Protein 2IHY (pdb70)

Solvent-accessible surface area: 22797 Å² total

Nearest PDB structures (foldseek):
  4hzi-assembly1_B  TM=9.108E-01  e=4.984E-26  Leptospira interrogans serovar Copenhageni str. Fiocruz L1-130
  4hzi-assembly1_A  TM=9.127E-01  e=1.154E-25  Leptospira interrogans serovar Copenhageni str. Fiocruz L1-130
  7vlt-assembly1_A  TM=7.314E-01  e=4.202E-14  Rattus norvegicus
  7vls-assembly1_A  TM=7.498E-01  e=2.696E-13  Rattus norvegicus
  6baa-assembly1_E  TM=7.416E-01  e=2.070E-12  Cricetus cricetus

Structure (mmCIF, N/CA/C/O backbone):
data_2IHY
#
_entry.id   2IHY
#
_cell.length_a   51.972
_cell.length_b   74.832
_cell.length_c   68.818
_cell.angle_alpha   90.00
_cell.angle_beta   102.21
_cell.angle_gamma   90.00
#
_symmetry.space_group_name_H-M   'P 1 21 1'
#
loop_
_entity.id
_entity.type
_entity.pdbx_description
1 polymer 'ABC transporter, ATP-binding protein'
2 non-polymer 'SULFATE ION'
3 water water
#
loop_
_atom_site.group_PDB
_atom_site.id
_atom_site.type_symbol
_atom_site.label_atom_id
_atom_site.label_alt_id
_atom_site.label_comp_id
_atom_site.label_asym_id
_atom_site.label_entity_id
_atom_site.label_seq_id
_atom_site.pdbx_PDB_ins_code
_atom_site.Cartn_x
_atom_site.Cartn_y
_atom_site.Cartn_z
_atom_site.occupancy
_atom_site.B_iso_or_equiv
_atom_site.auth_seq_id
_atom_site.auth_comp_id
_atom_site.auth_asym_id
_atom_site.auth_atom_id
_atom_site.pdbx_PDB_model_num
ATOM 1 N N . HIS A 1 19 ? 43.158 -15.864 22.558 1.00 34.92 0 HIS A N 1
ATOM 2 C CA . HIS A 1 19 ? 42.600 -14.630 23.180 1.00 34.47 0 HIS A CA 1
ATOM 3 C C . HIS A 1 19 ? 43.137 -13.362 22.522 1.00 33.73 0 HIS A C 1
ATOM 4 O O . HIS A 1 19 ? 42.444 -12.351 22.463 1.00 32.99 0 HIS A O 1
ATOM 19 N N . LEU A 1 21 ? 44.115 -10.801 19.672 1.00 29.59 2 LEU A N 1
ATOM 20 C CA . LEU A 1 21 ? 43.583 -10.459 18.355 1.00 28.52 2 LEU A CA 1
ATOM 21 C C . LEU A 1 21 ? 44.598 -9.672 17.545 1.00 28.43 2 LEU A C 1
ATOM 22 O O . LEU A 1 21 ? 44.914 -10.037 16.416 1.00 27.69 2 LEU A O 1
ATOM 27 N N . ILE A 1 22 ? 45.104 -8.591 18.134 1.00 27.99 3 ILE A N 1
ATOM 28 C CA . ILE A 1 22 ? 46.128 -7.769 17.493 1.00 28.62 3 ILE A CA 1
ATOM 29 C C . ILE A 1 22 ? 47.334 -7.613 18.416 1.00 28.68 3 ILE A C 1
ATOM 30 O O . ILE A 1 22 ? 47.177 -7.297 19.603 1.00 28.25 3 ILE A O 1
ATOM 35 N N . GLN A 1 23 ? 48.527 -7.844 17.872 1.00 28.65 4 GLN A N 1
ATOM 36 C CA A GLN A 1 23 ? 49.737 -7.528 18.606 0.60 28.59 4 GLN A CA 1
ATOM 37 C CA B GLN A 1 23 ? 49.787 -7.614 18.589 0.40 28.59 4 GLN A CA 1
ATOM 38 C C . GLN A 1 23 ? 50.743 -6.735 17.781 1.00 28.56 4 GLN A C 1
ATOM 39 O O . GLN A 1 23 ? 51.234 -7.179 16.735 1.00 28.05 4 GLN A O 1
ATOM 50 N N . LEU A 1 24 ? 51.029 -5.538 18.282 1.00 27.62 5 LEU A N 1
ATOM 51 C CA . LEU A 1 24 ? 52.076 -4.677 17.744 1.00 27.89 5 LEU A CA 1
ATOM 52 C C . LEU A 1 24 ? 53.240 -4.713 18.730 1.00 28.42 5 LEU A C 1
ATOM 53 O O . LEU A 1 24 ? 53.053 -4.427 19.911 1.00 28.14 5 LEU A O 1
ATOM 58 N N . ASP A 1 25 ? 54.428 -5.086 18.264 1.00 29.23 6 ASP A N 1
ATOM 59 C CA . ASP A 1 25 ? 55.595 -5.101 19.143 1.00 29.84 6 ASP A CA 1
ATOM 60 C C . ASP A 1 25 ? 56.619 -4.075 18.706 1.00 29.66 6 ASP A C 1
ATOM 61 O O . ASP A 1 25 ? 57.288 -4.251 17.684 1.00 29.85 6 ASP A O 1
ATOM 66 N N . GLN A 1 26 ? 56.722 -2.999 19.494 1.00 29.69 7 GLN A N 1
ATOM 67 C CA . GLN A 1 26 ? 57.661 -1.890 19.246 1.00 29.69 7 GLN A CA 1
ATOM 68 C C . GLN A 1 26 ? 57.679 -1.450 17.774 1.00 28.82 7 GLN A C 1
ATOM 69 O O . GLN A 1 26 ? 58.741 -1.387 17.141 1.00 28.45 7 GLN A O 1
ATOM 75 N N . ILE A 1 27 ? 56.496 -1.149 17.240 1.00 28.01 8 ILE A N 1
ATOM 76 C CA . ILE A 1 27 ? 56.367 -0.768 15.832 1.00 27.57 8 ILE A CA 1
ATOM 77 C C . ILE A 1 27 ? 56.690 0.699 15.605 1.00 27.03 8 ILE A C 1
ATOM 78 O O . ILE A 1 27 ? 56.552 1.532 16.503 1.00 26.37 8 ILE A O 1
ATOM 83 N N . GLY A 1 28 ? 57.144 0.992 14.396 1.00 26.67 9 GLY A N 1
ATOM 84 C CA . GLY A 1 28 ? 57.431 2.350 13.994 1.00 27.34 9 GLY A CA 1
ATOM 85 C C . GLY A 1 28 ? 56.867 2.616 12.621 1.00 27.72 9 GLY A C 1
ATOM 86 O O . GLY A 1 28 ? 56.627 1.685 11.842 1.00 27.28 9 GLY A O 1
ATOM 87 N N . ARG A 1 29 ? 56.659 3.893 12.329 1.00 28.45 10 ARG A N 1
ATOM 88 C CA . ARG A 1 29 ? 56.163 4.319 11.038 1.00 29.80 10 ARG A CA 1
ATOM 89 C C . ARG A 1 29 ? 56.922 5.568 10.605 1.00 30.50 10 ARG A C 1
ATOM 90 O O . ARG A 1 29 ? 56.897 6.588 11.297 1.00 29.86 10 ARG A O 1
ATOM 106 N N . LYS A 1 31 ? 57.816 8.213 7.139 1.00 34.94 12 LYS A N 1
ATOM 107 C CA . LYS A 1 31 ? 57.444 8.654 5.807 1.00 36.05 12 LYS A CA 1
ATOM 108 C C . LYS A 1 31 ? 58.314 9.839 5.395 1.00 36.35 12 LYS A C 1
ATOM 109 O O . LYS A 1 31 ? 58.413 10.836 6.117 1.00 36.51 12 LYS A O 1
ATOM 115 N N . GLN A 1 32 ? 58.966 9.699 4.243 1.00 36.70 13 GLN A N 1
ATOM 116 C CA . GLN A 1 32 ? 59.852 10.729 3.686 1.00 37.13 13 GLN A CA 1
ATOM 117 C C . GLN A 1 32 ? 60.933 11.191 4.680 1.00 36.81 13 GLN A C 1
ATOM 118 O O . GLN A 1 32 ? 61.355 12.350 4.666 1.00 37.04 13 GLN A O 1
ATOM 124 N N . GLY A 1 33 ? 61.373 10.272 5.540 1.00 36.40 14 GLY A N 1
ATOM 125 C CA . GLY A 1 33 ? 62.453 10.542 6.484 1.00 35.69 14 GLY A CA 1
ATOM 126 C C . GLY A 1 33 ? 61.986 11.012 7.846 1.00 35.26 14 GLY A C 1
ATOM 127 O O . GLY A 1 33 ? 62.785 11.110 8.778 1.00 35.41 14 GLY A O 1
ATOM 128 N N . LYS A 1 34 ? 60.693 11.304 7.959 1.00 34.70 15 LYS A N 1
ATOM 129 C CA . LYS A 1 34 ? 60.105 11.805 9.199 1.00 34.27 15 LYS A CA 1
ATOM 130 C C . LYS A 1 34 ? 59.538 10.648 10.014 1.00 33.52 15 LYS A C 1
ATOM 131 O O . LYS A 1 34 ? 58.897 9.760 9.464 1.00 33.10 15 LYS A O 1
ATOM 137 N N . THR A 1 35 ? 59.762 10.669 11.323 1.00 33.13 16 THR A N 1
ATOM 138 C CA . THR A 1 35 ? 59.155 9.677 12.213 1.00 32.65 16 THR A CA 1
ATOM 139 C C . THR A 1 35 ? 57.696 10.036 12.543 1.00 32.53 16 THR A C 1
ATOM 140 O O . THR A 1 35 ? 57.420 11.086 13.132 1.00 32.70 16 THR A O 1
ATOM 144 N N . ILE A 1 36 ? 56.774 9.158 12.148 1.00 31.45 17 ILE A N 1
ATOM 145 C CA . ILE A 1 36 ? 55.342 9.379 12.354 1.00 30.67 17 ILE A CA 1
ATOM 146 C C . ILE A 1 36 ? 54.882 8.651 13.609 1.00 30.13 17 ILE A C 1
ATOM 147 O O . ILE A 1 36 ? 54.163 9.224 14.425 1.00 30.50 17 ILE A O 1
ATOM 152 N N . LEU A 1 37 ? 55.302 7.392 13.754 1.00 28.74 18 LEU A N 1
ATOM 153 C CA . LEU A 1 37 ? 55.023 6.596 14.946 1.00 28.11 18 LEU A CA 1
ATOM 154 C C . LEU A 1 37 ? 56.317 5.989 15.453 1.00 27.79 18 LEU A C 1
ATOM 155 O O . LEU A 1 37 ? 57.164 5.584 14.668 1.00 27.19 18 LEU A O 1
ATOM 160 N N . LYS A 1 38 ? 56.471 5.926 16.767 1.00 27.84 19 LYS A N 1
ATOM 161 C CA . LYS A 1 38 ? 57.714 5.434 17.330 1.00 28.43 19 LYS A CA 1
ATOM 162 C C . LYS A 1 38 ? 57.471 4.500 18.500 1.00 28.65 19 LYS A C 1
ATOM 163 O O . LYS A 1 38 ? 56.748 4.846 19.432 1.00 28.43 19 LYS A O 1
ATOM 169 N N . LYS A 1 39 ? 58.074 3.315 18.415 1.00 28.95 20 LYS A N 1
ATOM 170 C CA . LYS A 1 39 ? 58.125 2.331 19.501 1.00 29.94 20 LYS A CA 1
ATOM 171 C C . LYS A 1 39 ? 56.777 2.041 20.138 1.00 29.71 20 LYS A C 1
ATOM 172 O O . LYS A 1 39 ? 56.639 2.081 21.370 1.00 30.18 20 LYS A O 1
ATOM 178 N N . ILE A 1 40 ? 55.785 1.745 19.308 1.00 29.13 21 ILE A N 1
ATOM 179 C CA A ILE A 1 40 ? 54.451 1.440 19.796 0.50 28.73 21 ILE A CA 1
ATOM 180 C CA B ILE A 1 40 ? 54.468 1.439 19.829 0.50 28.68 21 ILE A CA 1
ATOM 181 C C . ILE A 1 40 ? 54.280 -0.060 20.036 1.00 28.93 21 ILE A C 1
ATOM 182 O O . ILE A 1 40 ? 54.373 -0.859 19.099 1.00 28.28 21 ILE A O 1
ATOM 191 N N . SER A 1 41 ? 54.035 -0.434 21.287 1.00 28.71 22 SER A N 1
ATOM 192 C CA . SER A 1 41 ? 53.665 -1.808 21.590 1.00 29.44 22 SER A CA 1
ATOM 193 C C . SER A 1 41 ? 52.232 -1.796 22.075 1.00 29.80 22 SER A C 1
ATOM 194 O O . SER A 1 41 ? 51.867 -0.997 22.941 1.00 30.91 22 SER A O 1
ATOM 197 N N . TRP A 1 42 ? 51.409 -2.656 21.491 1.00 29.61 23 TRP A N 1
ATOM 198 C CA . TRP A 1 42 ? 49.997 -2.649 21.803 1.00 29.48 23 TRP A CA 1
ATOM 199 C C . TRP A 1 42 ? 49.421 -4.033 21.588 1.00 29.95 23 TRP A C 1
ATOM 200 O O . TRP A 1 42 ? 49.622 -4.635 20.540 1.00 29.22 23 TRP A O 1
ATOM 211 N N . GLN A 1 43 ? 48.720 -4.531 22.603 1.00 30.34 24 GLN A N 1
ATOM 212 C CA . GLN A 1 43 ? 48.088 -5.837 22.533 1.00 31.36 24 GLN A CA 1
ATOM 213 C C . GLN A 1 43 ? 46.584 -5.671 22.723 1.00 31.13 24 GLN A C 1
ATOM 214 O O . GLN A 1 43 ? 46.137 -5.063 23.699 1.00 31.84 24 GLN A O 1
ATOM 220 N N . ILE A 1 44 ? 45.805 -6.195 21.786 1.00 30.44 25 ILE A N 1
ATOM 221 C CA . ILE A 1 44 ? 44.356 -6.105 21.884 1.00 29.98 25 ILE A CA 1
ATOM 222 C C . ILE A 1 44 ? 43.803 -7.512 21.901 1.00 29.59 25 ILE A C 1
ATOM 223 O O . ILE A 1 44 ? 44.049 -8.308 20.985 1.00 29.47 25 ILE A O 1
ATOM 228 N N . ALA A 1 45 ? 43.088 -7.821 22.977 1.00 28.98 26 ALA A N 1
ATOM 229 C CA . ALA A 1 45 ? 42.586 -9.166 23.220 1.00 28.80 26 ALA A CA 1
ATOM 230 C C . ALA A 1 45 ? 41.068 -9.181 23.147 1.00 28.78 26 ALA A C 1
ATOM 231 O O . ALA A 1 45 ? 40.422 -8.126 23.241 1.00 28.22 26 ALA A O 1
ATOM 233 N N . LYS A 1 46 ? 40.497 -10.372 22.971 1.00 28.61 27 LYS A N 1
ATOM 234 C CA . LYS A 1 46 ? 39.051 -10.537 22.976 1.00 29.31 27 LYS A CA 1
ATOM 235 C C . LYS A 1 46 ? 38.464 -9.855 24.203 1.00 29.49 27 LYS A C 1
ATOM 236 O O . LYS A 1 46 ? 39.014 -9.964 25.302 1.00 29.68 27 LYS A O 1
ATOM 242 N N . GLY A 1 47 ? 37.372 -9.126 24.005 1.00 29.69 28 GLY A N 1
ATOM 243 C CA . GLY A 1 47 ? 36.668 -8.485 25.113 1.00 29.79 28 GLY A CA 1
ATOM 244 C C . GLY A 1 47 ? 37.232 -7.155 25.575 1.00 30.05 28 GLY A C 1
ATOM 245 O O . GLY A 1 47 ? 36.598 -6.473 26.395 1.00 30.50 28 GLY A O 1
ATOM 246 N N . ASP A 1 48 ? 38.407 -6.775 25.067 1.00 29.43 29 ASP A N 1
ATOM 247 C CA . ASP A 1 48 ? 39.044 -5.505 25.459 1.00 29.57 29 ASP A CA 1
ATOM 248 C C . ASP A 1 48 ? 38.213 -4.337 24.966 1.00 29.92 29 ASP A C 1
ATOM 249 O O . ASP A 1 48 ? 37.744 -4.351 23.830 1.00 30.10 29 ASP A O 1
ATOM 254 N N . LYS A 1 49 ? 38.053 -3.316 25.802 1.00 29.84 30 LYS A N 1
ATOM 255 C CA . LYS A 1 49 ? 37.485 -2.056 25.347 1.00 29.89 30 LYS A CA 1
ATOM 256 C C . LYS A 1 49 ? 38.488 -0.950 25.602 1.00 29.58 30 LYS A C 1
ATOM 257 O O . LYS A 1 49 ? 38.719 -0.560 26.752 1.00 29.40 30 LYS A O 1
ATOM 263 N N . TRP A 1 50 ? 39.089 -0.483 24.518 1.00 28.78 31 TRP A N 1
ATOM 264 C CA . TRP A 1 50 ? 40.158 0.496 24.563 1.00 28.52 31 TRP A CA 1
ATOM 265 C C . TRP A 1 50 ? 39.712 1.878 24.135 1.00 28.40 31 TRP A C 1
ATOM 266 O O . TRP A 1 50 ? 38.970 2.051 23.154 1.00 28.60 31 TRP A O 1
ATOM 277 N N . ILE A 1 51 ? 40.234 2.867 24.844 1.00 28.26 32 ILE A N 1
ATOM 278 C CA . ILE A 1 51 ? 40.231 4.240 24.384 1.00 27.72 32 ILE A CA 1
ATOM 279 C C . ILE A 1 51 ? 41.599 4.505 23.760 1.00 28.21 32 ILE A C 1
ATOM 280 O O . ILE A 1 51 ? 42.632 4.222 24.380 1.00 27.84 32 ILE A O 1
ATOM 285 N N . LEU A 1 52 ? 41.602 5.015 22.532 1.00 27.92 33 LEU A N 1
ATOM 286 C CA . LEU A 1 52 ? 42.805 5.620 21.955 1.00 28.77 33 LEU A CA 1
ATOM 287 C C . LEU A 1 52 ? 42.702 7.159 21.984 1.00 29.13 33 LEU A C 1
ATOM 288 O O . LEU A 1 52 ? 41.915 7.764 21.232 1.00 29.08 33 LEU A O 1
ATOM 293 N N . TYR A 1 53 ? 43.515 7.787 22.837 1.00 29.33 34 TYR A N 1
ATOM 294 C CA . TYR A 1 53 ? 43.396 9.214 23.155 1.00 29.13 34 TYR A CA 1
ATOM 295 C C . TYR A 1 53 ? 44.637 9.993 22.792 1.00 29.76 34 TYR A C 1
ATOM 296 O O . TYR A 1 53 ? 45.759 9.582 23.087 1.00 29.82 34 TYR A O 1
ATOM 305 N N . GLY A 1 54 ? 44.432 11.145 22.178 1.00 29.52 35 GLY A N 1
ATOM 306 C CA . GLY A 1 54 ? 45.523 12.042 21.853 1.00 30.98 35 GLY A CA 1
ATOM 307 C C . GLY A 1 54 ? 44.979 13.281 21.185 1.00 31.76 35 GLY A C 1
ATOM 308 O O . GLY A 1 54 ? 43.848 13.283 20.702 1.00 32.32 35 GLY A O 1
ATOM 309 N N . LEU A 1 55 ? 45.783 14.337 21.182 1.00 32.09 36 LEU A N 1
ATOM 310 C CA . LEU A 1 55 ? 45.428 15.590 20.517 1.00 32.05 36 LEU A CA 1
ATOM 311 C C . LEU A 1 55 ? 45.318 15.377 19.001 1.00 32.76 36 LEU A C 1
ATOM 312 O O . LEU A 1 55 ? 45.794 14.365 18.478 1.00 33.14 36 LEU A O 1
ATOM 317 N N . ASN A 1 56 ? 44.672 16.304 18.299 1.00 33.00 37 ASN A N 1
ATOM 318 C CA . ASN A 1 56 ? 44.803 16.346 16.843 1.00 33.64 37 ASN A CA 1
ATOM 319 C C . ASN A 1 56 ? 46.298 16.395 16.505 1.00 33.07 37 ASN A C 1
ATOM 320 O O . ASN A 1 56 ? 47.083 17.104 17.162 1.00 32.87 37 ASN A O 1
ATOM 325 N N . GLY A 1 57 ? 46.700 15.587 15.524 1.00 32.68 38 GLY A N 1
ATOM 326 C CA . GLY A 1 57 ? 48.100 15.503 15.110 1.00 31.40 38 GLY A CA 1
ATOM 327 C C . GLY A 1 57 ? 48.953 14.465 15.827 1.00 30.79 38 GLY A C 1
ATOM 328 O O . GLY A 1 57 ? 50.151 14.362 15.556 1.00 30.89 38 GLY A O 1
ATOM 329 N N . ALA A 1 58 ? 48.353 13.695 16.736 1.00 29.95 39 ALA A N 1
ATOM 330 C CA . ALA A 1 58 ? 49.115 12.770 17.582 1.00 29.34 39 ALA A CA 1
ATOM 331 C C . ALA A 1 58 ? 49.561 11.486 16.856 1.00 29.76 39 ALA A C 1
ATOM 332 O O . ALA A 1 58 ? 50.433 10.758 17.352 1.00 29.77 39 ALA A O 1
ATOM 334 N N . GLY A 1 59 ? 48.976 11.224 15.687 1.00 29.05 40 GLY A N 1
ATOM 335 C CA . GLY A 1 59 ? 49.279 10.006 14.920 1.00 29.04 40 GLY A CA 1
ATOM 336 C C . GLY A 1 59 ? 48.251 8.907 15.086 1.00 28.67 40 GLY A C 1
ATOM 337 O O . GLY A 1 59 ? 48.514 7.752 14.715 1.00 28.73 40 GLY A O 1
ATOM 338 N N . LYS A 1 60 ? 47.081 9.248 15.645 1.00 28.79 41 LYS A N 1
ATOM 339 C CA . LYS A 1 60 ? 46.012 8.268 15.910 1.00 28.83 41 LYS A CA 1
ATOM 340 C C . LYS A 1 60 ? 45.535 7.614 14.618 1.00 29.19 41 LYS A C 1
ATOM 341 O O . LYS A 1 60 ? 45.351 6.400 14.567 1.00 29.65 41 LYS A O 1
ATOM 347 N N . THR A 1 61 ? 45.333 8.428 13.587 1.00 28.98 42 THR A N 1
ATOM 348 C CA . THR A 1 61 ? 44.867 7.934 12.285 1.00 29.38 42 THR A CA 1
ATOM 349 C C . THR A 1 61 ? 45.886 7.010 11.590 1.00 28.52 42 THR A C 1
ATOM 350 O O . THR A 1 61 ? 45.508 5.979 11.041 1.00 28.44 42 THR A O 1
ATOM 354 N N . THR A 1 62 ? 47.162 7.380 11.624 1.00 27.73 43 THR A N 1
ATOM 355 C CA . THR A 1 62 ? 48.235 6.522 11.108 1.00 27.70 43 THR A CA 1
ATOM 356 C C . THR A 1 62 ? 48.251 5.180 11.855 1.00 27.28 43 THR A C 1
ATOM 357 O O . THR A 1 62 ? 48.409 4.115 11.253 1.00 26.41 43 THR A O 1
ATOM 361 N N . LEU A 1 63 ? 48.057 5.231 13.166 1.00 26.55 44 LEU A N 1
ATOM 362 C CA . LEU A 1 63 ? 48.025 4.006 13.947 1.00 27.13 44 LEU A CA 1
ATOM 363 C C . LEU A 1 63 ? 46.846 3.115 13.533 1.00 27.33 44 LEU A C 1
ATOM 364 O O . LEU A 1 63 ? 47.010 1.905 13.349 1.00 27.11 44 LEU A O 1
ATOM 369 N N . LEU A 1 64 ? 45.673 3.726 13.336 1.00 27.25 45 LEU A N 1
ATOM 370 C CA . LEU A 1 64 ? 44.512 3.012 12.807 1.00 27.38 45 LEU A CA 1
ATOM 371 C C . LEU A 1 64 ? 44.740 2.447 11.405 1.00 27.60 45 LEU A C 1
ATOM 372 O O . LEU A 1 64 ? 44.261 1.354 11.097 1.00 27.79 45 LEU A O 1
ATOM 377 N N . ASN A 1 65 ? 45.459 3.188 10.567 1.00 27.41 46 ASN A N 1
ATOM 378 C CA . ASN A 1 65 ? 45.841 2.709 9.229 1.00 27.51 46 ASN A CA 1
ATOM 379 C C . ASN A 1 65 ? 46.668 1.428 9.294 1.00 27.55 46 ASN A C 1
ATOM 380 O O . ASN A 1 65 ? 46.552 0.557 8.432 1.00 28.39 46 ASN A O 1
ATOM 385 N N . ILE A 1 66 ? 47.512 1.325 10.313 1.00 27.20 47 ILE A N 1
ATOM 386 C CA . ILE A 1 66 ? 48.313 0.118 10.545 1.00 27.62 47 ILE A CA 1
ATOM 387 C C . ILE A 1 66 ? 47.430 -1.071 10.923 1.00 27.25 47 ILE A C 1
ATOM 388 O O . ILE A 1 66 ? 47.578 -2.162 10.352 1.00 25.88 47 ILE A O 1
ATOM 393 N N . LEU A 1 67 ? 46.510 -0.847 11.858 1.00 27.44 48 LEU A N 1
ATOM 394 C CA . LEU A 1 67 ? 45.584 -1.892 12.312 1.00 28.44 48 LEU A CA 1
ATOM 395 C C . LEU A 1 67 ? 44.674 -2.370 11.186 1.00 28.80 48 LEU A C 1
ATOM 396 O O . LEU A 1 67 ? 44.429 -3.566 11.057 1.00 29.29 48 LEU A O 1
ATOM 401 N N . ASN A 1 68 ? 44.175 -1.431 10.382 1.00 28.95 49 ASN A N 1
ATOM 402 C CA . ASN A 1 68 ? 43.287 -1.742 9.256 1.00 28.98 49 ASN A CA 1
ATOM 403 C C . ASN A 1 68 ? 44.045 -2.256 8.024 1.00 29.02 49 ASN A C 1
ATOM 404 O O . ASN A 1 68 ? 43.432 -2.564 7.001 1.00 29.04 49 ASN A O 1
ATOM 409 N N . ALA A 1 69 ? 45.374 -2.338 8.134 1.00 29.25 50 ALA A N 1
ATOM 410 C CA . ALA A 1 69 ? 46.270 -2.785 7.056 1.00 29.69 50 ALA A CA 1
ATOM 411 C C . ALA A 1 69 ? 46.219 -1.911 5.797 1.00 30.10 50 ALA A C 1
ATOM 412 O O . ALA A 1 69 ? 46.421 -2.403 4.676 1.00 29.79 50 ALA A O 1
ATOM 414 N N . TYR A 1 70 ? 45.957 -0.619 5.989 1.00 30.72 51 TYR A N 1
ATOM 415 C CA . TYR A 1 70 ? 46.028 0.351 4.895 1.00 31.43 51 TYR A CA 1
ATOM 416 C C . TYR A 1 70 ? 47.450 0.846 4.694 1.00 30.89 51 TYR A C 1
ATOM 417 O O . TYR A 1 70 ? 47.817 1.279 3.610 1.00 30.57 51 TYR A O 1
ATOM 426 N N . GLU A 1 71 ? 48.244 0.777 5.758 1.00 30.33 52 GLU A N 1
ATOM 427 C CA . GLU A 1 71 ? 49.621 1.236 5.738 1.00 30.31 52 GLU A CA 1
ATOM 428 C C . GLU A 1 71 ? 50.477 0.243 6.513 1.00 29.22 52 GLU A C 1
ATOM 429 O O . GLU A 1 71 ? 50.032 -0.291 7.529 1.00 29.02 52 GLU A O 1
ATOM 435 N N . PRO A 1 72 ? 51.684 -0.046 6.009 1.00 28.37 53 PRO A N 1
ATOM 436 C CA . PRO A 1 72 ? 52.585 -0.931 6.724 1.00 28.05 53 PRO A CA 1
ATOM 437 C C . PRO A 1 72 ? 53.443 -0.212 7.768 1.00 27.73 53 PRO A C 1
ATOM 438 O O . PRO A 1 72 ? 53.899 0.920 7.537 1.00 27.33 53 PRO A O 1
ATOM 442 N N . ALA A 1 73 ? 53.666 -0.882 8.900 1.00 27.06 54 ALA A N 1
ATOM 443 C CA . ALA A 1 73 ? 54.767 -0.522 9.800 1.00 26.79 54 ALA A CA 1
ATOM 444 C C . ALA A 1 73 ? 56.098 -0.522 9.044 1.00 26.13 54 ALA A C 1
ATOM 445 O O . ALA A 1 73 ? 56.324 -1.375 8.173 1.00 25.87 54 ALA A O 1
ATOM 447 N N . THR A 1 74 ? 56.982 0.423 9.367 1.00 25.62 55 THR A N 1
ATOM 448 C CA A THR A 1 74 ? 58.317 0.482 8.764 0.60 25.88 55 THR A CA 1
ATOM 449 C CA B THR A 1 74 ? 58.318 0.442 8.750 0.40 25.38 55 THR A CA 1
ATOM 450 C C . THR A 1 74 ? 59.327 -0.322 9.598 1.00 25.66 55 THR A C 1
ATOM 451 O O . THR A 1 74 ? 60.404 -0.679 9.123 1.00 26.16 55 THR A O 1
ATOM 458 N N . SER A 1 75 ? 58.968 -0.583 10.853 1.00 25.42 56 SER A N 1
ATOM 459 C CA . SER A 1 75 ? 59.820 -1.335 11.768 1.00 25.27 56 SER A CA 1
ATOM 460 C C . SER A 1 75 ? 58.951 -2.009 12.825 1.00 25.51 56 SER A C 1
ATOM 461 O O . SER A 1 75 ? 57.769 -1.710 12.948 1.00 25.69 56 SER A O 1
ATOM 464 N N . GLY A 1 76 ? 59.539 -2.924 13.587 1.00 26.26 57 GLY A N 1
ATOM 465 C CA . GLY A 1 76 ? 58.784 -3.666 14.589 1.00 26.39 57 GLY A CA 1
ATOM 466 C C . GLY A 1 76 ? 58.019 -4.799 13.938 1.00 26.88 57 GLY A C 1
ATOM 467 O O . GLY A 1 76 ? 58.205 -5.095 12.750 1.00 26.35 57 GLY A O 1
ATOM 468 N N . THR A 1 77 ? 57.158 -5.449 14.714 1.00 27.22 58 THR A N 1
ATOM 469 C CA . THR A 1 77 ? 56.402 -6.583 14.187 1.00 28.04 58 THR A CA 1
ATOM 470 C C . THR A 1 77 ? 54.903 -6.358 14.364 1.00 27.96 58 THR A C 1
ATOM 471 O O . THR A 1 77 ? 54.443 -5.846 15.402 1.00 27.71 58 THR A O 1
ATOM 475 N N . VAL A 1 78 ? 54.156 -6.713 13.325 1.00 28.11 59 VAL A N 1
ATOM 476 C CA . VAL A 1 78 ? 52.715 -6.528 13.299 1.00 28.65 59 VAL A CA 1
ATOM 477 C C . VAL A 1 78 ? 52.060 -7.894 13.138 1.00 28.69 59 VAL A C 1
ATOM 478 O O . VAL A 1 78 ? 52.334 -8.607 12.176 1.00 28.95 59 VAL A O 1
ATOM 482 N N . ASN A 1 79 ? 51.221 -8.262 14.101 1.00 27.98 60 ASN A N 1
ATOM 483 C CA . ASN A 1 79 ? 50.439 -9.487 13.998 1.00 27.54 60 ASN A CA 1
ATOM 484 C C . ASN A 1 79 ? 48.965 -9.118 14.062 1.00 27.21 60 ASN A C 1
ATOM 485 O O . ASN A 1 79 ? 48.477 -8.650 15.095 1.00 26.81 60 ASN A O 1
ATOM 490 N N . LEU A 1 80 ? 48.276 -9.290 12.940 1.00 27.17 61 LEU A N 1
ATOM 491 C CA . LEU A 1 80 ? 46.854 -8.984 12.866 1.00 27.57 61 LEU A CA 1
ATOM 492 C C . LEU A 1 80 ? 46.051 -10.270 12.676 1.00 27.92 61 LEU A C 1
ATOM 493 O O . LEU A 1 80 ? 46.017 -10.842 11.578 1.00 27.61 61 LEU A O 1
ATOM 498 N N . PHE A 1 81 ? 45.421 -10.719 13.766 1.00 28.46 62 PHE A N 1
ATOM 499 C CA . PHE A 1 81 ? 44.560 -11.916 13.773 1.00 29.30 62 PHE A CA 1
ATOM 500 C C . PHE A 1 81 ? 45.296 -13.170 13.286 1.00 30.66 62 PHE A C 1
ATOM 501 O O . PHE A 1 81 ? 44.726 -14.024 12.591 1.00 30.07 62 PHE A O 1
ATOM 509 N N . GLY A 1 82 ? 46.569 -13.273 13.672 1.00 32.07 63 GLY A N 1
ATOM 510 C CA . GLY A 1 82 ? 47.408 -14.419 13.303 1.00 34.36 63 GLY A CA 1
ATOM 511 C C . GLY A 1 82 ? 48.175 -14.255 12.001 1.00 35.86 63 GLY A C 1
ATOM 512 O O . GLY A 1 82 ? 48.985 -15.108 11.648 1.00 36.31 63 GLY A O 1
ATOM 513 N N . LYS A 1 83 ? 47.928 -13.161 11.285 1.00 37.43 64 LYS A N 1
ATOM 514 C CA . LYS A 1 83 ? 48.574 -12.924 9.993 1.00 39.05 64 LYS A CA 1
ATOM 515 C C . LYS A 1 83 ? 49.639 -11.825 10.086 1.00 40.09 64 LYS A C 1
ATOM 516 O O . LYS A 1 83 ? 49.418 -10.765 10.689 1.00 39.37 64 LYS A O 1
ATOM 530 N N . PRO A 1 85 ? 52.683 -9.602 7.704 1.00 43.62 66 PRO A N 1
ATOM 531 C CA . PRO A 1 85 ? 53.184 -9.272 6.364 1.00 43.88 66 PRO A CA 1
ATOM 532 C C . PRO A 1 85 ? 54.533 -9.935 6.080 1.00 43.95 66 PRO A C 1
ATOM 533 O O . PRO A 1 85 ? 55.475 -9.775 6.858 1.00 44.07 66 PRO A O 1
ATOM 537 N N . GLY A 1 86 ? 54.606 -10.683 4.979 1.00 43.98 67 GLY A N 1
ATOM 538 C CA . GLY A 1 86 ? 55.818 -11.401 4.592 1.00 44.02 67 GLY A CA 1
ATOM 539 C C . GLY A 1 86 ? 55.661 -12.905 4.709 1.00 44.00 67 GLY A C 1
ATOM 540 O O . GLY A 1 86 ? 54.546 -13.417 4.823 1.00 43.99 67 GLY A O 1
ATOM 541 N N . TYR A 1 90 ? 49.584 -13.637 3.384 0.50 33.62 71 TYR A N 1
ATOM 542 C CA . TYR A 1 90 ? 49.074 -12.399 3.970 0.50 33.63 71 TYR A CA 1
ATOM 543 C C . TYR A 1 90 ? 48.284 -11.571 2.957 0.50 33.96 71 TYR A C 1
ATOM 544 O O . TYR A 1 90 ? 48.678 -11.455 1.795 0.50 33.94 71 TYR A O 1
ATOM 553 N N . SER A 1 91 ? 47.168 -11.002 3.411 1.00 34.55 72 SER A N 1
ATOM 554 C CA . SER A 1 91 ? 46.411 -10.031 2.617 1.00 34.98 72 SER A CA 1
ATOM 555 C C . SER A 1 91 ? 45.665 -9.057 3.527 1.00 35.19 72 SER A C 1
ATOM 556 O O . SER A 1 91 ? 45.090 -9.464 4.541 1.00 35.38 72 SER A O 1
ATOM 559 N N . ALA A 1 92 ? 45.688 -7.778 3.154 1.00 35.19 73 ALA A N 1
ATOM 560 C CA . ALA A 1 92 ? 44.997 -6.725 3.888 1.00 34.95 73 ALA A CA 1
ATOM 561 C C . ALA A 1 92 ? 43.489 -6.933 3.897 1.00 35.11 73 ALA A C 1
ATOM 562 O O . ALA A 1 92 ? 42.833 -6.669 4.909 1.00 34.90 73 ALA A O 1
ATOM 564 N N . GLU A 1 93 ? 42.950 -7.408 2.773 1.00 35.12 74 GLU A N 1
ATOM 565 C CA . GLU A 1 93 ? 41.521 -7.695 2.632 1.00 35.58 74 GLU A CA 1
ATOM 566 C C . GLU A 1 93 ? 41.032 -8.695 3.688 1.00 35.36 74 GLU A C 1
ATOM 567 O O . GLU A 1 93 ? 39.960 -8.518 4.270 1.00 35.37 74 GLU A O 1
ATOM 573 N N . THR A 1 94 ? 41.838 -9.726 3.939 1.00 35.45 75 THR A N 1
ATOM 574 C CA . THR A 1 94 ? 41.529 -10.745 4.941 1.00 35.37 75 THR A CA 1
ATOM 575 C C . THR A 1 94 ? 41.539 -10.151 6.340 1.00 35.07 75 THR A C 1
ATOM 576 O O . THR A 1 94 ? 40.647 -10.433 7.145 1.00 35.44 75 THR A O 1
ATOM 580 N N . VAL A 1 95 ? 42.540 -9.315 6.615 1.00 34.44 76 VAL A N 1
ATOM 581 C CA . VAL A 1 95 ? 42.661 -8.642 7.908 1.00 33.74 76 VAL A CA 1
ATOM 582 C C . VAL A 1 95 ? 41.401 -7.817 8.176 1.00 33.57 76 VAL A C 1
ATOM 583 O O . VAL A 1 95 ? 40.831 -7.881 9.259 1.00 33.14 76 VAL A O 1
ATOM 587 N N . ARG A 1 96 ? 40.948 -7.089 7.159 1.00 33.24 77 ARG A N 1
ATOM 588 C CA . ARG A 1 96 ? 39.804 -6.198 7.297 1.00 33.07 77 ARG A CA 1
ATOM 589 C C . ARG A 1 96 ? 38.465 -6.909 7.500 1.00 32.87 77 ARG A C 1
ATOM 590 O O . ARG A 1 96 ? 37.543 -6.321 8.059 1.00 33.23 77 ARG A O 1
ATOM 598 N N . GLN A 1 97 ? 38.369 -8.171 7.080 1.00 31.96 78 GLN A N 1
ATOM 599 C CA . GLN A 1 97 ? 37.193 -8.998 7.376 1.00 31.60 78 GLN A CA 1
ATOM 600 C C . GLN A 1 97 ? 37.011 -9.254 8.884 1.00 30.84 78 GLN A C 1
ATOM 601 O O . GLN A 1 97 ? 35.909 -9.569 9.343 1.00 30.89 78 GLN A O 1
ATOM 607 N N . HIS A 1 98 ? 38.088 -9.090 9.648 1.00 29.92 79 HIS A N 1
ATOM 608 C CA . HIS A 1 98 ? 38.050 -9.245 11.105 1.00 29.23 79 HIS A CA 1
ATOM 609 C C . HIS A 1 98 ? 37.713 -7.944 11.837 1.00 28.71 79 HIS A C 1
ATOM 610 O O . HIS A 1 98 ? 37.555 -7.943 13.065 1.00 28.59 79 HIS A O 1
ATOM 617 N N . ILE A 1 99 ? 37.631 -6.845 11.087 1.00 28.06 80 ILE A N 1
ATOM 618 C CA . ILE A 1 99 ? 37.492 -5.508 11.662 1.00 28.31 80 ILE A CA 1
ATOM 619 C C . ILE A 1 99 ? 36.209 -4.833 11.162 1.00 28.87 80 ILE A C 1
ATOM 620 O O . ILE A 1 99 ? 35.899 -4.890 9.970 1.00 28.96 80 ILE A O 1
ATOM 625 N N . GLY A 1 100 ? 35.463 -4.233 12.087 1.00 28.68 81 GLY A N 1
ATOM 626 C CA . GLY A 1 100 ? 34.349 -3.351 11.751 1.00 29.69 81 GLY A CA 1
ATOM 627 C C . GLY A 1 100 ? 34.815 -1.933 12.013 1.00 30.64 81 GLY A C 1
ATOM 628 O O . GLY A 1 100 ? 35.093 -1.568 13.152 1.00 30.69 81 GLY A O 1
ATOM 629 N N . PHE A 1 101 ? 34.909 -1.126 10.963 1.00 31.34 82 PHE A N 1
ATOM 630 C CA . PHE A 1 101 ? 35.514 0.201 11.078 1.00 32.72 82 PHE A CA 1
ATOM 631 C C . PHE A 1 101 ? 34.487 1.290 10.800 1.00 33.61 82 PHE A C 1
ATOM 632 O O . PHE A 1 101 ? 33.897 1.336 9.713 1.00 33.75 82 PHE A O 1
ATOM 640 N N . VAL A 1 102 ? 34.274 2.147 11.795 1.00 33.97 83 VAL A N 1
ATOM 641 C CA . VAL A 1 102 ? 33.344 3.273 11.691 1.00 35.47 83 VAL A CA 1
ATOM 642 C C . VAL A 1 102 ? 34.132 4.583 11.673 1.00 36.88 83 VAL A C 1
ATOM 643 O O . VAL A 1 102 ? 34.727 4.970 12.677 1.00 35.28 83 VAL A O 1
ATOM 647 N N . SER A 1 103 ? 34.157 5.242 10.517 1.00 39.46 84 SER A N 1
ATOM 648 C CA . SER A 1 103 ? 34.845 6.527 10.387 1.00 42.50 84 SER A CA 1
ATOM 649 C C . SER A 1 103 ? 34.015 7.470 9.537 1.00 44.36 84 SER A C 1
ATOM 650 O O . SER A 1 103 ? 33.076 7.036 8.865 1.00 44.95 84 SER A O 1
ATOM 653 N N . HIS A 1 104 ? 34.352 8.757 9.580 1.00 46.58 85 HIS A N 1
ATOM 654 C CA . HIS A 1 104 ? 33.600 9.786 8.865 1.00 48.79 85 HIS A CA 1
ATOM 655 C C . HIS A 1 104 ? 33.642 9.594 7.353 1.00 49.97 85 HIS A C 1
ATOM 656 O O . HIS A 1 104 ? 32.655 9.870 6.668 1.00 50.41 85 HIS A O 1
ATOM 663 N N . SER A 1 105 ? 34.782 9.126 6.844 1.00 51.53 86 SER A N 1
ATOM 664 C CA . SER A 1 105 ? 34.957 8.868 5.408 1.00 53.08 86 SER A CA 1
ATOM 665 C C . SER A 1 105 ? 33.923 7.875 4.855 1.00 53.94 86 SER A C 1
ATOM 666 O O . SER A 1 105 ? 33.459 8.020 3.718 1.00 54.24 86 SER A O 1
ATOM 669 N N . LEU A 1 106 ? 33.561 6.887 5.676 1.00 54.97 87 LEU A N 1
ATOM 670 C CA . LEU A 1 106 ? 32.644 5.818 5.269 1.00 55.75 87 LEU A CA 1
ATOM 671 C C . LEU A 1 106 ? 31.176 6.236 5.325 1.00 56.05 87 LEU A C 1
ATOM 672 O O . LEU A 1 106 ? 30.362 5.741 4.542 1.00 56.41 87 LEU A O 1
ATOM 677 N N . LEU A 1 107 ? 30.844 7.140 6.249 1.00 56.36 88 LEU A N 1
ATOM 678 C CA . LEU A 1 107 ? 29.494 7.717 6.349 1.00 56.28 88 LEU A CA 1
ATOM 679 C C . LEU A 1 107 ? 29.075 8.404 5.046 1.00 55.90 88 LEU A C 1
ATOM 680 O O . LEU A 1 107 ? 27.887 8.461 4.708 1.00 55.99 88 LEU A O 1
ATOM 685 N N . GLU A 1 108 ? 30.067 8.915 4.321 1.00 55.43 89 GLU A N 1
ATOM 686 C CA . GLU A 1 108 ? 29.842 9.705 3.116 1.00 54.64 89 GLU A CA 1
ATOM 687 C C . GLU A 1 108 ? 29.744 8.884 1.828 1.00 53.75 89 GLU A C 1
ATOM 688 O O . GLU A 1 108 ? 29.361 9.422 0.784 1.00 53.61 89 GLU A O 1
ATOM 694 N N . LYS A 1 109 ? 30.081 7.593 1.904 1.00 52.76 90 LYS A N 1
ATOM 695 C CA A LYS A 1 109 ? 30.036 6.725 0.721 0.60 52.12 90 LYS A CA 1
ATOM 696 C CA B LYS A 1 109 ? 30.037 6.703 0.741 0.40 52.13 90 LYS A CA 1
ATOM 697 C C . LYS A 1 109 ? 28.601 6.349 0.346 1.00 51.67 90 LYS A C 1
ATOM 698 O O . LYS A 1 109 ? 28.349 5.861 -0.758 1.00 51.54 90 LYS A O 1
ATOM 709 N N . PHE A 1 110 ? 27.665 6.592 1.261 1.00 50.76 91 PHE A N 1
ATOM 710 C CA . PHE A 1 110 ? 26.253 6.286 1.020 1.00 49.54 91 PHE A CA 1
ATOM 711 C C . PHE A 1 110 ? 25.461 7.499 0.551 1.00 48.48 91 PHE A C 1
ATOM 712 O O . PHE A 1 110 ? 25.796 8.640 0.888 1.00 48.54 91 PHE A O 1
ATOM 720 N N . GLN A 1 111 ? 24.422 7.233 -0.237 1.00 47.29 92 GLN A N 1
ATOM 721 C CA A GLN A 1 111 ? 23.600 8.295 -0.815 0.60 46.64 92 GLN A CA 1
ATOM 722 C CA B GLN A 1 111 ? 23.598 8.283 -0.827 0.40 46.59 92 GLN A CA 1
ATOM 723 C C . GLN A 1 111 ? 22.222 8.372 -0.163 1.00 46.08 92 GLN A C 1
ATOM 724 O O . GLN A 1 111 ? 21.672 7.360 0.280 1.00 45.95 92 GLN A O 1
ATOM 735 N N . GLU A 1 112 ? 21.680 9.589 -0.116 1.00 45.00 93 GLU A N 1
ATOM 736 C CA . GLU A 1 112 ? 20.391 9.900 0.509 1.00 43.63 93 GLU A CA 1
ATOM 737 C C . GLU A 1 112 ? 19.285 8.873 0.296 1.00 42.27 93 GLU A C 1
ATOM 738 O O . GLU A 1 112 ? 18.560 8.546 1.237 1.00 41.94 93 GLU A O 1
ATOM 744 N N . GLY A 1 113 ? 19.157 8.379 -0.937 1.00 40.57 94 GLY A N 1
ATOM 745 C CA . GLY A 1 113 ? 18.042 7.515 -1.326 1.00 38.49 94 GLY A CA 1
ATOM 746 C C . GLY A 1 113 ? 18.138 6.026 -1.025 1.00 37.08 94 GLY A C 1
ATOM 747 O O . GLY A 1 113 ? 17.248 5.263 -1.404 1.00 37.12 94 GLY A O 1
ATOM 748 N N . GLU A 1 114 ? 19.205 5.609 -0.349 1.00 35.63 95 GLU A N 1
ATOM 749 C CA . GLU A 1 114 ? 19.369 4.214 0.060 1.00 34.34 95 GLU A CA 1
ATOM 750 C C . GLU A 1 114 ? 18.588 3.955 1.354 1.00 32.38 95 GLU A C 1
ATOM 751 O O . GLU A 1 114 ? 18.673 4.744 2.294 1.00 31.62 95 GLU A O 1
ATOM 757 N N . ARG A 1 115 ? 17.821 2.864 1.398 1.00 30.24 96 ARG A N 1
ATOM 758 C CA . ARG A 1 115 ? 17.109 2.488 2.625 1.00 28.53 96 ARG A CA 1
ATOM 759 C C . ARG A 1 115 ? 18.085 2.017 3.703 1.00 27.40 96 ARG A C 1
ATOM 760 O O . ARG A 1 115 ? 19.094 1.389 3.402 1.00 27.08 96 ARG A O 1
ATOM 768 N N . VAL A 1 116 ? 17.777 2.333 4.956 1.00 26.24 97 VAL A N 1
ATOM 769 C CA . VAL A 1 116 ? 18.614 1.940 6.097 1.00 25.42 97 VAL A CA 1
ATOM 770 C C . VAL A 1 116 ? 18.923 0.435 6.106 1.00 25.38 97 VAL A C 1
ATOM 771 O O . VAL A 1 116 ? 20.082 0.043 6.243 1.00 25.30 97 VAL A O 1
ATOM 775 N N . ILE A 1 117 ? 17.891 -0.393 5.943 1.00 25.83 98 ILE A N 1
ATOM 776 C CA . ILE A 1 117 ? 18.058 -1.850 5.968 1.00 26.42 98 ILE A CA 1
ATOM 777 C C . ILE A 1 117 ? 19.069 -2.318 4.911 1.00 26.81 98 ILE A C 1
ATOM 778 O O . ILE A 1 117 ? 19.937 -3.160 5.184 1.00 26.60 98 ILE A O 1
ATOM 783 N N . ASP A 1 118 ? 18.990 -1.721 3.725 1.00 27.08 99 ASP A N 1
ATOM 784 C CA . ASP A 1 118 ? 19.886 -2.084 2.640 1.00 27.92 99 ASP A CA 1
ATOM 785 C C . ASP A 1 118 ? 21.312 -1.644 2.884 1.00 27.83 99 ASP A C 1
ATOM 786 O O . ASP A 1 118 ? 22.241 -2.354 2.510 1.00 28.09 99 ASP A O 1
ATOM 791 N N . VAL A 1 119 ? 21.478 -0.486 3.526 1.00 28.14 100 VAL A N 1
ATOM 792 C CA . VAL A 1 119 ? 22.794 0.016 3.915 1.00 28.08 100 VAL A CA 1
ATOM 793 C C . VAL A 1 119 ? 23.467 -0.934 4.918 1.00 28.56 100 VAL A C 1
ATOM 794 O O . VAL A 1 119 ? 24.674 -1.180 4.834 1.00 28.13 100 VAL A O 1
ATOM 798 N N . VAL A 1 120 ? 22.683 -1.467 5.856 1.00 28.59 101 VAL A N 1
ATOM 799 C CA . VAL A 1 120 ? 23.206 -2.441 6.822 1.00 29.36 101 VAL A CA 1
ATOM 800 C C . VAL A 1 120 ? 23.552 -3.769 6.128 1.00 30.31 101 VAL A C 1
ATOM 801 O O . VAL A 1 120 ? 24.655 -4.290 6.308 1.00 30.70 101 VAL A O 1
ATOM 805 N N . ILE A 1 121 ? 22.613 -4.294 5.346 1.00 31.28 102 ILE A N 1
ATOM 806 C CA . ILE A 1 121 ? 22.821 -5.514 4.548 1.00 32.49 102 ILE A CA 1
ATOM 807 C C . ILE A 1 121 ? 24.178 -5.479 3.828 1.00 33.22 102 ILE A C 1
ATOM 808 O O . ILE A 1 121 ? 24.927 -6.463 3.852 1.00 33.50 102 ILE A O 1
ATOM 813 N N . SER A 1 122 ? 24.504 -4.326 3.238 1.00 33.95 103 SER A N 1
ATOM 814 C CA . SER A 1 122 ? 25.728 -4.149 2.446 1.00 34.45 103 SER A CA 1
ATOM 815 C C . SER A 1 122 ? 27.031 -4.388 3.220 1.00 35.01 103 SER A C 1
ATOM 816 O O . SER A 1 122 ? 28.100 -4.538 2.611 1.00 35.14 103 SER A O 1
ATOM 819 N N . GLY A 1 123 ? 26.937 -4.409 4.551 1.00 35.07 104 GLY A N 1
ATOM 820 C CA . GLY A 1 123 ? 28.070 -4.718 5.420 1.00 35.57 104 GLY A CA 1
ATOM 821 C C . GLY A 1 123 ? 28.523 -6.167 5.351 1.00 35.86 104 GLY A C 1
ATOM 822 O O . GLY A 1 123 ? 29.620 -6.489 5.804 1.00 35.84 104 GLY A O 1
ATOM 823 N N . ALA A 1 124 ? 27.672 -7.039 4.803 1.00 36.10 105 ALA A N 1
ATOM 824 C CA . ALA A 1 124 ? 28.010 -8.456 4.605 1.00 36.72 105 ALA A CA 1
ATOM 825 C C . ALA A 1 124 ? 28.742 -8.684 3.282 1.00 37.08 105 ALA A C 1
ATOM 826 O O . ALA A 1 124 ? 29.836 -8.151 3.072 1.00 37.81 105 ALA A O 1
ATOM 828 N N . ILE A 1 134 ? 22.790 -12.577 -0.968 1.00 47.01 115 ILE A N 1
ATOM 829 C CA . ILE A 1 134 ? 21.960 -12.091 0.135 1.00 47.04 115 ILE A CA 1
ATOM 830 C C . ILE A 1 134 ? 20.689 -12.936 0.274 1.00 46.76 115 ILE A C 1
ATOM 831 O O . ILE A 1 134 ? 19.976 -13.163 -0.706 1.00 46.79 115 ILE A O 1
ATOM 836 N N . ASP A 1 135 ? 20.422 -13.400 1.495 1.00 46.47 116 ASP A N 1
ATOM 837 C CA . ASP A 1 135 ? 19.278 -14.280 1.773 1.00 46.15 116 ASP A CA 1
ATOM 838 C C . ASP A 1 135 ? 18.490 -13.873 3.032 1.00 45.63 116 ASP A C 1
ATOM 839 O O . ASP A 1 135 ? 18.809 -12.871 3.681 1.00 45.62 116 ASP A O 1
ATOM 844 N N . ASP A 1 136 ? 17.471 -14.669 3.366 1.00 44.97 117 ASP A N 1
ATOM 845 C CA . ASP A 1 136 ? 16.605 -14.438 4.528 1.00 44.33 117 ASP A CA 1
ATOM 846 C C . ASP A 1 136 ? 17.337 -14.376 5.870 1.00 44.02 117 ASP A C 1
ATOM 847 O O . ASP A 1 136 ? 16.819 -13.804 6.834 1.00 44.06 117 ASP A O 1
ATOM 852 N N . GLU A 1 137 ? 18.527 -14.972 5.929 1.00 43.24 118 GLU A N 1
ATOM 853 C CA . GLU A 1 137 ? 19.321 -15.011 7.153 1.00 42.42 118 GLU A CA 1
ATOM 854 C C . GLU A 1 137 ? 20.196 -13.765 7.278 1.00 41.58 118 GLU A C 1
ATOM 855 O O . GLU A 1 137 ? 20.365 -13.228 8.377 1.00 41.28 118 GLU A O 1
ATOM 861 N N . ILE A 1 138 ? 20.743 -13.320 6.146 1.00 40.48 119 ILE A N 1
ATOM 862 C CA . ILE A 1 138 ? 21.541 -12.094 6.081 1.00 39.46 119 ILE A CA 1
ATOM 863 C C . ILE A 1 138 ? 20.664 -10.862 6.343 1.00 38.97 119 ILE A C 1
ATOM 864 O O . ILE A 1 138 ? 21.068 -9.954 7.078 1.00 38.39 119 ILE A O 1
ATOM 869 N N . ARG A 1 139 ? 19.466 -10.849 5.755 1.00 38.09 120 ARG A N 1
ATOM 870 C CA . ARG A 1 139 ? 18.454 -9.824 6.034 1.00 37.61 120 ARG A CA 1
ATOM 871 C C . ARG A 1 139 ? 18.013 -9.866 7.499 1.00 37.02 120 ARG A C 1
ATOM 872 O O . ARG A 1 139 ? 17.860 -8.819 8.139 1.00 36.22 120 ARG A O 1
ATOM 880 N N . ASN A 1 140 ? 17.805 -11.073 8.025 1.00 36.18 121 ASN A N 1
ATOM 881 C CA . ASN A 1 140 ? 17.500 -11.223 9.450 1.00 35.82 121 ASN A CA 1
ATOM 882 C C . ASN A 1 140 ? 18.631 -10.716 10.360 1.00 34.77 121 ASN A C 1
ATOM 883 O O . ASN A 1 140 ? 18.362 -10.085 11.382 1.00 34.20 121 ASN A O 1
ATOM 888 N N . GLU A 1 141 ? 19.879 -10.985 9.977 1.00 33.89 122 GLU A N 1
ATOM 889 C CA . GLU A 1 141 ? 21.052 -10.501 10.724 1.00 33.42 122 GLU A CA 1
ATOM 890 C C . GLU A 1 141 ? 21.099 -8.970 10.739 1.00 32.60 122 GLU A C 1
ATOM 891 O O . GLU A 1 141 ? 21.450 -8.359 11.758 1.00 32.28 122 GLU A O 1
ATOM 897 N N . ALA A 1 142 ? 20.740 -8.353 9.614 1.00 31.49 123 ALA A N 1
ATOM 898 C CA . ALA A 1 142 ? 20.709 -6.892 9.519 1.00 31.04 123 ALA A CA 1
ATOM 899 C C . ALA A 1 142 ? 19.606 -6.309 10.400 1.00 30.45 123 ALA A C 1
ATOM 900 O O . ALA A 1 142 ? 19.805 -5.307 11.068 1.00 29.83 123 ALA A O 1
ATOM 902 N N . HIS A 1 143 ? 18.448 -6.964 10.419 1.00 30.06 124 HIS A N 1
ATOM 903 C CA . HIS A 1 143 ? 17.340 -6.516 11.257 1.00 29.97 124 HIS A CA 1
ATOM 904 C C . HIS A 1 143 ? 17.619 -6.608 12.756 1.00 29.59 124 HIS A C 1
ATOM 905 O O . HIS A 1 143 ? 17.170 -5.751 13.521 1.00 29.06 124 HIS A O 1
ATOM 912 N N . GLN A 1 144 ? 18.352 -7.641 13.171 1.00 29.37 125 GLN A N 1
ATOM 913 C CA . GLN A 1 144 ? 18.651 -7.840 14.590 1.00 29.30 125 GLN A CA 1
ATOM 914 C C . GLN A 1 144 ? 19.629 -6.786 15.062 1.00 28.64 125 GLN A C 1
ATOM 915 O O . GLN A 1 144 ? 19.487 -6.239 16.156 1.00 28.82 125 GLN A O 1
ATOM 921 N N . LEU A 1 145 ? 20.617 -6.486 14.224 1.00 28.13 126 LEU A N 1
ATOM 922 C CA . LEU A 1 145 ? 21.588 -5.439 14.525 1.00 27.34 126 LEU A CA 1
ATOM 923 C C . LEU A 1 145 ? 20.964 -4.045 14.570 1.00 27.00 126 LEU A C 1
ATOM 924 O O . LEU A 1 145 ? 21.365 -3.209 15.373 1.00 26.12 126 LEU A O 1
ATOM 929 N N . LEU A 1 146 ? 19.981 -3.792 13.715 1.00 26.78 127 LEU A N 1
ATOM 930 C CA . LEU A 1 146 ? 19.269 -2.518 13.777 1.00 26.91 127 LEU A CA 1
ATOM 931 C C . LEU A 1 146 ? 18.547 -2.373 15.110 1.00 27.48 127 LEU A C 1
ATOM 932 O O . LEU A 1 146 ? 18.526 -1.294 15.688 1.00 27.83 127 LEU A O 1
ATOM 937 N N . LYS A 1 147 ? 17.972 -3.470 15.605 1.00 28.40 128 LYS A N 1
ATOM 938 C CA . LYS A 1 147 ? 17.331 -3.472 16.929 1.00 29.52 128 LYS A CA 1
ATOM 939 C C . LYS A 1 147 ? 18.342 -3.110 18.017 1.00 29.34 128 LYS A C 1
ATOM 940 O O . LYS A 1 147 ? 18.074 -2.246 18.863 1.00 28.85 128 LYS A O 1
ATOM 946 N N . LEU A 1 148 ? 19.510 -3.755 17.967 1.00 29.98 129 LEU A N 1
ATOM 947 C CA . LEU A 1 148 ? 20.607 -3.505 18.917 1.00 30.59 129 LEU A CA 1
ATOM 948 C C . LEU A 1 148 ? 21.129 -2.068 18.921 1.00 30.46 129 LEU A C 1
ATOM 949 O O . LEU A 1 148 ? 21.566 -1.566 19.963 1.00 30.47 129 LEU A O 1
ATOM 954 N N . VAL A 1 149 ? 21.100 -1.394 17.772 1.00 29.35 130 VAL A N 1
ATOM 955 C CA . VAL A 1 149 ? 21.531 0.015 17.740 1.00 28.73 130 VAL A CA 1
ATOM 956 C C . VAL A 1 149 ? 20.374 1.015 17.874 1.00 28.60 130 VAL A C 1
ATOM 957 O O . VAL A 1 149 ? 20.557 2.218 17.705 1.00 29.26 130 VAL A O 1
ATOM 961 N N . GLY A 1 150 ? 19.192 0.508 18.199 1.00 28.83 131 GLY A N 1
ATOM 962 C CA . GLY A 1 150 ? 18.012 1.353 18.430 1.00 29.26 131 GLY A CA 1
ATOM 963 C C . GLY A 1 150 ? 17.403 1.961 17.174 1.00 29.51 131 GLY A C 1
ATOM 964 O O . GLY A 1 150 ? 16.742 3.001 17.239 1.00 30.00 131 GLY A O 1
ATOM 973 N N . SER A 1 152 ? 15.462 0.163 14.709 1.00 28.58 133 SER A N 1
ATOM 974 C CA . SER A 1 152 ? 14.437 -0.686 14.106 1.00 28.87 133 SER A CA 1
ATOM 975 C C . SER A 1 152 ? 13.274 0.088 13.477 1.00 28.05 133 SER A C 1
ATOM 976 O O . SER A 1 152 ? 12.803 -0.264 12.393 1.00 27.78 133 SER A O 1
ATOM 979 N N . ALA A 1 153 ? 12.806 1.127 14.163 1.00 27.71 134 ALA A N 1
ATOM 980 C CA . ALA A 1 153 ? 11.673 1.914 13.680 1.00 27.82 134 ALA A CA 1
ATOM 981 C C . ALA A 1 153 ? 11.961 2.585 12.333 1.00 27.74 134 ALA A C 1
ATOM 982 O O . ALA A 1 153 ? 11.043 2.878 11.569 1.00 27.81 134 ALA A O 1
ATOM 984 N N . LYS A 1 154 ? 13.237 2.818 12.048 1.00 27.85 135 LYS A N 1
ATOM 985 C CA . LYS A 1 154 ? 13.626 3.490 10.812 1.00 27.89 135 LYS A CA 1
ATOM 986 C C . LYS A 1 154 ? 14.308 2.575 9.785 1.00 27.90 135 LYS A C 1
ATOM 987 O O . LYS A 1 154 ? 14.998 3.054 8.880 1.00 27.66 135 LYS A O 1
ATOM 993 N N . ALA A 1 155 ? 14.108 1.266 9.920 1.00 27.55 136 ALA A N 1
ATOM 994 C CA . ALA A 1 155 ? 14.727 0.300 9.011 1.00 27.94 136 ALA A CA 1
ATOM 995 C C . ALA A 1 155 ? 14.354 0.497 7.527 1.00 28.22 136 ALA A C 1
ATOM 996 O O . ALA A 1 155 ? 15.179 0.258 6.648 1.00 28.04 136 ALA A O 1
ATOM 998 N N . GLN A 1 156 ? 13.125 0.936 7.259 1.00 28.67 137 GLN A N 1
ATOM 999 C CA . GLN A 1 156 ? 12.652 1.107 5.877 1.00 29.39 137 GLN A CA 1
ATOM 1000 C C . GLN A 1 156 ? 12.911 2.496 5.305 1.00 29.16 137 GLN A C 1
ATOM 1001 O O . GLN A 1 156 ? 12.638 2.749 4.133 1.00 29.42 137 GLN A O 1
ATOM 1007 N N . GLN A 1 157 ? 13.458 3.383 6.126 1.00 28.95 138 GLN A N 1
ATOM 1008 C CA . GLN A 1 157 ? 13.627 4.775 5.742 1.00 28.68 138 GLN A CA 1
ATOM 1009 C C . GLN A 1 157 ? 14.870 5.041 4.912 1.00 27.93 138 GLN A C 1
ATOM 1010 O O . GLN A 1 157 ? 15.890 4.379 5.076 1.00 26.70 138 GLN A O 1
ATOM 1016 N N . TYR A 1 158 ? 14.769 6.027 4.024 1.00 27.42 139 TYR A N 1
ATOM 1017 C CA . TYR A 1 158 ? 15.930 6.506 3.290 1.00 27.36 139 TYR A CA 1
ATOM 1018 C C . TYR A 1 158 ? 16.919 7.148 4.243 1.00 27.42 139 TYR A C 1
ATOM 1019 O O . TYR A 1 158 ? 16.545 7.963 5.086 1.00 26.65 139 TYR A O 1
ATOM 1028 N N . ILE A 1 159 ? 18.186 6.774 4.108 1.00 27.67 140 ILE A N 1
ATOM 1029 C CA . ILE A 1 159 ? 19.200 7.224 5.046 1.00 28.77 140 ILE A CA 1
ATOM 1030 C C . ILE A 1 159 ? 19.306 8.760 5.021 1.00 28.97 140 ILE A C 1
ATOM 1031 O O . ILE A 1 159 ? 19.715 9.369 6.002 1.00 29.11 140 ILE A O 1
ATOM 1036 N N . GLY A 1 160 ? 18.865 9.364 3.916 1.00 29.62 141 GLY A N 1
ATOM 1037 C CA . GLY A 1 160 ? 18.756 10.827 3.776 1.00 30.24 141 GLY A CA 1
ATOM 1038 C C . GLY A 1 160 ? 17.948 11.541 4.855 1.00 30.35 141 GLY A C 1
ATOM 1039 O O . GLY A 1 160 ? 18.241 12.689 5.193 1.00 30.55 141 GLY A O 1
ATOM 1040 N N . TYR A 1 161 ? 16.943 10.853 5.395 1.00 30.11 142 TYR A N 1
ATOM 1041 C CA . TYR A 1 161 ? 16.033 11.401 6.406 1.00 30.01 142 TYR A CA 1
ATOM 1042 C C . TYR A 1 161 ? 16.573 11.356 7.850 1.00 30.19 142 TYR A C 1
ATOM 1043 O O . TYR A 1 161 ? 15.914 11.848 8.776 1.00 30.19 142 TYR A O 1
ATOM 1052 N N . LEU A 1 162 ? 17.740 10.745 8.045 1.00 29.57 143 LEU A N 1
ATOM 1053 C CA . LEU A 1 162 ? 18.255 10.483 9.396 1.00 29.91 143 LEU A CA 1
ATOM 1054 C C . LEU A 1 162 ? 19.157 11.597 9.908 1.00 29.85 143 LEU A C 1
ATOM 1055 O O . LEU A 1 162 ? 19.783 12.310 9.118 1.00 29.06 143 LEU A O 1
ATOM 1060 N N . SER A 1 163 ? 19.224 11.732 11.235 1.00 30.10 144 SER A N 1
ATOM 1061 C CA . SER A 1 163 ? 20.149 12.665 11.875 1.00 30.78 144 SER A CA 1
ATOM 1062 C C . SER A 1 163 ? 21.564 12.118 11.781 1.00 31.07 144 SER A C 1
ATOM 1063 O O . SER A 1 163 ? 21.751 10.944 11.455 1.00 30.82 144 SER A O 1
ATOM 1066 N N . THR A 1 164 ? 22.560 12.952 12.077 1.00 30.82 145 THR A N 1
ATOM 1067 C CA . THR A 1 164 ? 23.939 12.477 12.133 1.00 31.00 145 THR A CA 1
ATOM 1068 C C . THR A 1 164 ? 24.071 11.343 13.138 1.00 30.23 145 THR A C 1
ATOM 1069 O O . THR A 1 164 ? 24.714 10.339 12.849 1.00 30.45 145 THR A O 1
ATOM 1073 N N . GLY A 1 165 ? 23.465 11.510 14.316 1.00 29.37 146 GLY A N 1
ATOM 1074 C CA . GLY A 1 165 ? 23.496 10.473 15.353 1.00 28.34 146 GLY A CA 1
ATOM 1075 C C . GLY A 1 165 ? 22.914 9.161 14.851 1.00 28.21 146 GLY A C 1
ATOM 1076 O O . GLY A 1 165 ? 23.514 8.097 15.028 1.00 26.74 146 GLY A O 1
ATOM 1077 N N . GLU A 1 166 ? 21.745 9.249 14.217 1.00 27.93 147 GLU A N 1
ATOM 1078 C CA . GLU A 1 166 ? 21.065 8.080 13.653 1.00 28.05 147 GLU A CA 1
ATOM 1079 C C . GLU A 1 166 ? 21.896 7.385 12.571 1.00 28.35 147 GLU A C 1
ATOM 1080 O O . GLU A 1 166 ? 22.021 6.159 12.578 1.00 28.42 147 GLU A O 1
ATOM 1086 N N . LYS A 1 167 ? 22.501 8.171 11.682 1.00 28.00 148 LYS A N 1
ATOM 1087 C CA . LYS A 1 167 ? 23.420 7.639 10.665 1.00 28.40 148 LYS A CA 1
ATOM 1088 C C . LYS A 1 167 ? 24.625 6.897 11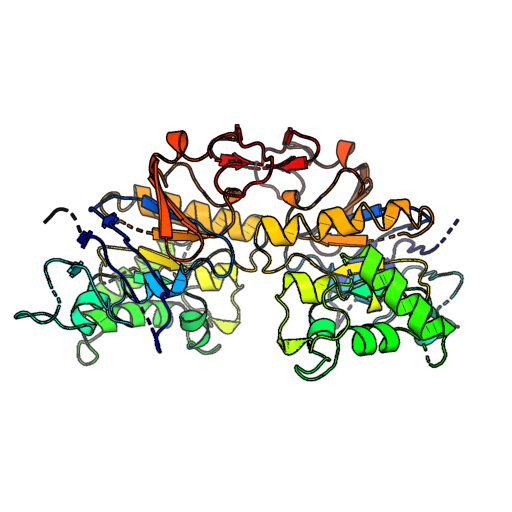.243 1.00 28.61 148 LYS A C 1
ATOM 1089 O O . LYS A 1 167 ? 25.039 5.868 10.709 1.00 28.57 148 LYS A O 1
ATOM 1095 N N . GLN A 1 168 ? 25.168 7.402 12.347 1.00 29.24 149 GLN A N 1
ATOM 1096 C CA . GLN A 1 168 ? 26.313 6.762 12.982 1.00 29.49 149 GLN A CA 1
ATOM 1097 C C . GLN A 1 168 ? 25.919 5.425 13.592 1.00 29.28 149 GLN A C 1
ATOM 1098 O O . GLN A 1 168 ? 26.702 4.486 13.599 1.00 28.94 149 GLN A O 1
ATOM 1104 N N . ARG A 1 169 ? 24.704 5.338 14.114 1.00 28.84 150 ARG A N 1
ATOM 1105 C CA . ARG A 1 169 ? 24.232 4.071 14.664 1.00 29.07 150 ARG A CA 1
ATOM 1106 C C . ARG A 1 169 ? 23.985 3.032 13.557 1.00 27.94 150 ARG A C 1
ATOM 1107 O O . ARG A 1 169 ? 24.304 1.854 13.719 1.00 27.46 150 ARG A O 1
ATOM 1115 N N . VAL A 1 170 ? 23.491 3.488 12.415 1.00 27.11 151 VAL A N 1
ATOM 1116 C CA . VAL A 1 170 ? 23.331 2.617 11.240 1.00 26.88 151 VAL A CA 1
ATOM 1117 C C . VAL A 1 170 ? 24.700 2.098 10.764 1.00 26.99 151 VAL A C 1
ATOM 1118 O O . VAL A 1 170 ? 24.855 0.915 10.443 1.00 26.47 151 VAL A O 1
ATOM 1130 N N . ILE A 1 172 ? 27.308 1.681 12.579 1.00 27.50 153 ILE A N 1
ATOM 1131 C CA . ILE A 1 172 ? 27.742 0.690 13.550 1.00 26.90 153 ILE A CA 1
ATOM 1132 C C . ILE A 1 172 ? 27.116 -0.680 13.260 1.00 26.70 153 ILE A C 1
ATOM 1133 O O . ILE A 1 172 ? 27.822 -1.688 13.278 1.00 25.87 153 ILE A O 1
ATOM 1138 N N . ALA A 1 173 ? 25.808 -0.717 12.988 1.00 25.92 154 ALA A N 1
ATOM 1139 C CA . ALA A 1 173 ? 25.148 -1.983 12.629 1.00 26.11 154 ALA A CA 1
ATOM 1140 C C . ALA A 1 173 ? 25.761 -2.581 11.364 1.00 26.55 154 ALA A C 1
ATOM 1141 O O . ALA A 1 173 ? 26.039 -3.791 11.298 1.00 26.29 154 ALA A O 1
ATOM 1143 N N . ARG A 1 174 ? 25.981 -1.727 10.366 1.00 27.00 155 ARG A N 1
ATOM 1144 C CA . ARG A 1 174 ? 26.631 -2.153 9.133 1.00 28.17 155 ARG A CA 1
ATOM 1145 C C . ARG A 1 174 ? 28.000 -2.780 9.404 1.00 28.42 155 ARG A C 1
ATOM 1146 O O . ARG A 1 174 ? 28.328 -3.814 8.822 1.00 28.99 155 ARG A O 1
ATOM 1154 N N . ALA A 1 175 ? 28.787 -2.152 10.280 1.00 29.59 156 ALA A N 1
ATOM 1155 C CA . ALA A 1 175 ? 30.134 -2.631 10.617 1.00 30.30 156 ALA A CA 1
ATOM 1156 C C . ALA A 1 175 ? 30.114 -3.997 11.306 1.00 31.23 156 ALA A C 1
ATOM 1157 O O . ALA A 1 175 ? 31.060 -4.786 11.169 1.00 31.51 156 ALA A O 1
ATOM 1159 N N . LEU A 1 176 ? 29.048 -4.271 12.053 1.00 30.87 157 LEU A N 1
ATOM 1160 C CA . LEU A 1 176 ? 28.943 -5.537 12.782 1.00 31.39 157 LEU A CA 1
ATOM 1161 C C . LEU A 1 176 ? 28.438 -6.712 11.946 1.00 31.65 157 LEU A C 1
ATOM 1162 O O . LEU A 1 176 ? 28.421 -7.851 12.411 1.00 31.43 157 LEU A O 1
ATOM 1183 N N A GLY A 1 178 ? 29.658 -7.927 9.132 0.60 33.41 159 GLY A N 1
ATOM 1184 N N B GLY A 1 178 ? 28.850 -9.706 9.367 0.40 31.26 159 GLY A N 1
ATOM 1185 C CA A GLY A 1 178 ? 30.745 -8.784 8.672 0.60 33.79 159 GLY A CA 1
ATOM 1186 C CA B GLY A 1 178 ? 29.937 -10.650 9.126 0.40 31.25 159 GLY A CA 1
ATOM 1187 C C A GLY A 1 178 ? 31.343 -9.632 9.782 0.60 33.84 159 GLY A C 1
ATOM 1188 C C B GLY A 1 178 ? 30.751 -10.946 10.377 0.40 31.12 159 GLY A C 1
ATOM 1189 O O A GLY A 1 178 ? 32.477 -10.102 9.661 0.60 34.39 159 GLY A O 1
ATOM 1190 O O B GLY A 1 178 ? 31.897 -11.487 10.311 0.40 31.17 159 GLY A O 1
ATOM 1191 N N A GLN A 1 179 ? 30.574 -9.805 10.864 0.60 33.54 160 GLN A N 1
ATOM 1192 N N B GLN A 1 179 ? 30.155 -10.587 11.527 0.40 31.31 160 GLN A N 1
ATOM 1193 C CA A GLN A 1 179 ? 30.924 -10.642 12.029 0.60 32.82 160 GLN A CA 1
ATOM 1194 C CA B GLN A 1 179 ? 30.843 -10.757 12.796 0.40 31.29 160 GLN A CA 1
ATOM 1195 C C A GLN A 1 179 ? 32.349 -10.388 12.575 0.60 31.94 160 GLN A C 1
ATOM 1196 C C B GLN A 1 179 ? 32.348 -10.409 12.697 0.40 31.08 160 GLN A C 1
ATOM 1197 O O A GLN A 1 179 ? 33.119 -11.338 12.785 0.60 32.04 160 GLN A O 1
ATOM 1198 O O B GLN A 1 179 ? 33.184 -11.305 12.521 0.40 31.16 160 GLN A O 1
ATOM 1209 N N . PRO A 1 180 ? 32.700 -9.110 12.809 1.00 30.99 161 PRO A N 1
ATOM 1210 C CA . PRO A 1 180 ? 34.114 -8.796 13.068 1.00 30.53 161 PRO A CA 1
ATOM 1211 C C . PRO A 1 180 ? 34.505 -9.146 14.500 1.00 30.02 161 PRO A C 1
ATOM 1212 O O . PRO A 1 180 ? 33.629 -9.293 15.363 1.00 30.15 161 PRO A O 1
ATOM 1216 N N . GLN A 1 181 ? 35.807 -9.272 14.742 1.00 29.28 162 GLN A N 1
ATOM 1217 C CA . GLN A 1 181 ? 36.329 -9.529 16.085 1.00 28.84 162 GLN A CA 1
ATOM 1218 C C . GLN A 1 181 ? 36.667 -8.242 16.842 1.00 28.12 162 GLN A C 1
ATOM 1219 O O . GLN A 1 181 ? 36.740 -8.245 18.081 1.00 27.16 162 GLN A O 1
ATOM 1225 N N . VAL A 1 182 ? 36.903 -7.162 16.088 1.00 28.01 163 VAL A N 1
ATOM 1226 C CA A VAL A 1 182 ? 37.191 -5.841 16.661 0.50 27.75 163 VAL A CA 1
ATOM 1227 C CA B VAL A 1 182 ? 37.178 -5.843 16.669 0.50 28.03 163 VAL A CA 1
ATOM 1228 C C . VAL A 1 182 ? 36.329 -4.777 15.983 1.00 28.05 163 VAL A C 1
ATOM 1229 O O . VAL A 1 182 ? 36.217 -4.755 14.754 1.00 28.51 163 VAL A O 1
ATOM 1236 N N . LEU A 1 183 ? 35.719 -3.910 16.785 1.00 27.32 164 LEU A N 1
ATOM 1237 C CA . LEU A 1 183 ? 34.946 -2.788 16.269 1.00 27.40 164 LEU A CA 1
ATOM 1238 C C . LEU A 1 183 ? 35.742 -1.513 16.546 1.00 27.39 164 LEU A C 1
ATOM 1239 O O . LEU A 1 183 ? 36.035 -1.193 17.707 1.00 28.70 164 LEU A O 1
ATOM 1244 N N . ILE A 1 184 ? 36.121 -0.804 15.489 1.00 27.02 165 ILE A N 1
ATOM 1245 C CA . ILE A 1 184 ? 36.954 0.398 15.642 1.00 27.51 165 ILE A CA 1
ATOM 1246 C C . ILE A 1 184 ? 36.120 1.616 15.288 1.00 27.74 165 ILE A C 1
ATOM 1247 O O . ILE A 1 184 ? 35.610 1.717 14.184 1.00 26.78 165 ILE A O 1
ATOM 1252 N N . LEU A 1 185 ? 35.990 2.524 16.249 1.00 27.67 166 LEU A N 1
ATOM 1253 C CA . LEU A 1 185 ? 35.174 3.724 16.093 1.00 28.62 166 LEU A CA 1
ATOM 1254 C C . LEU A 1 185 ? 36.070 4.961 16.094 1.00 28.53 166 LEU A C 1
ATOM 1255 O O . LEU A 1 185 ? 36.638 5.315 17.122 1.00 28.06 166 LEU A O 1
ATOM 1260 N N . ASP A 1 186 ? 36.186 5.613 14.943 1.00 28.73 167 ASP A N 1
ATOM 1261 C CA . ASP A 1 186 ? 37.101 6.750 14.806 1.00 29.67 167 ASP A CA 1
ATOM 1262 C C . ASP A 1 186 ? 36.335 8.039 15.054 1.00 29.15 167 ASP A C 1
ATOM 1263 O O . ASP A 1 186 ? 35.614 8.513 14.183 1.00 28.64 167 ASP A O 1
ATOM 1268 N N . GLU A 1 187 ? 36.483 8.583 16.262 1.00 29.56 168 GLU A N 1
ATOM 1269 C CA . GLU A 1 187 ? 35.744 9.790 16.702 1.00 29.67 168 GLU A CA 1
ATOM 1270 C C . GLU A 1 187 ? 34.253 9.789 16.341 1.00 29.63 168 GLU A C 1
ATOM 1271 O O . GLU A 1 187 ? 33.762 10.731 15.679 1.00 29.92 168 GLU A O 1
ATOM 1277 N N . PRO A 1 188 ? 33.528 8.760 16.799 1.00 29.59 169 PRO A N 1
ATOM 1278 C CA . PRO A 1 188 ? 32.166 8.516 16.325 1.00 29.62 169 PRO A CA 1
ATOM 1279 C C . PRO A 1 188 ? 31.153 9.565 16.800 1.00 29.71 169 PRO A C 1
ATOM 1280 O O . PRO A 1 188 ? 30.086 9.692 16.207 1.00 30.38 169 PRO A O 1
ATOM 1284 N N . ALA A 1 189 ? 31.496 10.314 17.838 1.00 29.75 170 ALA A N 1
ATOM 1285 C CA . ALA A 1 189 ? 30.591 11.298 18.417 1.00 29.93 170 ALA A CA 1
ATOM 1286 C C . ALA A 1 189 ? 30.865 12.705 17.908 1.00 30.06 170 ALA A C 1
ATOM 1287 O O . ALA A 1 189 ? 30.295 13.670 18.412 1.00 29.96 170 ALA A O 1
ATOM 1289 N N . ALA A 1 190 ? 31.706 12.827 16.881 1.00 30.25 171 ALA A N 1
ATOM 1290 C CA . ALA A 1 190 ? 31.981 14.136 16.286 1.00 30.13 171 ALA A CA 1
ATOM 1291 C C . ALA A 1 190 ? 30.713 14.808 15.732 1.00 30.28 171 ALA A C 1
ATOM 1292 O O . ALA A 1 190 ? 29.913 14.200 15.003 1.00 29.97 171 ALA A O 1
ATOM 1294 N N . GLY A 1 191 ? 30.498 16.053 16.130 1.00 29.74 172 GLY A N 1
ATOM 1295 C CA . GLY A 1 191 ? 29.340 16.791 15.665 1.00 30.17 172 GLY A CA 1
ATOM 1296 C C . GLY A 1 191 ? 28.044 16.510 16.415 1.00 29.67 172 GLY A C 1
ATOM 1297 O O . GLY A 1 191 ? 27.078 17.242 16.239 1.00 30.92 172 GLY A O 1
ATOM 1298 N N . LEU A 1 192 ? 28.018 15.475 17.252 1.00 28.82 173 LEU A N 1
ATOM 1299 C CA . LEU A 1 192 ? 26.809 15.119 18.016 1.00 27.43 173 LEU A CA 1
ATOM 1300 C C . LEU A 1 192 ? 26.577 15.981 19.264 1.00 27.48 173 LEU A C 1
ATOM 1301 O O . LEU A 1 192 ? 27.524 16.288 19.999 1.00 27.45 173 LEU A O 1
ATOM 1306 N N . ASP A 1 193 ? 25.320 16.367 19.509 1.00 26.85 174 ASP A N 1
ATOM 1307 C CA . ASP A 1 193 ? 24.977 17.061 20.755 1.00 26.54 174 ASP A CA 1
ATOM 1308 C C . ASP A 1 193 ? 24.935 16.065 21.924 1.00 26.91 174 ASP A C 1
ATOM 1309 O O . ASP A 1 193 ? 25.204 14.871 21.743 1.00 27.29 174 ASP A O 1
ATOM 1314 N N . PHE A 1 194 ? 24.609 16.546 23.119 1.00 26.99 175 PHE A N 1
ATOM 1315 C CA . PHE A 1 194 ? 24.642 15.713 24.326 1.00 26.74 175 PHE A CA 1
ATOM 1316 C C . PHE A 1 194 ? 23.731 14.481 24.216 1.00 26.86 175 PHE A C 1
ATOM 1317 O O . PHE A 1 194 ? 24.146 13.384 24.564 1.00 27.28 175 PHE A O 1
ATOM 1325 N N . ILE A 1 195 ? 22.504 14.667 23.739 1.00 26.98 176 ILE A N 1
ATOM 1326 C CA . ILE A 1 195 ? 21.529 13.558 23.693 1.00 27.12 176 ILE A CA 1
ATOM 1327 C C . ILE A 1 195 ? 21.964 12.507 22.681 1.00 27.21 176 ILE A C 1
ATOM 1328 O O . ILE A 1 195 ? 21.932 11.297 22.975 1.00 26.90 176 ILE A O 1
ATOM 1333 N N . ALA A 1 196 ? 22.405 12.970 21.509 1.00 26.83 177 ALA A N 1
ATOM 1334 C CA . ALA A 1 196 ? 22.846 12.067 20.437 1.00 26.83 177 ALA A CA 1
ATOM 1335 C C . ALA A 1 196 ? 24.097 11.284 20.836 1.00 27.13 177 ALA A C 1
ATOM 1336 O O . ALA A 1 196 ? 24.207 10.077 20.576 1.00 26.01 177 ALA A O 1
ATOM 1338 N N . ARG A 1 197 ? 25.043 11.980 21.467 1.00 27.42 178 ARG A N 1
ATOM 1339 C CA . ARG A 1 197 ? 26.250 11.348 21.988 1.00 28.19 178 ARG A CA 1
ATOM 1340 C C . ARG A 1 197 ? 25.948 10.239 22.996 1.00 27.84 178 ARG A C 1
ATOM 1341 O O . ARG A 1 197 ? 26.509 9.150 22.910 1.00 28.15 178 ARG A O 1
ATOM 1349 N N . GLU A 1 198 ? 25.066 10.516 23.949 1.00 28.24 179 GLU A N 1
ATOM 1350 C CA . GLU A 1 198 ? 24.763 9.543 24.995 1.00 28.50 179 GLU A CA 1
ATOM 1351 C C . GLU A 1 198 ? 23.992 8.342 24.441 1.00 28.98 179 GLU A C 1
ATOM 1352 O O . GLU A 1 198 ? 24.187 7.213 24.911 1.00 28.67 179 GLU A O 1
ATOM 1358 N N . SER A 1 199 ? 23.152 8.592 23.426 1.00 28.84 180 SER A N 1
ATOM 1359 C CA A SER A 1 199 ? 22.452 7.531 22.705 0.60 29.12 180 SER A CA 1
ATOM 1360 C CA B SER A 1 199 ? 22.459 7.525 22.706 0.40 28.72 180 SER A CA 1
ATOM 1361 C C . SER A 1 199 ? 23.461 6.559 22.079 1.00 29.28 180 SER A C 1
ATOM 1362 O O . SER A 1 199 ? 23.360 5.334 22.249 1.00 29.12 180 SER A O 1
ATOM 1367 N N . LEU A 1 200 ? 24.440 7.108 21.369 1.00 29.00 181 LEU A N 1
ATOM 1368 C CA . LEU A 1 200 ? 25.471 6.299 20.751 1.00 29.45 181 LEU A CA 1
ATOM 1369 C C . LEU A 1 200 ? 26.255 5.523 21.812 1.00 29.30 181 LEU A C 1
ATOM 1370 O O . LEU A 1 200 ? 26.484 4.308 21.673 1.00 28.89 181 LEU A O 1
ATOM 1375 N N . LEU A 1 201 ? 26.624 6.212 22.887 1.00 28.58 182 LEU A N 1
ATOM 1376 C CA . LEU A 1 201 ? 27.407 5.584 23.955 1.00 28.88 182 LEU A CA 1
ATOM 1377 C C . LEU A 1 201 ? 26.642 4.471 24.648 1.00 29.36 182 LEU A C 1
ATOM 1378 O O . LEU A 1 201 ? 27.214 3.419 24.942 1.00 29.58 182 LEU A O 1
ATO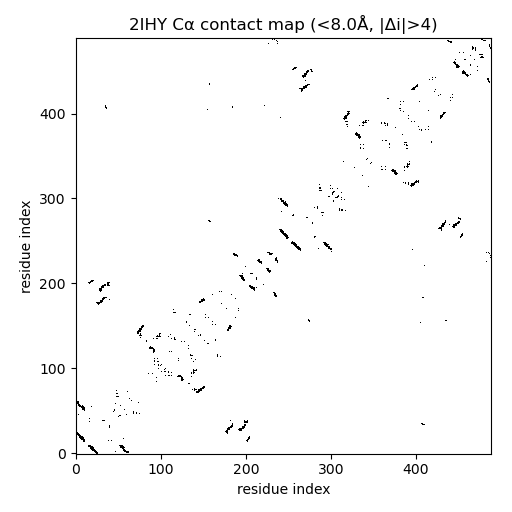M 1383 N N . SER A 1 202 ? 25.348 4.688 24.875 1.00 29.26 183 SER A N 1
ATOM 1384 C CA . SER A 1 202 ? 24.512 3.652 25.455 1.00 30.07 183 SER A CA 1
ATOM 1385 C C . SER A 1 202 ? 24.429 2.410 24.560 1.00 30.05 183 SER A C 1
ATOM 1386 O O . SER A 1 202 ? 24.424 1.283 25.056 1.00 28.82 183 SER A O 1
ATOM 1389 N N . ILE A 1 203 ? 24.345 2.627 23.243 1.00 30.24 184 ILE A N 1
ATOM 1390 C CA . ILE A 1 203 ? 24.339 1.527 22.283 1.00 31.46 184 ILE A CA 1
ATOM 1391 C C . ILE A 1 203 ? 25.614 0.680 22.383 1.00 31.30 184 ILE A C 1
ATOM 1392 O O . ILE A 1 203 ? 25.544 -0.548 22.349 1.00 30.87 184 ILE A O 1
ATOM 1397 N N . LEU A 1 204 ? 26.767 1.327 22.543 1.00 31.06 185 LEU A N 1
ATOM 1398 C CA . LEU A 1 204 ? 28.029 0.583 22.706 1.00 32.19 185 LEU A CA 1
ATOM 1399 C C . LEU A 1 204 ? 28.024 -0.297 23.944 1.00 32.98 185 LEU A C 1
ATOM 1400 O O . LEU A 1 204 ? 28.551 -1.411 23.916 1.00 33.34 185 LEU A O 1
ATOM 1405 N N . ASP A 1 205 ? 27.423 0.204 25.025 1.00 34.07 186 ASP A N 1
ATOM 1406 C CA . ASP A 1 205 ? 27.274 -0.564 26.251 1.00 35.52 186 ASP A CA 1
ATOM 1407 C C . ASP A 1 205 ? 26.383 -1.779 25.998 1.00 35.43 186 ASP A C 1
ATOM 1408 O O . ASP A 1 205 ? 26.694 -2.867 26.478 1.00 36.27 186 ASP A O 1
ATOM 1413 N N . SER A 1 206 ? 25.300 -1.590 25.231 1.00 35.37 187 SER A N 1
ATOM 1414 C CA A SER A 1 206 ? 24.386 -2.674 24.852 0.60 35.46 187 SER A CA 1
ATOM 1415 C CA B SER A 1 206 ? 24.392 -2.678 24.868 0.40 35.62 187 SER A CA 1
ATOM 1416 C C . SER A 1 206 ? 25.079 -3.748 24.014 1.00 35.79 187 SER A C 1
ATOM 1417 O O . SER A 1 206 ? 24.917 -4.944 24.256 1.00 35.38 187 SER A O 1
ATOM 1422 N N . LEU A 1 207 ? 25.850 -3.310 23.019 1.00 35.77 188 LEU A N 1
ATOM 1423 C CA . LEU A 1 207 ? 26.542 -4.223 22.111 1.00 35.90 188 LEU A CA 1
ATOM 1424 C C . LEU A 1 207 ? 27.541 -5.080 22.864 1.00 36.17 188 LEU A C 1
ATOM 1425 O O . LEU A 1 207 ? 27.682 -6.267 22.574 1.00 36.04 188 LEU A O 1
ATOM 1430 N N . SER A 1 208 ? 28.190 -4.485 23.860 1.00 36.82 189 SER A N 1
ATOM 1431 C CA . SER A 1 208 ? 29.152 -5.190 24.695 1.00 37.90 189 SER A CA 1
ATOM 1432 C C . SER A 1 208 ? 28.480 -6.281 25.550 1.00 38.36 189 SER A C 1
ATOM 1433 O O . SER A 1 208 ? 29.075 -7.336 25.812 1.00 38.70 189 SER A O 1
ATOM 1436 N N . ASP A 1 209 ? 27.233 -6.036 25.955 1.00 38.47 190 ASP A N 1
ATOM 1437 C CA . ASP A 1 209 ? 26.423 -7.039 26.652 1.00 38.68 190 ASP A CA 1
ATOM 1438 C C . ASP A 1 209 ? 26.070 -8.217 25.750 1.00 38.29 190 ASP A C 1
ATOM 1439 O O . ASP A 1 209 ? 26.141 -9.368 26.169 1.00 38.01 190 ASP A O 1
ATOM 1444 N N . SER A 1 210 ? 25.662 -7.914 24.519 1.00 37.89 191 SER A N 1
ATOM 1445 C CA . SER A 1 210 ? 25.261 -8.932 23.552 1.00 37.62 191 SER A CA 1
ATOM 1446 C C . SER A 1 210 ? 26.464 -9.703 23.023 1.00 37.38 191 SER A C 1
ATOM 1447 O O . SER A 1 210 ? 26.351 -10.883 22.694 1.00 36.97 191 SER A O 1
ATOM 1450 N N . TYR A 1 211 ? 27.610 -9.023 22.938 1.00 36.92 192 TYR A N 1
ATOM 1451 C CA . TYR A 1 211 ? 28.834 -9.616 22.395 1.00 36.62 192 TYR A CA 1
ATOM 1452 C C . TYR A 1 211 ? 30.037 -9.393 23.327 1.00 35.98 192 TYR A C 1
ATOM 1453 O O . TYR A 1 211 ? 30.873 -8.523 23.069 1.00 35.84 192 TYR A O 1
ATOM 1462 N N . PRO A 1 212 ? 30.127 -10.185 24.418 1.00 35.38 193 PRO A N 1
ATOM 1463 C CA . PRO A 1 212 ? 31.181 -10.058 25.438 1.00 34.85 193 PRO A CA 1
ATOM 1464 C C . PRO A 1 212 ? 32.608 -10.188 24.896 1.00 34.10 193 PRO A C 1
ATOM 1465 O O . PRO A 1 212 ? 33.521 -9.532 25.403 1.00 34.26 193 PRO A O 1
ATOM 1469 N N . THR A 1 213 ? 32.790 -11.015 23.870 1.00 33.19 194 THR A N 1
ATOM 1470 C CA . THR A 1 213 ? 34.118 -11.274 23.327 1.00 32.37 194 THR A CA 1
ATOM 1471 C C . THR A 1 213 ? 34.554 -10.246 22.279 1.00 31.39 194 THR A C 1
ATOM 1472 O O . THR A 1 213 ? 35.710 -10.259 21.857 1.00 30.71 194 THR A O 1
ATOM 1476 N N . LEU A 1 214 ? 33.627 -9.384 21.849 1.00 30.47 195 LEU A N 1
ATOM 1477 C CA . LEU A 1 214 ? 33.931 -8.337 20.865 1.00 29.96 195 LEU A CA 1
ATOM 1478 C C . LEU A 1 214 ? 34.846 -7.306 21.494 1.00 29.57 195 LEU A C 1
ATOM 1479 O O . LEU A 1 214 ? 34.538 -6.782 22.562 1.00 29.64 195 LEU A O 1
ATOM 1484 N N . ALA A 1 215 ? 35.971 -7.032 20.843 1.00 29.16 196 ALA A N 1
ATOM 1485 C CA . ALA A 1 215 ? 36.864 -5.961 21.276 1.00 28.94 196 ALA A CA 1
ATOM 1486 C C . ALA A 1 215 ? 36.457 -4.665 20.597 1.00 28.90 196 ALA A C 1
ATOM 1487 O O . ALA A 1 215 ? 35.926 -4.677 19.477 1.00 29.40 196 ALA A O 1
ATOM 1497 N N . ILE A 1 217 ? 37.756 -0.449 19.980 1.00 27.98 198 ILE A N 1
ATOM 1498 C CA . ILE A 1 217 ? 38.703 0.655 20.092 1.00 27.90 198 ILE A CA 1
ATOM 1499 C C . ILE A 1 217 ? 37.933 1.931 19.788 1.00 27.87 198 ILE A C 1
ATOM 1500 O O . ILE A 1 217 ? 37.396 2.100 18.695 1.00 27.19 198 ILE A O 1
ATOM 1505 N N . TYR A 1 218 ? 37.901 2.832 20.765 1.00 26.86 199 TYR A N 1
ATOM 1506 C CA . TYR A 1 218 ? 37.121 4.044 20.671 1.00 27.26 199 TYR A CA 1
ATOM 1507 C C . TYR A 1 218 ? 38.126 5.181 20.648 1.00 27.61 199 TYR A C 1
ATOM 1508 O O . TYR A 1 218 ? 38.836 5.401 21.629 1.00 27.96 199 TYR A O 1
ATOM 1517 N N . VAL A 1 219 ? 38.201 5.881 19.521 1.00 28.54 200 VAL A N 1
ATOM 1518 C CA . VAL A 1 219 ? 39.185 6.944 19.303 1.00 29.32 200 VAL A CA 1
ATOM 1519 C C . VAL A 1 219 ? 38.524 8.295 19.573 1.00 29.36 200 VAL A C 1
ATOM 1520 O O . VAL A 1 219 ? 37.468 8.604 19.006 1.00 28.52 200 VAL A O 1
ATOM 1524 N N . THR A 1 220 ? 39.121 9.097 20.464 1.00 29.42 201 THR A N 1
ATOM 1525 C CA . THR A 1 220 ? 38.492 10.358 20.888 1.00 30.26 201 THR A CA 1
ATOM 1526 C C . THR A 1 220 ? 39.487 11.384 21.439 1.00 30.16 201 THR A C 1
ATOM 1527 O O . THR A 1 220 ? 40.577 11.012 21.897 1.00 30.56 201 THR A O 1
ATOM 1531 N N A HIS A 1 221 ? 39.089 12.662 21.380 0.60 30.31 202 HIS A N 1
ATOM 1532 N N B HIS A 1 221 ? 39.138 12.659 21.387 0.40 29.65 202 HIS A N 1
ATOM 1533 C CA A HIS A 1 221 ? 39.806 13.793 22.007 0.60 30.83 202 HIS A CA 1
ATOM 1534 C CA B HIS A 1 221 ? 39.924 13.640 22.123 0.40 29.42 202 HIS A CA 1
ATOM 1535 C C A HIS A 1 221 ? 39.188 14.207 23.343 0.60 30.37 202 HIS A C 1
ATOM 1536 C C B HIS A 1 221 ? 39.084 14.330 23.210 0.40 29.58 202 HIS A C 1
ATOM 1537 O O A HIS A 1 221 ? 39.745 15.036 24.057 0.60 30.23 202 HIS A O 1
ATOM 1538 O O B HIS A 1 221 ? 39.389 15.448 23.616 0.40 29.46 202 HIS A O 1
ATOM 1551 N N . PHE A 1 222 ? 38.028 13.649 23.668 1.00 29.99 203 PHE A N 1
ATOM 1552 C CA . PHE A 1 222 ? 37.282 14.092 24.849 1.00 30.25 203 PHE A CA 1
ATOM 1553 C C . PHE A 1 222 ? 37.033 12.975 25.840 1.00 30.16 203 PHE A C 1
ATOM 1554 O O . PHE A 1 222 ? 36.324 12.022 25.546 1.00 29.37 203 PHE A O 1
ATOM 1562 N N . ILE A 1 223 ? 37.612 13.108 27.030 1.00 29.69 204 ILE A N 1
ATOM 1563 C CA . ILE A 1 223 ? 37.438 12.064 28.054 1.00 29.51 204 ILE A CA 1
ATOM 1564 C C . ILE A 1 223 ? 36.011 11.974 28.612 1.00 29.06 204 ILE A C 1
ATOM 1565 O O . ILE A 1 223 ? 35.631 10.951 29.202 1.00 29.56 204 ILE A O 1
ATOM 1570 N N . GLU A 1 224 ? 35.220 13.027 28.379 1.00 28.67 205 GLU A N 1
ATOM 1571 C CA . GLU A 1 224 ? 33.783 13.023 28.688 1.00 28.41 205 GLU A CA 1
ATOM 1572 C C . GLU A 1 224 ? 33.024 11.935 27.930 1.00 28.28 205 GLU A C 1
ATOM 1573 O O . GLU A 1 224 ? 31.920 11.561 28.335 1.00 28.61 205 GLU A O 1
ATOM 1579 N N . GLU A 1 225 ? 33.622 11.420 26.848 1.00 28.02 206 GLU A N 1
ATOM 1580 C CA . GLU A 1 225 ? 33.010 10.348 26.048 1.00 28.52 206 GLU A CA 1
ATOM 1581 C C . GLU A 1 225 ? 33.323 8.947 26.559 1.00 29.36 206 GLU A C 1
ATOM 1582 O O . GLU A 1 225 ? 32.767 7.976 26.046 1.00 29.92 206 GLU A O 1
ATOM 1588 N N . ILE A 1 226 ? 34.191 8.837 27.569 1.00 30.03 207 ILE A N 1
ATOM 1589 C CA . ILE A 1 226 ? 34.669 7.525 28.045 1.00 30.03 207 ILE A CA 1
ATOM 1590 C C . ILE A 1 226 ? 33.709 6.927 29.060 1.00 30.65 207 ILE A C 1
ATOM 1591 O O . ILE A 1 226 ? 33.584 7.438 30.178 1.00 30.26 207 ILE A O 1
ATOM 1596 N N . THR A 1 227 ? 33.037 5.838 28.677 1.00 30.63 208 THR A N 1
ATOM 1597 C CA . THR A 1 227 ? 32.086 5.207 29.582 1.00 30.95 208 THR A CA 1
ATOM 1598 C C . THR A 1 227 ? 32.783 4.103 30.378 1.00 30.76 208 THR A C 1
ATOM 1599 O O . THR A 1 227 ? 33.863 3.640 29.987 1.00 29.43 208 THR A O 1
ATOM 1603 N N . ALA A 1 228 ? 32.150 3.691 31.485 1.00 31.12 209 ALA A N 1
ATOM 1604 C CA . ALA A 1 228 ? 32.690 2.664 32.381 1.00 32.21 209 ALA A CA 1
ATOM 1605 C C . ALA A 1 228 ? 33.031 1.355 31.661 1.00 32.88 209 ALA A C 1
ATOM 1606 O O . ALA A 1 228 ? 33.930 0.638 32.096 1.00 33.51 209 ALA A O 1
ATOM 1608 N N . ASN A 1 229 ? 32.297 1.055 30.586 1.00 33.27 210 ASN A N 1
ATOM 1609 C CA . ASN A 1 229 ? 32.538 -0.092 29.686 1.00 33.98 210 ASN A CA 1
ATOM 1610 C C . ASN A 1 229 ? 33.960 -0.068 29.096 1.00 32.80 210 ASN A C 1
ATOM 1611 O O . ASN A 1 229 ? 34.603 -1.110 28.925 1.00 32.21 210 ASN A O 1
ATOM 1616 N N . PHE A 1 230 ? 34.448 1.120 28.771 1.00 30.99 211 PHE A N 1
ATOM 1617 C CA . PHE A 1 230 ? 35.802 1.249 28.234 1.00 30.72 211 PHE A CA 1
ATOM 1618 C C . PHE A 1 230 ? 36.809 1.385 29.376 1.00 30.82 211 PHE A C 1
ATOM 1619 O O . PHE A 1 230 ? 36.933 2.451 29.995 1.00 32.42 211 PHE A O 1
ATOM 1627 N N . SER A 1 231 ? 37.536 0.310 29.640 1.00 30.52 212 SER A N 1
ATOM 1628 C CA . SER A 1 231 ? 38.342 0.219 30.854 1.00 30.02 212 SER A CA 1
ATOM 1629 C C . SER A 1 231 ? 39.841 0.385 30.607 1.00 29.93 212 SER A C 1
ATOM 1630 O O . SER A 1 231 ? 40.624 0.497 31.555 1.00 29.92 212 SER A O 1
ATOM 1633 N N . LYS A 1 232 ? 40.243 0.397 29.338 1.00 29.27 213 LYS A N 1
ATOM 1634 C CA . LYS A 1 232 ? 41.660 0.483 28.986 1.00 29.79 213 LYS A CA 1
ATOM 1635 C C . LYS A 1 232 ? 41.922 1.695 28.106 1.00 29.43 213 LYS A C 1
ATOM 1636 O O . LYS A 1 232 ? 41.064 2.111 27.323 1.00 29.23 213 LYS A O 1
ATOM 1642 N N . ILE A 1 233 ? 43.098 2.291 28.251 1.00 28.81 214 ILE A N 1
ATOM 1643 C CA . ILE A 1 233 ? 43.411 3.491 27.502 1.00 28.53 214 ILE A CA 1
ATOM 1644 C C . ILE A 1 233 ? 44.871 3.507 27.067 1.00 28.66 214 ILE A C 1
ATOM 1645 O O . ILE A 1 233 ? 45.766 3.054 27.808 1.00 27.81 214 ILE A O 1
ATOM 1650 N N . LEU A 1 234 ? 45.089 4.030 25.863 1.00 28.42 215 LEU A N 1
ATOM 1651 C CA . LEU A 1 234 ? 46.433 4.314 25.362 1.00 28.80 215 LEU A CA 1
ATOM 1652 C C . LEU A 1 234 ? 46.525 5.798 25.073 1.00 28.49 215 LEU A C 1
ATOM 1653 O O . LEU A 1 234 ? 45.765 6.330 24.242 1.00 28.01 215 LEU A O 1
ATOM 1658 N N . LEU A 1 235 ? 47.450 6.474 25.761 1.00 28.23 216 LEU A N 1
ATOM 1659 C CA . LEU A 1 235 ? 47.683 7.903 25.561 1.00 28.80 216 LEU A CA 1
ATOM 1660 C C . LEU A 1 235 ? 48.769 8.097 24.507 1.00 29.08 216 LEU A C 1
ATOM 1661 O O . LEU A 1 235 ? 49.899 7.647 24.691 1.00 29.17 216 LEU A O 1
ATOM 1666 N N . LEU A 1 236 ? 48.407 8.765 23.414 1.00 29.37 217 LEU A N 1
ATOM 1667 C CA . LEU A 1 236 ? 49.309 8.977 22.288 1.00 29.51 217 LEU A CA 1
ATOM 1668 C C . LEU A 1 236 ? 49.686 10.451 22.150 1.00 29.77 217 LEU A C 1
ATOM 1669 O O . LEU A 1 236 ? 48.818 11.335 22.096 1.00 30.12 217 LEU A O 1
ATOM 1674 N N . LYS A 1 237 ? 50.990 10.700 22.075 1.00 30.09 218 LYS A N 1
ATOM 1675 C CA . LYS A 1 237 ? 51.539 12.040 21.953 1.00 30.72 218 LYS A CA 1
ATOM 1676 C C . LYS A 1 237 ? 52.722 12.002 21.002 1.00 31.05 218 LYS A C 1
ATOM 1677 O O . LYS A 1 237 ? 53.635 11.199 21.172 1.00 31.40 218 LYS A O 1
ATOM 1683 N N . ASP A 1 238 ? 52.689 12.865 19.994 1.00 31.90 219 ASP A N 1
ATOM 1684 C CA . ASP A 1 238 ? 53.753 12.951 18.992 1.00 32.68 219 ASP A CA 1
ATOM 1685 C C . ASP A 1 238 ? 54.195 11.581 18.458 1.00 32.46 219 ASP A C 1
ATOM 1686 O O . ASP A 1 238 ? 55.393 11.301 18.338 1.00 32.58 219 ASP A O 1
ATOM 1691 N N . GLY A 1 239 ? 53.220 10.730 18.161 1.00 32.72 220 GLY A N 1
ATOM 1692 C CA . GLY A 1 239 ? 53.486 9.398 17.613 1.00 33.14 220 GLY A CA 1
ATOM 1693 C C . GLY A 1 239 ? 54.018 8.357 18.581 1.00 33.25 220 GLY A C 1
ATOM 1694 O O . GLY A 1 239 ? 54.481 7.293 18.161 1.00 33.18 220 GLY A O 1
ATOM 1695 N N . GLN A 1 240 ? 53.940 8.647 19.880 1.00 33.34 221 GLN A N 1
ATOM 1696 C CA . GLN A 1 240 ? 54.470 7.756 20.917 1.00 33.13 221 GLN A CA 1
ATOM 1697 C C . GLN A 1 240 ? 53.422 7.443 21.975 1.00 32.49 221 GLN A C 1
ATOM 1698 O O . GLN A 1 240 ? 52.620 8.305 22.334 1.00 31.28 221 GLN A O 1
ATOM 1704 N N . SER A 1 241 ? 53.419 6.195 22.442 1.00 32.18 222 SER A N 1
ATOM 1705 C CA . SER A 1 241 ? 52.579 5.769 23.554 1.00 32.60 222 SER A CA 1
ATOM 1706 C C . SER A 1 241 ? 53.225 6.219 24.865 1.00 32.51 222 SER A C 1
ATOM 1707 O O . SER A 1 241 ? 54.325 5.770 25.225 1.00 33.32 222 SER A O 1
ATOM 1710 N N . ILE A 1 242 ? 52.545 7.124 25.564 1.00 32.54 223 ILE A N 1
ATOM 1711 C CA . ILE A 1 242 ? 53.057 7.726 26.796 1.00 31.55 223 ILE A CA 1
ATOM 1712 C C . ILE A 1 242 ? 52.724 6.859 28.001 1.00 31.73 223 ILE A C 1
ATOM 1713 O O . ILE A 1 242 ? 53.618 6.512 28.795 1.00 31.14 223 ILE A O 1
ATOM 1718 N N . GLN A 1 243 ? 51.444 6.505 28.125 1.00 30.91 224 GLN A N 1
ATOM 1719 C CA . GLN A 1 243 ? 50.970 5.537 29.107 1.00 30.32 224 GLN A CA 1
ATOM 1720 C C . GLN A 1 243 ? 49.912 4.640 28.480 1.00 30.42 224 GLN A C 1
ATOM 1721 O O . GLN A 1 243 ? 49.197 5.055 27.567 1.00 29.36 224 GLN A O 1
ATOM 1727 N N . GLN A 1 244 ? 49.838 3.406 28.967 1.00 30.05 225 GLN A N 1
ATOM 1728 C CA . GLN A 1 244 ? 48.712 2.525 28.659 1.00 30.94 225 GLN A CA 1
ATOM 1729 C C . GLN A 1 244 ? 48.408 1.608 29.829 1.00 30.56 225 GLN A C 1
ATOM 1730 O O . GLN A 1 244 ? 49.320 1.140 30.538 1.00 30.42 225 GLN A O 1
ATOM 1736 N N . GLY A 1 245 ? 47.120 1.396 30.060 1.00 29.94 226 GLY A N 1
ATOM 1737 C CA . GLY A 1 245 ? 46.651 0.563 31.168 1.00 29.73 226 GLY A CA 1
ATOM 1738 C C . GLY A 1 245 ? 45.206 0.905 31.459 1.00 29.22 226 GLY A C 1
ATOM 1739 O O . GLY A 1 245 ? 44.446 1.257 30.542 1.00 28.24 226 GLY A O 1
ATOM 1740 N N . ALA A 1 246 ? 44.834 0.815 32.733 1.00 28.18 227 ALA A N 1
ATOM 1741 C CA . ALA A 1 246 ? 43.456 1.003 33.140 1.00 28.95 227 ALA A CA 1
ATOM 1742 C C . ALA A 1 246 ? 43.105 2.483 33.187 1.00 28.92 227 ALA A C 1
ATOM 1743 O O . ALA A 1 246 ? 43.866 3.309 33.729 1.00 29.06 227 ALA A O 1
ATOM 1745 N N . VAL A 1 247 ? 41.950 2.809 32.617 1.00 29.40 228 VAL A N 1
ATOM 1746 C CA . VAL A 1 247 ? 41.457 4.169 32.592 1.00 29.49 228 VAL A CA 1
ATOM 1747 C C . VAL A 1 247 ? 41.480 4.770 33.999 1.00 30.66 228 VAL A C 1
ATOM 1748 O O . VAL A 1 247 ? 41.865 5.938 34.173 1.00 30.72 228 VAL A O 1
ATOM 1752 N N . GLU A 1 248 ? 41.064 3.984 34.986 1.00 30.82 229 GLU A N 1
ATOM 1753 C CA . GLU A 1 248 ? 40.932 4.509 36.348 1.00 33.44 229 GLU A CA 1
ATOM 1754 C C . GLU A 1 248 ? 42.285 4.892 36.948 1.00 32.68 229 GLU A C 1
ATOM 1755 O O . GLU A 1 248 ? 42.361 5.778 37.805 1.00 32.77 229 GLU A O 1
ATOM 1761 N N . ASP A 1 249 ? 43.350 4.230 36.485 1.00 32.12 230 ASP A N 1
ATOM 1762 C CA . ASP A 1 249 ? 44.707 4.484 36.990 1.00 31.55 230 ASP A CA 1
ATOM 1763 C C . ASP A 1 249 ? 45.363 5.641 36.243 1.00 31.04 230 ASP A C 1
ATOM 1764 O O . ASP A 1 249 ? 46.082 6.444 36.838 1.00 30.92 230 ASP A O 1
ATOM 1769 N N . ILE A 1 250 ? 45.107 5.721 34.938 1.00 30.27 231 ILE A N 1
ATOM 1770 C CA . ILE A 1 250 ? 45.818 6.651 34.064 1.00 30.17 231 ILE A CA 1
ATOM 1771 C C . ILE A 1 250 ? 45.189 8.051 34.025 1.00 29.83 231 ILE A C 1
ATOM 1772 O O . ILE A 1 250 ? 45.896 9.058 34.158 1.00 29.58 231 ILE A O 1
ATOM 1777 N N . LEU A 1 251 ? 43.869 8.112 33.868 1.00 29.30 232 LEU A N 1
ATOM 1778 C CA . LEU A 1 251 ? 43.156 9.403 33.839 1.00 29.27 232 LEU A CA 1
ATOM 1779 C C . LEU A 1 251 ? 43.096 10.118 35.182 1.00 28.90 232 LEU A C 1
ATOM 1780 O O . LEU A 1 251 ? 42.065 10.100 35.865 1.00 28.78 232 LEU A O 1
ATOM 1785 N N . THR A 1 252 ? 44.205 10.761 35.547 1.00 28.33 233 THR A N 1
ATOM 1786 C CA . THR A 1 252 ? 44.298 11.552 36.764 1.00 27.58 233 THR A CA 1
ATOM 1787 C C . THR A 1 252 ? 44.841 12.947 36.451 1.00 27.37 233 THR A C 1
ATOM 1788 O O . THR A 1 252 ? 45.525 13.135 35.450 1.00 25.94 233 THR A O 1
ATOM 1792 N N . SER A 1 253 ? 44.528 13.916 37.313 1.00 27.09 234 SER A N 1
ATOM 1793 C CA . SER A 1 253 ? 45.048 15.277 37.173 1.00 27.22 234 SER A CA 1
ATOM 1794 C C . SER A 1 253 ? 46.572 15.272 36.965 1.00 27.60 234 SER A C 1
ATOM 1795 O O . SER A 1 253 ? 47.094 15.956 36.085 1.00 27.95 234 SER A O 1
ATOM 1798 N N . GLU A 1 254 ? 47.271 14.489 37.783 1.00 27.24 235 GLU A N 1
ATOM 1799 C CA . GLU A 1 254 ? 48.728 14.394 37.742 1.00 27.40 235 GLU A CA 1
ATOM 1800 C C . GLU A 1 254 ? 49.229 13.862 36.397 1.00 26.35 235 GLU A C 1
ATOM 1801 O O . GLU A 1 254 ? 50.124 14.449 35.774 1.00 25.22 235 GLU A O 1
ATOM 1807 N N . ASN A 1 255 ? 48.663 12.737 35.963 1.00 25.28 236 ASN A N 1
ATOM 1808 C CA . ASN A 1 255 ? 49.097 12.090 34.722 1.00 25.43 236 ASN A CA 1
ATOM 1809 C C . ASN A 1 255 ? 48.754 12.895 33.476 1.00 25.29 236 ASN A C 1
ATOM 1810 O O . ASN A 1 255 ? 49.528 12.945 32.521 1.00 25.45 236 ASN A O 1
ATOM 1823 N N . SER A 1 257 ? 48.264 16.146 33.398 1.00 26.13 238 SER A N 1
ATOM 1824 C CA . SER A 1 257 ? 49.093 17.338 33.454 1.00 26.29 238 SER A CA 1
ATOM 1825 C C . SER A 1 257 ? 50.472 17.071 32.832 1.00 26.38 238 SER A C 1
ATOM 1826 O O . SER A 1 257 ? 50.965 17.899 32.066 1.00 26.14 238 SER A O 1
ATOM 1829 N N . ARG A 1 258 ? 51.082 15.925 33.160 1.00 26.20 239 ARG A N 1
ATOM 1830 C CA . ARG A 1 258 ? 52.334 15.497 32.523 1.00 26.97 239 ARG A CA 1
ATOM 1831 C C . ARG A 1 258 ? 52.180 15.322 31.015 1.00 26.71 239 ARG A C 1
ATOM 1832 O O . ARG A 1 258 ? 53.030 15.774 30.235 1.00 26.59 239 ARG A O 1
ATOM 1840 N N . PHE A 1 259 ? 51.085 14.670 30.625 1.00 26.63 240 PHE A N 1
ATOM 1841 C CA . PHE A 1 259 ? 50.774 14.370 29.228 1.00 27.25 240 PHE A CA 1
ATOM 1842 C C . PHE A 1 259 ? 50.721 15.647 28.392 1.00 27.29 240 PHE A C 1
ATOM 1843 O O . PHE A 1 259 ? 51.353 15.721 27.336 1.00 27.77 240 PHE A O 1
ATOM 1851 N N . PHE A 1 260 ? 49.981 16.645 28.879 1.00 27.18 241 PHE A N 1
ATOM 1852 C CA . PHE A 1 260 ? 49.815 17.926 28.184 1.00 27.65 241 PHE A CA 1
ATOM 1853 C C . PHE A 1 260 ? 50.908 18.957 28.446 1.00 28.30 241 PHE A C 1
ATOM 1854 O O . PHE A 1 260 ? 51.043 19.939 27.690 1.00 28.03 241 PHE A O 1
ATOM 1862 N N . GLN A 1 261 ? 51.668 18.748 29.520 1.00 28.86 242 GLN A N 1
ATOM 1863 C CA . GLN A 1 261 ? 52.583 19.765 30.050 1.00 30.07 242 GLN A CA 1
ATOM 1864 C C . GLN A 1 261 ? 51.851 21.075 30.346 1.00 30.67 242 GLN A C 1
ATOM 1865 O O . GLN A 1 261 ? 52.349 22.178 30.083 1.00 30.24 242 GLN A O 1
ATOM 1871 N N . LYS A 1 262 ? 50.656 20.924 30.904 1.00 31.34 243 LYS A N 1
ATOM 1872 C CA . LYS A 1 262 ? 49.795 22.031 31.298 1.00 32.53 243 LYS A CA 1
ATOM 1873 C C . LYS A 1 262 ? 48.998 21.545 32.497 1.00 32.38 243 LYS A C 1
ATOM 1874 O O . LYS A 1 262 ? 48.595 20.377 32.540 1.00 32.67 243 LYS A O 1
ATOM 1880 N N . ASN A 1 263 ? 48.767 22.430 33.463 1.00 32.19 244 ASN A N 1
ATOM 1881 C CA . ASN A 1 263 ? 48.020 22.062 34.667 1.00 32.31 244 ASN A CA 1
ATOM 1882 C C . ASN A 1 263 ? 46.537 21.834 34.402 1.00 31.84 244 ASN A C 1
ATOM 1883 O O . ASN A 1 263 ? 45.789 22.758 34.074 1.00 31.87 244 ASN A O 1
ATOM 1888 N N . VAL A 1 264 ? 46.129 20.575 34.524 1.00 31.45 245 VAL A N 1
ATOM 1889 C CA . VAL A 1 264 ? 44.732 20.202 34.355 1.00 31.07 245 VAL A CA 1
ATOM 1890 C C . VAL A 1 264 ? 44.217 19.456 35.581 1.00 31.03 245 VAL A C 1
ATOM 1891 O O . VAL A 1 264 ? 44.991 18.869 36.341 1.00 30.98 245 VAL A O 1
ATOM 1895 N N . ALA A 1 265 ? 42.905 19.493 35.766 1.00 30.66 246 ALA A N 1
ATOM 1896 C CA . ALA A 1 265 ? 42.265 18.743 36.833 1.00 31.01 246 ALA A CA 1
ATOM 1897 C C . ALA A 1 265 ? 41.294 17.731 36.234 1.00 31.04 246 ALA A C 1
ATOM 1898 O O . ALA A 1 265 ? 40.488 18.063 35.359 1.00 31.32 246 ALA A O 1
ATOM 1900 N N . VAL A 1 266 ? 41.392 16.490 36.694 1.00 31.41 247 VAL A N 1
ATOM 1901 C CA . VAL A 1 266 ? 40.506 15.421 36.248 1.00 31.83 247 VAL A CA 1
ATOM 1902 C C . VAL A 1 266 ? 39.686 14.903 37.430 1.00 33.33 247 VAL A C 1
ATOM 1903 O O . VAL A 1 266 ? 40.229 14.678 38.515 1.00 32.89 247 VAL A O 1
ATOM 1907 N N . GLN A 1 267 ? 38.386 14.716 37.219 1.00 34.34 248 GLN A N 1
ATOM 1908 C CA . GLN A 1 267 ? 37.543 14.061 38.224 1.00 36.24 248 GLN A CA 1
ATOM 1909 C C . GLN A 1 267 ? 36.716 12.960 37.599 1.00 36.33 248 GLN A C 1
ATOM 1910 O O . GLN A 1 267 ? 36.248 13.104 36.464 1.00 36.36 248 GLN A O 1
ATOM 1916 N N . ARG A 1 268 ? 36.554 11.857 38.331 1.00 36.84 249 ARG A N 1
ATOM 1917 C CA . ARG A 1 268 ? 35.537 10.873 37.989 1.00 37.48 249 ARG A CA 1
ATOM 1918 C C . ARG A 1 268 ? 34.344 11.127 38.891 1.00 36.58 249 ARG A C 1
ATOM 1919 O O . ARG A 1 268 ? 34.457 11.085 40.115 1.00 36.73 249 ARG A O 1
ATOM 1927 N N . TRP A 1 269 ? 33.207 11.406 38.267 1.00 35.63 250 TRP A N 1
ATOM 1928 C CA . TRP A 1 269 ? 31.981 11.760 38.963 1.00 35.16 250 TRP A CA 1
ATOM 1929 C C . TRP A 1 269 ? 30.830 11.127 38.185 1.00 34.32 250 TRP A C 1
ATOM 1930 O O . TRP A 1 269 ? 30.757 11.264 36.958 1.00 33.40 250 TRP A O 1
ATOM 1941 N N . ASN A 1 270 ? 29.953 10.419 38.898 1.00 33.05 251 ASN A N 1
ATOM 1942 C CA . ASN A 1 270 ? 28.846 9.674 38.284 1.00 32.79 251 ASN A CA 1
ATOM 1943 C C . ASN A 1 270 ? 29.309 8.733 37.150 1.00 32.13 251 ASN A C 1
ATOM 1944 O O . ASN A 1 270 ? 28.661 8.633 36.113 1.00 31.50 251 ASN A O 1
ATOM 1949 N N . ASN A 1 271 ? 30.443 8.061 37.379 1.00 31.65 252 ASN A N 1
ATOM 1950 C CA . ASN A 1 271 ? 31.032 7.053 36.477 1.00 31.39 252 ASN A CA 1
ATOM 1951 C C . ASN A 1 271 ? 31.453 7.594 35.107 1.00 31.07 252 ASN A C 1
ATOM 1952 O O . ASN A 1 271 ? 31.575 6.849 34.133 1.00 31.11 252 ASN A O 1
ATOM 1957 N N . ARG A 1 272 ? 31.653 8.904 35.047 1.00 30.15 253 ARG A N 1
ATOM 1958 C CA . ARG A 1 272 ? 32.153 9.552 33.849 1.00 29.46 253 ARG A CA 1
ATOM 1959 C C . ARG A 1 272 ? 33.281 10.484 34.264 1.00 29.91 253 ARG A C 1
ATOM 1960 O O . ARG A 1 272 ? 33.452 10.795 35.459 1.00 29.02 253 ARG A O 1
ATOM 1968 N N . PHE A 1 273 ? 34.054 10.920 33.284 1.00 29.44 254 PHE A N 1
ATOM 1969 C CA . PHE A 1 273 ? 35.202 11.765 33.565 1.00 30.38 254 PHE A CA 1
ATOM 1970 C C . PHE A 1 273 ? 34.955 13.193 33.092 1.00 31.06 254 PHE A C 1
ATOM 1971 O O . PHE A 1 273 ? 34.323 13.417 32.045 1.00 31.15 254 PHE A O 1
ATOM 1979 N N . SER A 1 274 ? 35.432 14.149 33.879 1.00 31.99 255 SER A N 1
ATOM 1980 C CA . SER A 1 274 ? 35.526 15.534 33.439 1.00 33.36 255 SER A CA 1
ATOM 1981 C C . SER A 1 274 ? 36.974 16.007 33.564 1.00 33.72 255 SER A C 1
ATOM 1982 O O . SER A 1 274 ? 37.757 15.443 34.339 1.00 32.99 255 SER A O 1
ATOM 1993 N N . ALA A 1 276 ? 39.257 19.737 33.641 1.00 37.84 257 ALA A N 1
ATOM 1994 C CA . ALA A 1 276 ? 39.347 21.185 33.661 1.00 38.97 257 ALA A CA 1
ATOM 1995 C C . ALA A 1 276 ? 40.785 21.643 33.469 1.00 39.46 257 ALA A C 1
ATOM 1996 O O . ALA A 1 276 ? 41.688 21.205 34.171 1.00 39.34 257 ALA A O 1
ATOM 2006 N N . LEU A 1 278 ? 43.335 24.362 34.310 1.00 40.93 259 LEU A N 1
ATOM 2007 C CA . LEU A 1 278 ? 43.448 25.218 35.490 1.00 40.88 259 LEU A CA 1
ATOM 2008 C C . LEU A 1 278 ? 44.031 26.601 35.177 1.00 41.11 259 LEU A C 1
ATOM 2009 O O . LEU A 1 278 ? 44.981 26.735 34.403 1.00 41.11 259 LEU A O 1
ATOM 2014 N N . SER B 1 18 ? 23.299 54.120 24.388 1.00 37.13 -1 SER B N 1
ATOM 2015 C CA . SER B 1 18 ? 22.574 53.200 25.315 1.00 37.05 -1 SER B CA 1
ATOM 2016 C C . SER B 1 18 ? 23.415 51.991 25.730 1.00 37.02 -1 SER B C 1
ATOM 2017 O O . SER B 1 18 ? 24.162 51.450 24.922 1.00 36.94 -1 SER B O 1
ATOM 2020 N N . HIS B 1 19 ? 23.265 51.576 26.989 1.00 36.60 0 HIS B N 1
ATOM 2021 C CA . HIS B 1 19 ? 23.826 50.319 27.508 1.00 36.87 0 HIS B CA 1
ATOM 2022 C C . HIS B 1 19 ? 23.089 49.097 26.922 1.00 36.09 0 HIS B C 1
ATOM 2023 O O . HIS B 1 19 ? 23.626 47.992 26.888 1.00 36.10 0 HIS B O 1
ATOM 2038 N N . LEU B 1 21 ? 21.872 46.830 24.075 1.00 31.61 2 LEU B N 1
ATOM 2039 C CA . LEU B 1 21 ? 22.377 46.560 22.730 1.00 30.59 2 LEU B CA 1
ATOM 2040 C C . LEU B 1 21 ? 21.326 45.936 21.804 1.00 30.27 2 LEU B C 1
ATOM 2041 O O . LEU B 1 21 ? 21.077 46.434 20.705 1.00 29.94 2 LEU B O 1
ATOM 2046 N N . ILE B 1 22 ? 20.726 44.842 22.257 1.00 29.91 3 ILE B N 1
ATOM 2047 C CA . ILE B 1 22 ? 19.729 44.104 21.493 1.00 29.84 3 ILE B CA 1
ATOM 2048 C C . ILE B 1 22 ? 18.525 43.868 22.399 1.00 29.70 3 ILE B C 1
ATOM 2049 O O . ILE B 1 22 ? 18.687 43.469 23.555 1.00 29.46 3 ILE B O 1
ATOM 2054 N N . GLN B 1 23 ? 17.333 44.139 21.872 1.00 28.95 4 GLN B N 1
ATOM 2055 C CA . GLN B 1 23 ? 16.086 43.841 22.561 1.00 29.01 4 GLN B CA 1
ATOM 2056 C C . GLN B 1 23 ? 15.120 43.140 21.614 1.00 28.31 4 GLN B C 1
ATOM 2057 O O . GLN B 1 23 ? 14.644 43.727 20.637 1.00 28.43 4 GLN B O 1
ATOM 2063 N N . LEU B 1 24 ? 14.850 41.877 21.907 1.00 27.84 5 LEU B N 1
ATOM 2064 C CA . LEU B 1 24 ? 13.841 41.113 21.191 1.00 27.43 5 LEU B CA 1
ATOM 2065 C C . LEU B 1 24 ? 12.678 40.967 22.143 1.00 27.55 5 LEU B C 1
ATOM 2066 O O . LEU B 1 24 ? 12.868 40.522 23.270 1.00 27.42 5 LEU B O 1
ATOM 2071 N N . 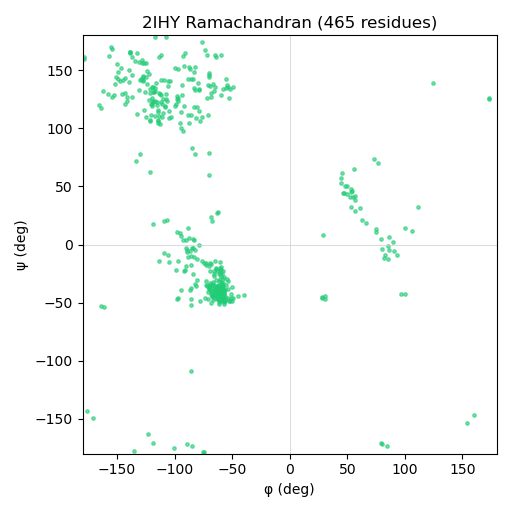ASP B 1 25 ? 11.491 41.378 21.702 1.00 27.36 6 ASP B N 1
ATOM 2072 C CA . ASP B 1 25 ? 10.293 41.241 22.507 1.00 27.53 6 ASP B CA 1
ATOM 2073 C C . ASP B 1 25 ? 9.323 40.264 21.846 1.00 27.50 6 ASP B C 1
ATOM 2074 O O . ASP B 1 25 ? 8.689 40.585 20.837 1.00 27.61 6 ASP B O 1
ATOM 2079 N N . GLN B 1 26 ? 9.230 39.068 22.428 1.00 27.89 7 GLN B N 1
ATOM 2080 C CA . GLN B 1 26 ? 8.312 38.015 21.983 1.00 28.26 7 GLN B CA 1
ATOM 2081 C C . GLN B 1 26 ? 8.363 37.781 20.487 1.00 27.90 7 GLN B C 1
ATOM 2082 O O . GLN B 1 26 ? 7.313 37.764 19.829 1.00 27.85 7 GLN B O 1
ATOM 2088 N N . ILE B 1 27 ? 9.565 37.600 19.940 1.00 27.79 8 ILE B N 1
ATOM 2089 C CA A ILE B 1 27 ? 9.704 37.447 18.488 0.60 27.74 8 ILE B CA 1
ATOM 2090 C CA B ILE B 1 27 ? 9.706 37.447 18.490 0.40 27.62 8 ILE B CA 1
ATOM 2091 C C . ILE B 1 27 ? 9.358 36.042 18.014 1.00 27.52 8 ILE B C 1
ATOM 2092 O O . ILE B 1 27 ? 9.534 35.065 18.739 1.00 27.10 8 ILE B O 1
ATOM 2101 N N . GLY B 1 28 ? 8.845 35.958 16.797 1.00 27.50 9 GLY B N 1
ATOM 2102 C CA . GLY B 1 28 ? 8.591 34.687 16.173 1.00 27.54 9 GLY B CA 1
ATOM 2103 C C . GLY B 1 28 ? 9.237 34.688 14.809 1.00 27.64 9 GLY B C 1
ATOM 2104 O O . GLY B 1 28 ? 9.492 35.741 14.223 1.00 26.60 9 GLY B O 1
ATOM 2105 N N . ARG B 1 29 ? 9.476 33.491 14.298 1.00 28.28 10 ARG B N 1
ATOM 2106 C CA . ARG B 1 29 ? 9.927 33.323 12.935 1.00 29.37 10 ARG B CA 1
ATOM 2107 C C . ARG B 1 29 ? 9.185 32.137 12.330 1.00 29.98 10 ARG B C 1
ATOM 2108 O O . ARG B 1 29 ? 9.235 31.021 12.858 1.00 29.27 10 ARG B O 1
ATOM 2124 N N . LYS B 1 31 ? 8.251 30.122 8.491 1.00 34.38 12 LYS B N 1
ATOM 2125 C CA . LYS B 1 31 ? 8.714 29.915 7.130 1.00 35.34 12 LYS B CA 1
ATOM 2126 C C . LYS B 1 31 ? 7.810 28.884 6.480 1.00 35.69 12 LYS B C 1
ATOM 2127 O O . LYS B 1 31 ? 7.606 27.792 7.023 1.00 35.79 12 LYS B O 1
ATOM 2133 N N . GLN B 1 32 ? 7.245 29.252 5.331 1.00 35.98 13 GLN B N 1
ATOM 2134 C CA . GLN B 1 32 ? 6.370 28.372 4.561 1.00 36.50 13 GLN B CA 1
ATOM 2135 C C . GLN B 1 32 ? 5.309 27.680 5.419 1.00 36.19 13 GLN B C 1
ATOM 2136 O O . GLN B 1 32 ? 5.058 26.484 5.274 1.00 36.44 13 GLN B O 1
ATOM 2142 N N . GLY B 1 33 ? 4.691 28.446 6.313 1.00 35.77 14 GLY B N 1
ATOM 2143 C CA . GLY B 1 33 ? 3.590 27.946 7.132 1.00 35.37 14 GLY B CA 1
ATOM 2144 C C . GLY B 1 33 ? 3.994 27.231 8.410 1.00 34.97 14 GLY B C 1
ATOM 2145 O O . GLY B 1 33 ? 3.130 26.792 9.177 1.00 35.29 14 GLY B O 1
ATOM 2146 N N . LYS B 1 34 ? 5.299 27.111 8.643 1.00 34.20 15 LYS B N 1
ATOM 2147 C CA . LYS B 1 34 ? 5.811 26.407 9.818 1.00 33.71 15 LYS B CA 1
ATOM 2148 C C . LYS B 1 34 ? 6.481 27.345 10.799 1.00 32.53 15 LYS B C 1
ATOM 2149 O O . LYS B 1 34 ? 7.154 28.298 10.403 1.00 32.05 15 LYS B O 1
ATOM 2155 N N . THR B 1 35 ? 6.273 27.070 12.082 1.00 31.80 16 THR B N 1
ATOM 2156 C CA . THR B 1 35 ? 6.858 27.855 13.161 1.00 30.92 16 THR B CA 1
ATOM 2157 C C . THR B 1 35 ? 8.286 27.392 13.440 1.00 30.58 16 THR B C 1
ATOM 2158 O O . THR B 1 35 ? 8.520 26.229 13.804 1.00 30.69 16 THR B O 1
ATOM 2162 N N . ILE B 1 36 ? 9.237 28.303 13.245 1.00 29.14 17 ILE B N 1
ATOM 2163 C CA . ILE B 1 36 ? 10.652 28.012 13.438 1.00 28.44 17 ILE B CA 1
ATOM 2164 C C . ILE B 1 36 ? 11.105 28.503 14.816 1.00 28.40 17 ILE B C 1
ATOM 2165 O O . ILE B 1 36 ? 11.795 27.775 15.533 1.00 28.46 17 ILE B O 1
ATOM 2170 N N . LEU B 1 37 ? 10.722 29.735 15.158 1.00 27.50 18 LEU B N 1
ATOM 2171 C CA . LEU B 1 37 ? 10.990 30.335 16.466 1.00 27.66 18 LEU B CA 1
ATOM 2172 C C . LEU B 1 37 ? 9.695 30.861 17.060 1.00 27.52 18 LEU B C 1
ATOM 2173 O O . LEU B 1 37 ? 8.842 31.370 16.337 1.00 26.64 18 LEU B O 1
ATOM 2178 N N . LYS B 1 38 ? 9.564 30.759 18.379 1.00 28.26 19 LYS B N 1
ATOM 2179 C CA . LYS B 1 38 ? 8.307 31.101 19.038 1.00 29.48 19 LYS B CA 1
ATOM 2180 C C . LYS B 1 38 ? 8.538 31.812 20.361 1.00 29.76 19 LYS B C 1
ATOM 2181 O O . LYS B 1 38 ? 9.218 31.290 21.240 1.00 29.84 19 LYS B O 1
ATOM 2187 N N . LYS B 1 39 ? 7.966 33.009 20.474 1.00 30.55 20 LYS B N 1
ATOM 2188 C CA . LYS B 1 39 ? 7.914 33.787 21.718 1.00 31.74 20 LYS B CA 1
ATOM 2189 C C . LYS B 1 39 ? 9.263 34.006 22.393 1.00 31.01 20 LYS B C 1
ATOM 2190 O O . LYS B 1 39 ? 9.387 33.799 23.609 1.00 31.70 20 LYS B O 1
ATOM 2196 N N . ILE B 1 40 ? 10.269 34.425 21.629 1.00 30.08 21 ILE B N 1
ATOM 2197 C CA A ILE B 1 40 ? 11.591 34.690 22.197 0.50 29.83 21 ILE B CA 1
ATOM 2198 C CA B ILE B 1 40 ? 11.581 34.684 22.214 0.50 29.59 21 ILE B CA 1
ATOM 2199 C C . ILE B 1 40 ? 11.701 36.135 22.641 1.00 29.68 21 ILE B C 1
ATOM 2200 O O . ILE B 1 40 ? 11.578 37.042 21.819 1.00 29.75 21 ILE B O 1
ATOM 2209 N N . SER B 1 41 ? 11.935 36.337 23.936 1.00 29.60 22 SER B N 1
ATOM 2210 C CA . SER B 1 41 ? 12.258 37.652 24.472 1.00 29.85 22 SER B CA 1
ATOM 2211 C C . SER B 1 41 ? 13.689 37.575 24.970 1.00 30.14 22 SER B C 1
ATOM 2212 O O . SER B 1 41 ? 14.055 36.632 25.671 1.00 31.17 22 SER B O 1
ATOM 2215 N N . TRP B 1 42 ? 14.515 38.541 24.576 1.00 29.60 23 TRP B N 1
ATOM 2216 C CA . TRP B 1 42 ? 15.927 38.481 24.897 1.00 29.39 23 TRP B CA 1
ATOM 2217 C C . TRP B 1 42 ? 16.498 39.884 24.916 1.00 29.21 23 TRP B C 1
ATOM 2218 O O . TRP B 1 42 ? 16.328 40.643 23.963 1.00 29.18 23 TRP B O 1
ATOM 2229 N N . GLN B 1 43 ? 17.155 40.227 26.018 1.00 29.50 24 GLN B N 1
ATOM 2230 C CA . GLN B 1 43 ? 17.792 41.534 26.168 1.00 30.68 24 GLN B CA 1
ATOM 2231 C C . GLN B 1 43 ? 19.285 41.364 26.358 1.00 30.57 24 GLN B C 1
ATOM 2232 O O . GLN B 1 43 ? 19.721 40.667 27.280 1.00 31.09 24 GLN B O 1
ATOM 2238 N N . ILE B 1 44 ? 20.071 41.982 25.477 1.00 29.95 25 ILE B N 1
ATOM 2239 C CA . ILE B 1 44 ? 21.525 41.914 25.595 1.00 29.28 25 ILE B CA 1
ATOM 2240 C C . ILE B 1 44 ? 22.057 43.311 25.872 1.00 29.11 25 ILE B C 1
ATOM 2241 O O . ILE B 1 44 ? 21.797 44.242 25.108 1.00 29.28 25 ILE B O 1
ATOM 2246 N N . ALA B 1 45 ? 22.776 43.449 26.980 1.00 27.78 26 ALA B N 1
ATOM 2247 C CA . ALA B 1 45 ? 23.349 44.736 27.375 1.00 27.35 26 ALA B CA 1
ATOM 2248 C C . ALA B 1 45 ? 24.871 44.727 27.271 1.00 26.78 26 ALA B C 1
ATOM 2249 O O . ALA B 1 45 ? 25.485 43.668 27.190 1.00 26.52 26 ALA B O 1
ATOM 2251 N N . LYS B 1 46 ? 25.482 45.908 27.266 1.00 27.12 27 LYS B N 1
ATOM 2252 C CA . LYS B 1 46 ? 26.944 46.010 27.248 1.00 27.30 27 LYS B CA 1
ATOM 2253 C C . LYS B 1 46 ? 27.493 45.198 28.412 1.00 27.42 27 LYS B C 1
ATOM 2254 O O . LYS B 1 46 ? 26.921 45.206 29.509 1.00 27.24 27 LYS B O 1
ATOM 2260 N N . GLY B 1 47 ? 28.563 44.447 28.159 1.00 28.12 28 GLY B N 1
ATOM 2261 C CA . GLY B 1 47 ? 29.209 43.667 29.208 1.00 28.74 28 GLY B CA 1
ATOM 2262 C C . GLY B 1 47 ? 28.612 42.295 29.469 1.00 29.15 28 GLY B C 1
ATOM 2263 O O . GLY B 1 47 ? 29.224 41.478 30.168 1.00 29.59 28 GLY B O 1
ATOM 2264 N N . ASP B 1 48 ? 27.422 42.023 28.923 1.00 29.15 29 ASP B N 1
ATOM 2265 C CA . ASP B 1 48 ? 26.782 40.708 29.094 1.00 29.18 29 ASP B CA 1
ATOM 2266 C C . ASP B 1 48 ? 27.601 39.622 28.421 1.00 29.04 29 ASP B C 1
ATOM 2267 O O . ASP B 1 48 ? 28.025 39.778 27.277 1.00 29.22 29 ASP B O 1
ATOM 2272 N N . LYS B 1 49 ? 27.789 38.498 29.099 1.00 28.53 30 LYS B N 1
ATOM 2273 C CA . LYS B 1 49 ? 28.411 37.354 28.447 1.00 29.57 30 LYS B CA 1
ATOM 2274 C C . LYS B 1 49 ? 27.425 36.193 28.513 1.00 29.33 30 LYS B C 1
ATOM 2275 O O . LYS B 1 49 ? 27.184 35.627 29.584 1.00 28.93 30 LYS B O 1
ATOM 2281 N N . TRP B 1 50 ? 26.832 35.904 27.359 1.00 28.27 31 TRP B N 1
ATOM 2282 C CA . TRP B 1 50 ? 25.731 34.951 27.220 1.00 28.44 31 TRP B CA 1
ATOM 2283 C C . TRP B 1 50 ? 26.154 33.636 26.588 1.00 28.00 31 TRP B C 1
ATOM 2284 O O . TRP B 1 50 ? 26.877 33.596 25.570 1.00 28.06 31 TRP B O 1
ATOM 2295 N N . ILE B 1 51 ? 25.668 32.560 27.179 1.00 27.55 32 ILE B N 1
ATOM 2296 C CA . ILE B 1 51 ? 25.629 31.262 26.491 1.00 27.99 32 ILE B CA 1
ATOM 2297 C C . ILE B 1 51 ? 24.267 31.083 25.813 1.00 28.48 32 ILE B C 1
ATOM 2298 O O . ILE B 1 51 ? 23.225 31.279 26.441 1.00 28.51 32 ILE B O 1
ATOM 2303 N N . LEU B 1 52 ? 24.283 30.738 24.526 1.00 28.32 33 LEU B N 1
ATOM 2304 C CA . LEU B 1 52 ? 23.094 30.264 23.833 1.00 28.36 33 LEU B CA 1
ATOM 2305 C C . LEU B 1 52 ? 23.224 28.752 23.647 1.00 28.72 33 LEU B C 1
ATOM 2306 O O . LEU B 1 52 ? 24.048 28.271 22.865 1.00 28.48 33 LEU B O 1
ATOM 2311 N N . TYR B 1 53 ? 22.407 28.013 24.394 1.00 28.70 34 TYR B N 1
ATOM 2312 C CA . TYR B 1 53 ? 22.552 26.569 24.516 1.00 29.29 34 TYR B CA 1
ATOM 2313 C C . TYR B 1 53 ? 21.336 25.818 24.006 1.00 29.49 34 TYR B C 1
ATOM 2314 O O . TYR B 1 53 ? 20.193 26.175 24.304 1.00 30.04 34 TYR B O 1
ATOM 2323 N N . GLY B 1 54 ? 21.584 24.759 23.246 1.00 29.85 35 GLY B N 1
ATOM 2324 C CA . GLY B 1 54 ? 20.504 23.880 22.775 1.00 30.04 35 GLY B CA 1
ATOM 2325 C C . GLY B 1 54 ? 21.057 22.744 21.950 1.00 29.80 35 GLY B C 1
ATOM 2326 O O . GLY B 1 54 ? 22.179 22.834 21.429 1.00 30.84 35 GLY B O 1
ATOM 2327 N N . LEU B 1 55 ? 20.265 21.682 21.829 1.00 29.77 36 LEU B N 1
ATOM 2328 C CA . LEU B 1 55 ? 20.584 20.531 20.985 1.00 29.27 36 LEU B CA 1
ATOM 2329 C C . LEU B 1 55 ? 20.738 20.948 19.524 1.00 29.63 36 LEU B C 1
ATOM 2330 O O . LEU B 1 55 ? 20.309 22.036 19.139 1.00 29.55 36 LEU B O 1
ATOM 2335 N N . ASN B 1 56 ? 21.360 20.103 18.710 1.00 29.67 37 ASN B N 1
ATOM 2336 C CA . ASN B 1 56 ? 21.297 20.307 17.261 1.00 30.10 37 ASN B CA 1
ATOM 2337 C C . ASN B 1 56 ? 19.833 20.380 16.816 1.00 30.05 37 ASN B C 1
ATOM 2338 O O . ASN B 1 56 ? 18.996 19.583 17.264 1.00 30.61 37 ASN B O 1
ATOM 2343 N N . GLY B 1 57 ? 19.515 21.363 15.972 1.00 30.00 38 GLY B N 1
ATOM 2344 C CA . GLY B 1 57 ? 18.151 21.557 15.502 1.00 29.05 38 GLY B CA 1
ATOM 2345 C C . GLY B 1 57 ? 17.231 22.403 16.375 1.00 29.30 38 GLY B C 1
ATOM 2346 O O . GLY B 1 57 ? 16.035 22.488 16.094 1.00 28.45 38 GLY B O 1
ATOM 2347 N N . ALA B 1 58 ? 17.777 23.016 17.431 1.00 28.95 39 ALA B N 1
ATOM 2348 C CA . ALA B 1 58 ? 16.990 23.789 18.400 1.00 29.32 39 ALA B CA 1
ATOM 2349 C C . ALA B 1 58 ? 16.541 25.154 17.866 1.00 29.31 39 ALA B C 1
ATOM 2350 O O . ALA B 1 58 ? 15.659 25.786 18.439 1.00 28.91 39 ALA B O 1
ATOM 2352 N N . GLY B 1 59 ? 17.167 25.609 16.783 1.00 29.37 40 GLY B N 1
ATOM 2353 C CA . GLY B 1 59 ? 16.822 26.896 16.191 1.00 28.92 40 GLY B CA 1
ATOM 2354 C C . GLY B 1 59 ? 17.858 27.965 16.460 1.00 29.39 40 GLY B C 1
ATOM 2355 O O . GLY B 1 59 ? 17.602 29.148 16.209 1.00 28.84 40 GLY B O 1
ATOM 2356 N N . LYS B 1 60 ? 19.022 27.555 16.975 1.00 29.37 41 LYS B N 1
ATOM 2357 C CA . LYS B 1 60 ? 20.077 28.499 17.382 1.00 29.95 41 LYS B CA 1
ATOM 2358 C C . LYS B 1 60 ? 20.576 29.330 16.210 1.00 30.42 41 LYS B C 1
ATOM 2359 O O . LYS B 1 60 ? 20.683 30.550 16.331 1.00 30.66 41 LYS B O 1
ATOM 2365 N N . THR B 1 61 ? 20.862 28.669 15.088 1.00 30.50 42 THR B N 1
ATOM 2366 C CA . THR B 1 61 ? 21.284 29.368 13.867 1.00 31.32 42 THR B CA 1
ATOM 2367 C C . THR B 1 61 ? 20.232 30.378 13.350 1.00 30.60 42 THR B C 1
ATOM 2368 O O . THR B 1 61 ? 20.576 31.494 12.971 1.00 30.96 42 THR B O 1
ATOM 2372 N N . THR B 1 62 ? 18.964 29.992 13.352 1.00 29.79 43 THR B N 1
ATOM 2373 C CA . THR B 1 62 ? 17.890 30.900 12.918 1.00 29.19 43 THR B CA 1
ATOM 2374 C C . THR B 1 62 ? 17.866 32.144 13.825 1.00 28.45 43 THR B C 1
ATOM 2375 O O . THR B 1 62 ? 17.673 33.283 13.358 1.00 27.62 43 THR B O 1
ATOM 2379 N N . LEU B 1 63 ? 18.056 31.926 15.120 1.00 27.50 44 LEU B N 1
ATOM 2380 C CA . LEU B 1 63 ? 18.079 33.042 16.066 1.00 27.38 44 LEU B CA 1
ATOM 2381 C C . LEU B 1 63 ? 19.279 33.944 15.821 1.00 27.68 44 LEU B C 1
ATOM 2382 O O . LEU B 1 63 ? 19.159 35.163 15.883 1.00 27.10 44 LEU B O 1
ATOM 2387 N N . LEU B 1 64 ? 20.436 33.359 15.510 1.00 28.16 45 LEU B N 1
ATOM 2388 C CA . LEU B 1 64 ? 21.590 34.184 15.137 1.00 28.57 45 LEU B CA 1
ATOM 2389 C C . LEU B 1 64 ? 21.334 35.001 13.880 1.00 28.85 45 LEU B C 1
ATOM 2390 O O . LEU B 1 64 ? 21.781 36.147 13.786 1.00 28.69 45 LEU B O 1
ATOM 2395 N N . ASN B 1 65 ? 20.619 34.399 12.926 1.00 28.81 46 ASN B N 1
ATOM 2396 C CA . ASN B 1 65 ? 20.216 35.066 11.692 1.00 29.44 46 ASN B CA 1
ATOM 2397 C C . ASN B 1 65 ? 19.357 36.299 11.942 1.00 29.08 46 ASN B C 1
ATOM 2398 O O . ASN B 1 65 ? 19.464 37.281 11.205 1.00 29.74 46 ASN B O 1
ATOM 2403 N N . ILE B 1 66 ? 18.520 36.255 12.978 1.00 28.73 47 ILE B N 1
ATOM 2404 C CA A ILE B 1 66 ? 17.725 37.430 13.336 0.60 28.76 47 ILE B CA 1
ATOM 2405 C CA B ILE B 1 66 ? 17.708 37.412 13.399 0.40 28.48 47 ILE B CA 1
ATOM 2406 C C . ILE B 1 66 ? 18.605 38.531 13.947 1.00 28.68 47 ILE B C 1
ATOM 2407 O O . ILE B 1 66 ? 18.496 39.691 13.548 1.00 28.24 47 ILE B O 1
ATOM 2416 N N . LEU B 1 67 ? 19.481 38.161 14.881 1.00 28.64 48 LEU B N 1
ATOM 2417 C CA . LEU B 1 67 ? 20.430 39.089 15.509 1.00 29.44 48 LEU B CA 1
ATOM 2418 C C . LEU B 1 67 ? 21.347 39.734 14.477 1.00 29.45 48 LEU B C 1
ATOM 2419 O O . LEU B 1 67 ? 21.661 40.913 14.589 1.00 29.29 48 LEU B O 1
ATOM 2424 N N . ASN B 1 68 ? 21.764 38.956 13.478 1.00 29.19 49 ASN B N 1
ATOM 2425 C CA . ASN B 1 68 ? 22.657 39.458 12.417 1.00 29.78 49 ASN B CA 1
ATOM 2426 C C . ASN B 1 68 ? 21.941 40.105 11.237 1.00 30.12 49 ASN B C 1
ATOM 2427 O O . ASN B 1 68 ? 22.579 40.488 10.253 1.00 30.19 49 ASN B O 1
ATOM 2432 N N . ALA B 1 69 ? 20.619 40.244 11.356 1.00 30.24 50 ALA B N 1
ATOM 2433 C CA . ALA B 1 69 ? 19.768 40.822 10.306 1.00 30.87 50 ALA B CA 1
ATOM 2434 C C . ALA B 1 69 ? 19.868 40.113 8.951 1.00 31.36 50 ALA B C 1
ATOM 2435 O O . ALA B 1 69 ? 19.666 40.741 7.902 1.00 30.49 50 ALA B O 1
ATOM 2437 N N . TYR B 1 70 ? 20.167 38.811 8.971 1.00 32.11 51 TYR B N 1
ATOM 2438 C CA . TYR B 1 70 ? 20.116 37.994 7.752 1.00 33.11 51 TYR B CA 1
ATOM 2439 C C . TYR B 1 70 ? 18.694 37.537 7.433 1.00 33.10 51 TYR B C 1
ATOM 2440 O O . TYR B 1 70 ? 18.307 37.433 6.267 1.00 33.13 51 TYR B O 1
ATOM 2449 N N . GLU B 1 71 ? 17.924 37.252 8.478 1.00 32.77 52 GLU B N 1
ATOM 2450 C CA . GLU B 1 71 ? 16.527 36.859 8.349 1.00 32.98 52 GLU B CA 1
ATOM 2451 C C . GLU B 1 71 ? 15.706 37.773 9.256 1.00 32.07 52 GLU B C 1
ATOM 2452 O O . GLU B 1 71 ? 16.155 38.114 10.357 1.00 31.98 52 GLU B O 1
ATOM 2458 N N . PRO B 1 72 ? 14.522 38.200 8.794 1.00 31.32 53 PRO B N 1
ATOM 2459 C CA . PRO B 1 72 ? 13.686 39.036 9.646 1.00 30.94 53 PRO B CA 1
ATOM 2460 C C . PRO B 1 72 ? 12.781 38.204 10.555 1.00 30.63 53 PRO B C 1
ATOM 2461 O O . PRO B 1 72 ? 12.424 37.072 10.209 1.00 30.47 53 PRO B O 1
ATOM 2465 N N . ALA B 1 73 ? 12.414 38.766 11.705 1.00 30.08 54 ALA B N 1
ATOM 2466 C CA . ALA B 1 73 ? 11.359 38.183 12.528 1.00 29.81 54 ALA B CA 1
ATOM 2467 C C . ALA B 1 73 ? 9.998 38.345 11.837 1.00 29.27 54 ALA B C 1
ATOM 2468 O O . ALA B 1 73 ? 9.752 39.333 11.126 1.00 28.59 54 ALA B O 1
ATOM 2470 N N . THR B 1 74 ? 9.109 37.380 12.046 1.00 28.53 55 THR B N 1
ATOM 2471 C CA . THR B 1 74 ? 7.786 37.435 11.436 1.00 28.20 55 THR B CA 1
ATOM 2472 C C . THR B 1 74 ? 6.730 38.003 12.394 1.00 27.89 55 THR B C 1
ATOM 2473 O O . THR B 1 74 ? 5.636 38.372 11.978 1.00 28.15 55 THR B O 1
ATOM 2477 N N . SER B 1 75 ? 7.078 38.076 13.674 1.00 27.21 56 SER B N 1
ATOM 2478 C CA . SER B 1 75 ? 6.224 38.680 14.692 1.00 26.87 56 SER B CA 1
ATOM 2479 C C . SER B 1 75 ? 7.090 39.158 15.856 1.00 26.96 56 SER B C 1
ATOM 2480 O O . SER B 1 75 ? 8.276 38.836 15.921 1.00 27.06 56 SER B O 1
ATOM 2483 N N . GLY B 1 76 ? 6.478 39.908 16.772 1.00 27.53 57 GLY B N 1
ATOM 2484 C CA . GLY B 1 76 ? 7.192 40.498 17.897 1.00 28.09 57 GLY B CA 1
ATOM 2485 C C . GLY B 1 76 ? 7.931 41.738 17.439 1.00 28.61 57 GLY B C 1
ATOM 2486 O O . GLY B 1 76 ? 7.744 42.192 16.312 1.00 28.36 57 GLY B O 1
ATOM 2487 N N . THR B 1 77 ? 8.781 42.286 18.302 1.00 28.90 58 THR B N 1
ATOM 2488 C CA . THR B 1 77 ? 9.542 43.473 17.931 1.00 29.63 58 THR B CA 1
ATOM 2489 C C . THR B 1 77 ? 11.037 43.266 18.093 1.00 29.63 58 THR B C 1
ATOM 2490 O O . THR B 1 77 ? 11.498 42.570 19.007 1.00 29.94 58 THR B O 1
ATOM 2494 N N . VAL B 1 78 ? 11.788 43.869 17.179 1.00 29.64 59 VAL B N 1
ATOM 2495 C CA . VAL B 1 78 ? 13.229 43.711 17.116 1.00 29.90 59 VAL B CA 1
ATOM 2496 C C . VAL B 1 78 ? 13.863 45.097 17.229 1.00 29.49 59 VAL B C 1
ATOM 2497 O O . VAL B 1 78 ? 13.516 46.016 16.478 1.00 29.28 59 VAL B O 1
ATOM 2501 N N . ASN B 1 79 ? 14.748 45.247 18.208 1.00 28.92 60 ASN B N 1
ATOM 2502 C CA . ASN B 1 79 ? 15.537 46.455 18.353 1.00 28.68 60 ASN B CA 1
ATOM 2503 C C . ASN B 1 79 ? 16.999 46.049 18.368 1.00 28.27 60 ASN B C 1
ATOM 2504 O O . ASN B 1 79 ? 17.470 45.425 19.321 1.00 27.98 60 ASN B O 1
ATOM 2509 N N . LEU B 1 80 ? 17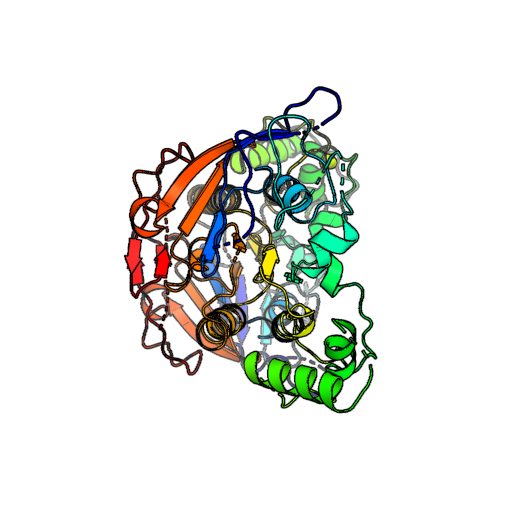.696 46.385 17.291 1.00 27.96 61 LEU B N 1
ATOM 2510 C CA . LEU B 1 80 ? 19.098 46.042 17.137 1.00 28.39 61 LEU B CA 1
ATOM 2511 C C . LEU B 1 80 ? 19.924 47.316 17.133 1.00 28.52 61 LEU B C 1
ATOM 2512 O O . LEU B 1 80 ? 19.930 48.050 16.150 1.00 28.44 61 LEU B O 1
ATOM 2517 N N . PHE B 1 81 ? 20.602 47.572 18.250 1.00 28.75 62 PHE B N 1
ATOM 2518 C CA . PHE B 1 81 ? 21.440 48.763 18.436 1.00 29.42 62 PHE B CA 1
ATOM 2519 C C . PHE B 1 81 ? 20.690 50.077 18.165 1.00 30.09 62 PHE B C 1
ATOM 2520 O O . PHE B 1 81 ? 21.186 50.986 17.491 1.00 30.17 62 PHE B O 1
ATOM 2528 N N . GLY B 1 82 ? 19.483 50.158 18.718 1.00 31.06 63 GLY B N 1
ATOM 2529 C CA . GLY B 1 82 ? 18.649 51.358 18.634 1.00 32.50 63 GLY B CA 1
ATOM 2530 C C . GLY B 1 82 ? 17.909 51.527 17.319 1.00 33.65 63 GLY B C 1
ATOM 2531 O O . GLY B 1 82 ? 17.250 52.540 17.104 1.00 33.49 63 GLY B O 1
ATOM 2532 N N . LYS B 1 83 ? 18.017 50.536 16.439 1.00 34.92 64 LYS B N 1
ATOM 2533 C CA . LYS B 1 83 ? 17.388 50.591 15.121 1.00 36.59 64 LYS B CA 1
ATOM 2534 C C . LYS B 1 83 ? 16.359 49.481 15.000 1.00 37.44 64 LYS B C 1
ATOM 2535 O O . LYS B 1 83 ? 16.644 48.323 15.311 1.00 37.33 64 LYS B O 1
ATOM 2549 N N . PRO B 1 85 ? 13.319 47.642 12.368 1.00 40.70 66 PRO B N 1
ATOM 2550 C CA . PRO B 1 85 ? 12.790 47.566 11.006 1.00 41.29 66 PRO B CA 1
ATOM 2551 C C . PRO B 1 85 ? 11.342 48.068 10.951 1.00 41.45 66 PRO B C 1
ATOM 2552 O O . PRO B 1 85 ? 10.534 47.684 11.795 1.00 41.77 66 PRO B O 1
ATOM 2556 N N . GLY B 1 86 ? 11.009 48.937 9.999 1.00 41.94 67 GLY B N 1
ATOM 2557 C CA . GLY B 1 86 ? 11.963 49.546 9.076 1.00 41.87 67 GLY B CA 1
ATOM 2558 C C . GLY B 1 86 ? 11.884 51.053 9.223 1.00 41.73 67 GLY B C 1
ATOM 2559 O O . GLY B 1 86 ? 11.524 51.769 8.285 1.00 42.01 67 GLY B O 1
ATOM 2560 N N . LYS B 1 87 ? 12.208 51.521 10.425 1.00 41.58 68 LYS B N 1
ATOM 2561 C CA . LYS B 1 87 ? 12.227 52.940 10.759 1.00 41.44 68 LYS B CA 1
ATOM 2562 C C . LYS B 1 87 ? 13.466 53.617 10.174 1.00 41.10 68 LYS B C 1
ATOM 2563 O O . LYS B 1 87 ? 14.337 52.951 9.604 1.00 41.09 68 LYS B O 1
ATOM 2569 N N . VAL B 1 88 ? 13.535 54.939 10.318 1.00 40.63 69 VAL B N 1
ATOM 2570 C CA . VAL B 1 88 ? 14.653 55.730 9.805 1.00 40.21 69 VAL B CA 1
ATOM 2571 C C . VAL B 1 88 ? 15.983 55.255 10.399 1.00 39.91 69 VAL B C 1
ATOM 2572 O O . VAL B 1 88 ? 16.093 55.008 11.604 1.00 39.80 69 VAL B O 1
ATOM 2576 N N . GLY B 1 89 ? 16.977 55.102 9.528 1.00 39.35 70 GLY B N 1
ATOM 2577 C CA . GLY B 1 89 ? 18.312 54.700 9.937 1.00 38.57 70 GLY B CA 1
ATOM 2578 C C . GLY B 1 89 ? 18.500 53.203 10.041 1.00 38.07 70 GLY B C 1
ATOM 2579 O O . GLY B 1 89 ? 19.618 52.738 10.314 1.00 38.36 70 GLY B O 1
ATOM 2580 N N . TYR B 1 90 ? 17.426 52.435 9.843 1.00 37.30 71 TYR B N 1
ATOM 2581 C CA . TYR B 1 90 ? 17.561 50.976 9.861 1.00 36.56 71 TYR B CA 1
ATOM 2582 C C . TYR B 1 90 ? 18.123 50.446 8.549 1.00 35.90 71 TYR B C 1
ATOM 2583 O O . TYR B 1 90 ? 17.678 50.813 7.461 1.00 35.74 71 TYR B O 1
ATOM 2592 N N . SER B 1 91 ? 19.101 49.562 8.681 1.00 35.21 72 SER B N 1
ATOM 2593 C CA . SER B 1 91 ? 19.758 48.934 7.553 1.00 34.56 72 SER B CA 1
ATOM 2594 C C . SER B 1 91 ? 20.467 47.709 8.110 1.00 34.02 72 SER B C 1
ATOM 2595 O O . SER B 1 91 ? 21.132 47.800 9.147 1.00 34.29 72 SER B O 1
ATOM 2598 N N . ALA B 1 92 ? 20.299 46.564 7.447 1.00 33.25 73 ALA B N 1
ATOM 2599 C CA . ALA B 1 92 ? 20.926 45.312 7.897 1.00 33.18 73 ALA B CA 1
ATOM 2600 C C . ALA B 1 92 ? 22.438 45.482 7.980 1.00 32.72 73 ALA B C 1
ATOM 2601 O O . ALA B 1 92 ? 23.067 45.005 8.915 1.00 32.68 73 ALA B O 1
ATOM 2603 N N . GLU B 1 93 ? 22.999 46.200 7.009 1.00 32.51 74 GLU B N 1
ATOM 2604 C CA . GLU B 1 93 ? 24.423 46.520 6.963 1.00 32.53 74 GLU B CA 1
ATOM 2605 C C . GLU B 1 93 ? 24.879 47.317 8.185 1.00 31.64 74 GLU B C 1
ATOM 2606 O O . GLU B 1 93 ? 25.958 47.073 8.724 1.00 31.73 74 GLU B O 1
ATOM 2612 N N . THR B 1 94 ? 24.058 48.267 8.617 1.00 30.80 75 THR B N 1
ATOM 2613 C CA . THR B 1 94 ? 24.384 49.091 9.778 1.00 30.47 75 THR B CA 1
ATOM 2614 C C . THR B 1 94 ? 24.333 48.284 11.081 1.00 29.77 75 THR B C 1
ATOM 2615 O O . THR B 1 94 ? 25.165 48.480 11.964 1.00 30.04 75 THR B O 1
ATOM 2619 N N . VAL B 1 95 ? 23.370 47.369 11.188 1.00 29.43 76 VAL B N 1
ATOM 2620 C CA . VAL B 1 95 ? 23.290 46.456 12.337 1.00 29.20 76 VAL B CA 1
ATOM 2621 C C . VAL B 1 95 ? 24.597 45.661 12.481 1.00 29.37 76 VAL B C 1
ATOM 2622 O O . VAL B 1 95 ? 25.187 45.572 13.567 1.00 29.75 76 VAL B O 1
ATOM 2626 N N . ARG B 1 96 ? 25.045 45.093 11.369 1.00 29.30 77 ARG B N 1
ATOM 2627 C CA . ARG B 1 96 ? 26.221 44.240 11.359 1.00 29.60 77 ARG B CA 1
ATOM 2628 C C . ARG B 1 96 ? 27.539 44.952 11.688 1.00 29.50 77 ARG B C 1
ATOM 2629 O O . ARG B 1 96 ? 28.478 44.312 12.150 1.00 29.18 77 ARG B O 1
ATOM 2637 N N . GLN B 1 97 ? 27.594 46.269 11.492 1.00 29.51 78 GLN B N 1
ATOM 2638 C CA . GLN B 1 97 ? 28.768 47.056 11.894 1.00 30.02 78 GLN B CA 1
ATOM 2639 C C . GLN B 1 97 ? 29.035 46.983 13.399 1.00 29.39 78 GLN B C 1
ATOM 2640 O O . GLN B 1 97 ? 30.172 47.171 13.842 1.00 29.17 78 GLN B O 1
ATOM 2646 N N . HIS B 1 98 ? 27.983 46.701 14.172 1.00 28.48 79 HIS B N 1
ATOM 2647 C CA . HIS B 1 98 ? 28.090 46.605 15.633 1.00 28.21 79 HIS B CA 1
ATOM 2648 C C . HIS B 1 98 ? 28.445 45.197 16.103 1.00 27.87 79 HIS B C 1
ATOM 2649 O O . HIS B 1 98 ? 28.634 44.977 17.297 1.00 27.62 79 HIS B O 1
ATOM 2656 N N . ILE B 1 99 ? 28.517 44.252 15.167 1.00 28.24 80 ILE B N 1
ATOM 2657 C CA . ILE B 1 99 ? 28.679 42.832 15.495 1.00 28.46 80 ILE B CA 1
ATOM 2658 C C . ILE B 1 99 ? 29.978 42.254 14.931 1.00 29.02 80 ILE B C 1
ATOM 2659 O O . ILE B 1 99 ? 30.284 42.455 13.756 1.00 28.58 80 ILE B O 1
ATOM 2664 N N . GLY B 1 100 ? 30.730 41.554 15.780 1.00 28.84 81 GLY B N 1
ATOM 2665 C CA . GLY B 1 100 ? 31.809 40.666 15.325 1.00 29.61 81 GLY B CA 1
ATOM 2666 C C . GLY B 1 100 ? 31.262 39.251 15.333 1.00 30.21 81 GLY B C 1
ATOM 2667 O O . GLY B 1 100 ? 30.844 38.769 16.379 1.00 29.93 81 GLY B O 1
ATOM 2668 N N . PHE B 1 101 ? 31.235 38.592 14.170 1.00 30.65 82 PHE B N 1
ATOM 2669 C CA . PHE B 1 101 ? 30.605 37.274 14.052 1.00 31.70 82 PHE B CA 1
ATOM 2670 C C . PHE B 1 101 ? 31.628 36.237 13.627 1.00 32.35 82 PHE B C 1
ATOM 2671 O O . PHE B 1 101 ? 32.267 36.386 12.585 1.00 32.66 82 PHE B O 1
ATOM 2679 N N . VAL B 1 102 ? 31.767 35.188 14.430 1.00 31.78 83 VAL B N 1
ATOM 2680 C CA . VAL B 1 102 ? 32.708 34.103 14.160 1.00 33.47 83 VAL B CA 1
ATOM 2681 C C . VAL B 1 102 ? 31.898 32.836 13.902 1.00 34.44 83 VAL B C 1
ATOM 2682 O O . VAL B 1 102 ? 31.182 32.355 14.778 1.00 32.55 83 VAL B O 1
ATOM 2686 N N . SER B 1 103 ? 32.002 32.323 12.683 1.00 36.44 84 SER B N 1
ATOM 2687 C CA . SER B 1 103 ? 31.199 31.191 12.253 1.00 39.38 84 SER B CA 1
ATOM 2688 C C . SER B 1 103 ? 31.977 30.398 11.214 1.00 41.37 84 SER B C 1
ATOM 2689 O O . SER B 1 103 ? 32.870 30.948 10.554 1.00 41.69 84 SER B O 1
ATOM 2692 N N . HIS B 1 104 ? 31.657 29.110 11.089 1.00 43.57 85 HIS B N 1
ATOM 2693 C CA . HIS B 1 104 ? 32.384 28.202 10.197 1.00 46.12 85 HIS B CA 1
ATOM 2694 C C . HIS B 1 104 ? 32.340 28.645 8.737 1.00 47.17 85 HIS B C 1
ATOM 2695 O O . HIS B 1 104 ? 33.351 28.558 8.032 1.00 47.79 85 HIS B O 1
ATOM 2702 N N . SER B 1 105 ? 31.177 29.119 8.291 1.00 48.48 86 SER B N 1
ATOM 2703 C CA . SER B 1 105 ? 31.001 29.575 6.903 1.00 49.98 86 SER B CA 1
ATOM 2704 C C . SER B 1 105 ? 31.948 30.726 6.561 1.00 50.52 86 SER B C 1
ATOM 2705 O O . SER B 1 105 ? 32.448 30.806 5.445 1.00 50.83 86 SER B O 1
ATOM 2708 N N . LEU B 1 106 ? 32.201 31.596 7.540 1.00 51.28 87 LEU B N 1
ATOM 2709 C CA . LEU B 1 106 ? 33.048 32.769 7.350 1.00 51.72 87 LEU B CA 1
ATOM 2710 C C . LEU B 1 106 ? 34.512 32.395 7.119 1.00 51.78 87 LEU B C 1
ATOM 2711 O O . LEU B 1 106 ? 35.165 32.951 6.237 1.00 51.79 87 LEU B O 1
ATOM 2716 N N . LEU B 1 107 ? 35.014 31.454 7.917 1.00 51.96 88 LEU B N 1
ATOM 2717 C CA . LEU B 1 107 ? 36.427 31.078 7.893 1.00 51.96 88 LEU B CA 1
ATOM 2718 C C . LEU B 1 107 ? 36.920 30.640 6.518 1.00 51.95 88 LEU B C 1
ATOM 2719 O O . LEU B 1 107 ? 37.959 31.109 6.045 1.00 52.14 88 LEU B O 1
ATOM 2724 N N . GLU B 1 108 ? 36.178 29.748 5.871 1.00 51.77 89 GLU B N 1
ATOM 2725 C CA . GLU B 1 108 ? 36.670 29.168 4.630 1.00 51.26 89 GLU B CA 1
ATOM 2726 C C . GLU B 1 108 ? 36.304 29.966 3.376 1.00 50.19 89 GLU B C 1
ATOM 2727 O O . GLU B 1 108 ? 36.450 29.477 2.252 1.00 50.05 89 GLU B O 1
ATOM 2733 N N . LYS B 1 109 ? 35.861 31.206 3.566 1.00 48.83 90 LYS B N 1
ATOM 2734 C CA . LYS B 1 109 ? 35.808 32.136 2.446 1.00 47.71 90 LYS B CA 1
ATOM 2735 C C . LYS B 1 109 ? 37.210 32.709 2.219 1.00 46.28 90 LYS B C 1
ATOM 2736 O O . LYS B 1 109 ? 37.493 33.311 1.186 1.00 46.15 90 LYS B O 1
ATOM 2742 N N . PHE B 1 110 ? 38.091 32.486 3.191 1.00 44.48 91 PHE B N 1
ATOM 2743 C CA . PHE B 1 110 ? 39.483 32.907 3.087 1.00 42.68 91 PHE B CA 1
ATOM 2744 C C . PHE B 1 110 ? 40.340 31.843 2.434 1.00 42.03 91 PHE B C 1
ATOM 2745 O O . PHE B 1 110 ? 40.153 30.641 2.653 1.00 41.97 91 PHE B O 1
ATOM 2753 N N . GLN B 1 111 ? 41.280 32.296 1.618 1.00 40.75 92 GLN B N 1
ATOM 2754 C CA . GLN B 1 111 ? 42.101 31.385 0.856 1.00 40.02 92 GLN B CA 1
ATOM 2755 C C . GLN B 1 111 ? 43.466 31.181 1.507 1.00 39.39 92 GLN B C 1
ATOM 2756 O O . GLN B 1 111 ? 43.972 32.066 2.201 1.00 38.93 92 GLN B O 1
ATOM 2762 N N . GLU B 1 112 ? 44.040 30.004 1.259 1.00 38.61 93 GLU B N 1
ATOM 2763 C CA . GLU B 1 112 ? 45.255 29.524 1.921 1.00 38.04 93 GLU B CA 1
ATOM 2764 C C . GLU B 1 112 ? 46.436 30.487 1.805 1.00 36.95 93 GLU B C 1
ATOM 2765 O O . GLU B 1 112 ? 47.233 30.607 2.741 1.00 36.51 93 GLU B O 1
ATOM 2771 N N . GLY B 1 113 ? 46.531 31.166 0.659 1.00 35.67 94 GLY B N 1
ATOM 2772 C CA . GLY B 1 113 ? 47.629 32.081 0.362 1.00 34.31 94 GLY B CA 1
ATOM 2773 C C . GLY B 1 113 ? 47.496 33.501 0.887 1.00 33.43 94 GLY B C 1
ATOM 2774 O O . GLY B 1 113 ? 48.332 34.348 0.590 1.00 33.56 94 GLY B O 1
ATOM 2775 N N . GLU B 1 114 ? 46.447 33.773 1.657 1.00 32.61 95 GLU B N 1
ATOM 2776 C CA . GLU B 1 114 ? 46.300 35.073 2.312 1.00 31.98 95 GLU B CA 1
ATOM 2777 C C . GLU B 1 114 ? 47.105 35.105 3.617 1.00 30.84 95 GLU B C 1
ATOM 2778 O O . GLU B 1 114 ? 47.063 34.153 4.400 1.00 30.80 95 GLU B O 1
ATOM 2784 N N . ARG B 1 115 ? 47.835 36.199 3.831 1.00 29.52 96 ARG B N 1
ATOM 2785 C CA . ARG B 1 115 ? 48.614 36.423 5.054 1.00 28.48 96 ARG B CA 1
ATOM 2786 C C . ARG B 1 115 ? 47.685 36.670 6.242 1.00 27.31 96 ARG B C 1
ATOM 2787 O O . ARG B 1 115 ? 46.621 37.277 6.092 1.00 26.73 96 ARG B O 1
ATOM 2795 N N . VAL B 1 116 ? 48.097 36.214 7.421 1.00 26.28 97 VAL B N 1
ATOM 2796 C CA . VAL B 1 116 ? 47.284 36.354 8.636 1.00 25.35 97 VAL B CA 1
ATOM 2797 C C . VAL B 1 116 ? 46.982 37.828 8.936 1.00 25.50 97 VAL B C 1
ATOM 2798 O O . VAL B 1 116 ? 45.835 38.187 9.210 1.00 25.06 97 VAL B O 1
ATOM 2802 N N . ILE B 1 117 ? 48.011 38.678 8.848 1.00 26.06 98 ILE B N 1
ATOM 2803 C CA . ILE B 1 117 ? 47.861 40.108 9.137 1.00 26.47 98 ILE B CA 1
ATOM 2804 C C . ILE B 1 117 ? 46.845 40.768 8.198 1.00 26.65 98 ILE B C 1
ATOM 2805 O O . ILE B 1 117 ? 46.041 41.596 8.622 1.00 26.67 98 ILE B O 1
ATOM 2810 N N . ASP B 1 118 ? 46.870 40.359 6.936 1.00 27.17 99 ASP B N 1
ATOM 2811 C CA . ASP B 1 118 ? 45.983 40.912 5.920 1.00 27.61 99 ASP B CA 1
ATOM 2812 C C . ASP B 1 118 ? 44.555 40.465 6.159 1.00 27.56 99 ASP B C 1
ATOM 2813 O O . ASP B 1 118 ? 43.614 41.241 5.978 1.00 27.06 99 ASP B O 1
ATOM 2818 N N . VAL B 1 119 ? 44.400 39.214 6.597 1.00 27.57 100 VAL B N 1
ATOM 2819 C CA . VAL B 1 119 ? 43.093 38.675 6.921 1.00 27.39 100 VAL B CA 1
ATOM 2820 C C . VAL B 1 119 ? 42.432 39.444 8.070 1.00 27.45 100 VAL B C 1
ATOM 2821 O O . VAL B 1 119 ? 41.232 39.717 8.027 1.00 27.11 100 VAL B O 1
ATOM 2825 N N . VAL B 1 120 ? 43.211 39.777 9.099 1.00 27.73 101 VAL B N 1
ATOM 2826 C CA . VAL B 1 120 ? 42.690 40.542 10.248 1.00 27.84 101 VAL B CA 1
ATOM 2827 C C . VAL B 1 120 ? 42.353 41.980 9.818 1.00 28.76 101 VAL B C 1
ATOM 2828 O O . VAL B 1 120 ? 41.304 42.500 10.188 1.00 28.52 101 VAL B O 1
ATOM 2832 N N . ILE B 1 121 ? 43.238 42.587 9.023 1.00 30.64 102 ILE B N 1
ATOM 2833 C CA . ILE B 1 121 ? 43.043 43.949 8.491 1.00 31.92 102 ILE B CA 1
ATOM 2834 C C . ILE B 1 121 ? 41.696 44.108 7.772 1.00 33.02 102 ILE B C 1
ATOM 2835 O O . ILE B 1 121 ? 41.042 45.150 7.904 1.00 33.47 102 ILE B O 1
ATOM 2840 N N . SER B 1 122 ? 41.276 43.071 7.040 1.00 34.04 103 SER B N 1
ATOM 2841 C CA . SER B 1 122 ? 40.006 43.081 6.286 1.00 34.90 103 SER B CA 1
ATOM 2842 C C . SER B 1 122 ? 38.746 43.174 7.163 1.00 35.72 103 SER B C 1
ATOM 2843 O O . SER B 1 122 ? 37.641 43.432 6.663 1.00 35.75 103 SER B O 1
ATOM 2846 N N . GLY B 1 123 ? 38.911 42.946 8.465 1.00 36.20 104 GLY B N 1
ATOM 2847 C CA . GLY B 1 123 ? 37.826 43.121 9.415 1.00 37.25 104 GLY B CA 1
ATOM 2848 C C . GLY B 1 123 ? 37.389 44.572 9.541 1.00 37.80 104 GLY B C 1
ATOM 2849 O O . GLY B 1 123 ? 36.253 44.850 9.920 1.00 37.75 104 GLY B O 1
ATOM 2850 N N . ALA B 1 124 ? 38.300 45.492 9.235 1.00 39.02 105 ALA B N 1
ATOM 2851 C CA . ALA B 1 124 ? 38.021 46.925 9.316 1.00 40.24 105 ALA B CA 1
ATOM 2852 C C . ALA B 1 124 ? 37.029 47.376 8.252 1.00 41.08 105 ALA B C 1
ATOM 2853 O O . ALA B 1 124 ? 36.193 48.249 8.505 1.00 41.02 105 ALA B O 1
ATOM 2855 N N . PHE B 1 125 ? 37.129 46.770 7.067 1.00 42.44 106 PHE B N 1
ATOM 2856 C CA . PHE B 1 125 ? 36.412 47.239 5.870 1.00 43.50 106 PHE B CA 1
ATOM 2857 C C . PHE B 1 125 ? 34.894 47.252 6.023 1.00 44.21 106 PHE B C 1
ATOM 2858 O O . PHE B 1 125 ? 34.203 47.961 5.294 1.00 44.58 106 PHE B O 1
ATOM 2866 N N . LYS B 1 126 ? 34.396 46.459 6.969 1.00 45.22 107 LYS B N 1
ATOM 2867 C CA . LYS B 1 126 ? 32.981 46.441 7.338 1.00 46.11 107 LYS B CA 1
ATOM 2868 C C . LYS B 1 126 ? 32.502 47.803 7.860 1.00 46.70 107 LYS B C 1
ATOM 2869 O O . LYS B 1 126 ? 31.410 48.259 7.508 1.00 46.94 107 LYS B O 1
ATOM 2875 N N . SER B 1 127 ? 33.339 48.459 8.663 1.00 47.19 108 SER B N 1
ATOM 2876 C CA . SER B 1 127 ? 32.976 49.730 9.292 1.00 47.51 108 SER B CA 1
ATOM 2877 C C . SER B 1 127 ? 33.518 50.973 8.574 1.00 47.61 108 SER B C 1
ATOM 2878 O O . SER B 1 127 ? 32.972 52.066 8.739 1.00 47.69 108 SER B O 1
ATOM 2881 N N . ILE B 1 128 ? 34.577 50.808 7.779 1.00 47.64 109 ILE B N 1
ATOM 2882 C CA . ILE B 1 128 ? 35.244 51.951 7.143 1.00 47.78 109 ILE B CA 1
ATOM 2883 C C . ILE B 1 128 ? 35.135 52.018 5.611 1.00 47.95 109 I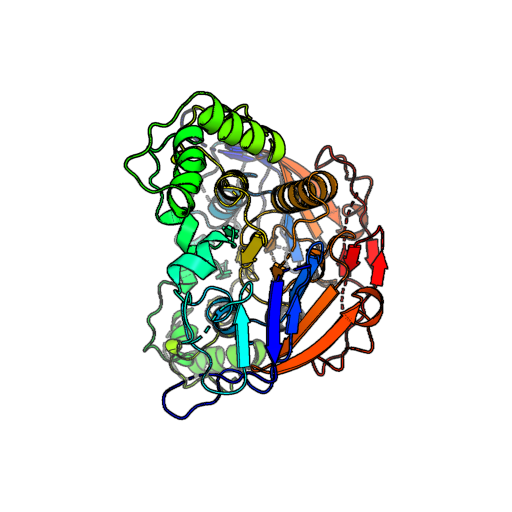LE B C 1
ATOM 2884 O O . ILE B 1 128 ? 35.426 53.059 5.014 1.00 48.02 109 ILE B O 1
ATOM 2889 N N . GLY B 1 129 ? 34.716 50.924 4.982 1.00 48.10 110 GLY B N 1
ATOM 2890 C CA . GLY B 1 129 ? 34.637 50.876 3.521 1.00 48.58 110 GLY B CA 1
ATOM 2891 C C . GLY B 1 129 ? 35.974 50.519 2.896 1.00 48.85 110 GLY B C 1
ATOM 2892 O O . GLY B 1 129 ? 36.930 50.191 3.607 1.00 49.02 110 GLY B O 1
ATOM 2893 N N . VAL B 1 130 ? 36.052 50.589 1.569 1.00 49.03 111 VAL B N 1
ATOM 2894 C CA . VAL B 1 130 ? 37.234 50.093 0.849 1.00 49.25 111 VAL B CA 1
ATOM 2895 C C . VAL B 1 130 ? 38.186 51.176 0.320 1.00 49.53 111 VAL B C 1
ATOM 2896 O O . VAL B 1 130 ? 39.323 50.872 -0.045 1.00 49.58 111 VAL B O 1
ATOM 2900 N N . TYR B 1 131 ? 37.727 52.426 0.284 1.00 49.90 112 TYR B N 1
ATOM 2901 C CA . TYR B 1 131 ? 38.539 53.530 -0.238 1.00 50.23 112 TYR B CA 1
ATOM 2902 C C . TYR B 1 131 ? 39.663 53.941 0.717 1.00 50.13 112 TYR B C 1
ATOM 2903 O O . TYR B 1 131 ? 40.807 54.119 0.289 1.00 50.01 112 TYR B O 1
ATOM 2912 N N . GLN B 1 132 ? 39.325 54.083 2.000 1.00 49.91 113 GLN B N 1
ATOM 2913 C CA . GLN B 1 132 ? 40.257 54.546 3.037 1.00 49.91 113 GLN B CA 1
ATOM 2914 C C . GLN B 1 132 ? 41.571 53.766 3.073 1.00 49.50 113 GLN B C 1
ATOM 2915 O O . GLN B 1 132 ? 41.575 52.533 3.034 1.00 49.50 113 GLN B O 1
ATOM 2921 N N . ASP B 1 133 ? 42.678 54.502 3.151 1.00 49.14 114 ASP B N 1
ATOM 2922 C CA . ASP B 1 133 ? 44.015 53.913 3.187 1.00 48.70 114 ASP B CA 1
ATOM 2923 C C . ASP B 1 133 ? 44.285 53.211 4.514 1.00 48.36 114 ASP B C 1
ATOM 2924 O O . ASP B 1 133 ? 43.938 53.723 5.581 1.00 48.39 114 ASP B O 1
ATOM 2929 N N . ILE B 1 134 ? 44.897 52.032 4.435 1.00 47.82 115 ILE B N 1
ATOM 2930 C CA . ILE B 1 134 ? 45.317 51.301 5.626 1.00 47.31 115 ILE B CA 1
ATOM 2931 C C . ILE B 1 134 ? 46.595 51.946 6.152 1.00 46.85 115 ILE B C 1
ATOM 2932 O O . ILE B 1 134 ? 47.672 51.804 5.563 1.00 47.06 115 ILE B O 1
ATOM 2937 N N . ASP B 1 135 ? 46.459 52.679 7.251 1.00 46.13 116 ASP B N 1
ATOM 2938 C CA . ASP B 1 135 ? 47.577 53.421 7.823 1.00 45.43 116 ASP B CA 1
ATOM 2939 C C . ASP B 1 135 ? 48.201 52.695 9.013 1.00 44.98 116 ASP B C 1
ATOM 2940 O O . ASP B 1 135 ? 47.818 51.563 9.339 1.00 44.44 116 ASP B O 1
ATOM 2945 N N . ASP B 1 136 ? 49.162 53.360 9.653 1.00 44.34 117 ASP B N 1
ATOM 2946 C CA . ASP B 1 136 ? 49.849 52.815 10.821 1.00 43.83 117 ASP B CA 1
ATOM 2947 C C . ASP B 1 136 ? 48.907 52.561 12.002 1.00 43.19 117 ASP B C 1
ATOM 2948 O O . ASP B 1 136 ? 49.091 51.594 12.742 1.00 43.17 117 ASP B O 1
ATOM 2953 N N . GLU B 1 137 ? 47.900 53.423 12.155 1.00 42.40 118 GLU B N 1
ATOM 2954 C CA . GLU B 1 137 ? 46.852 53.265 13.172 1.00 41.86 118 GLU B CA 1
ATOM 2955 C C . GLU B 1 137 ? 46.021 51.986 12.972 1.00 40.89 118 GLU B C 1
ATOM 2956 O O . GLU B 1 137 ? 45.711 51.283 13.942 1.00 40.35 118 GLU B O 1
ATOM 2962 N N . ILE B 1 138 ? 45.662 51.696 11.721 1.00 39.93 119 ILE B N 1
ATOM 2963 C CA . ILE B 1 138 ? 44.882 50.495 11.391 1.00 38.89 119 ILE B CA 1
ATOM 2964 C C . ILE B 1 138 ? 45.717 49.215 11.542 1.00 38.50 119 ILE B C 1
ATOM 2965 O O . ILE B 1 138 ? 45.257 48.240 12.151 1.00 37.97 119 ILE B O 1
ATOM 2970 N N . ARG B 1 139 ? 46.935 49.222 10.994 1.00 37.73 120 ARG B N 1
ATOM 2971 C CA . ARG B 1 139 ? 47.852 48.083 11.128 1.00 37.36 120 ARG B CA 1
ATOM 2972 C C . ARG B 1 139 ? 48.179 47.839 12.595 1.00 36.79 120 ARG B C 1
ATOM 2973 O O . ARG B 1 139 ? 48.270 46.690 13.036 1.00 36.78 120 ARG B O 1
ATOM 2981 N N . ASN B 1 140 ? 48.349 48.935 13.337 1.00 36.25 121 ASN B N 1
ATOM 2982 C CA . ASN B 1 140 ? 48.515 48.902 14.787 1.00 35.78 121 ASN B CA 1
ATOM 2983 C C . ASN B 1 140 ? 47.383 48.105 15.428 1.00 34.74 121 ASN B C 1
ATOM 2984 O O . ASN B 1 140 ? 47.636 47.223 16.243 1.00 34.76 121 ASN B O 1
ATOM 2989 N N . GLU B 1 141 ? 46.147 48.416 15.036 1.00 33.99 122 GLU B N 1
ATOM 2990 C CA . GLU B 1 141 ? 44.940 47.750 15.558 1.00 33.19 122 GLU B CA 1
ATOM 2991 C C . GLU B 1 141 ? 44.938 46.248 15.255 1.00 32.49 122 GLU B C 1
ATOM 2992 O O . GLU B 1 141 ? 44.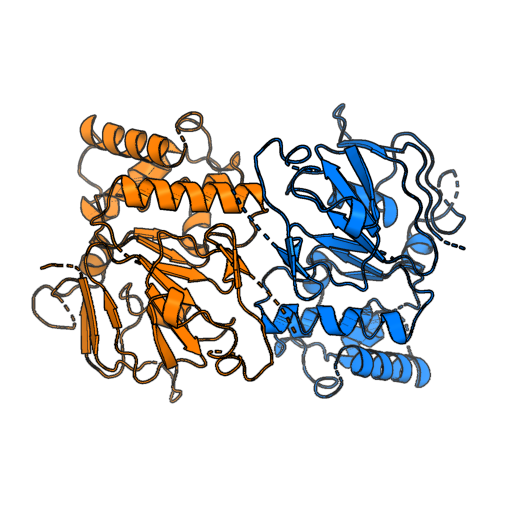686 45.436 16.150 1.00 32.36 122 GLU B O 1
ATOM 2998 N N . ALA B 1 142 ? 45.223 45.882 14.005 1.00 31.52 123 ALA B N 1
ATOM 2999 C CA . ALA B 1 142 ? 45.306 44.462 13.630 1.00 30.94 123 ALA B CA 1
ATOM 3000 C C . ALA B 1 142 ? 46.384 43.728 14.428 1.00 30.72 123 ALA B C 1
ATOM 3001 O O . ALA B 1 142 ? 46.134 42.650 14.974 1.00 29.71 123 ALA B O 1
ATOM 3003 N N . HIS B 1 143 ? 47.582 44.316 14.501 1.00 30.40 124 HIS B N 1
ATOM 3004 C CA . HIS B 1 143 ? 48.675 43.704 15.250 1.00 30.75 124 HIS B CA 1
ATOM 3005 C C . HIS B 1 143 ? 48.362 43.568 16.734 1.00 30.61 124 HIS B C 1
ATOM 3006 O O . HIS B 1 143 ? 48.718 42.570 17.352 1.00 30.87 124 HIS B O 1
ATOM 3013 N N . GLN B 1 144 ? 47.692 44.569 17.300 1.00 30.83 125 GLN B N 1
ATOM 3014 C CA . GLN B 1 144 ? 47.280 44.507 18.703 1.00 30.89 125 GLN B CA 1
ATOM 3015 C C . GLN B 1 144 ? 46.281 43.393 18.955 1.00 30.39 125 GLN B C 1
ATOM 3016 O O . GLN B 1 144 ? 46.362 42.694 19.967 1.00 30.63 125 GLN B O 1
ATOM 3022 N N . LEU B 1 145 ? 45.348 43.210 18.028 1.00 29.61 126 LEU B N 1
ATOM 3023 C CA . LEU B 1 145 ? 44.358 42.145 18.172 1.00 28.72 126 LEU B CA 1
ATOM 3024 C C . LEU B 1 145 ? 44.983 40.765 18.029 1.00 28.45 126 LEU B C 1
ATOM 3025 O O . LEU B 1 145 ? 44.625 39.851 18.766 1.00 28.42 126 LEU B O 1
ATOM 3030 N N . LEU B 1 146 ? 45.928 40.620 17.097 1.00 28.06 127 LEU B N 1
ATOM 3031 C CA . LEU B 1 146 ? 46.700 39.377 16.973 1.00 28.39 127 LEU B CA 1
ATOM 3032 C C . LEU B 1 146 ? 47.454 39.008 18.254 1.00 29.16 127 LEU B C 1
ATOM 3033 O O . LEU B 1 146 ? 47.521 37.829 18.618 1.00 28.91 127 LEU B O 1
ATOM 3038 N N . LYS B 1 147 ? 48.035 40.014 18.910 1.00 30.41 128 LYS B N 1
ATOM 3039 C CA . LYS B 1 147 ? 48.667 39.837 20.221 1.00 31.68 128 LYS B CA 1
ATOM 3040 C C . LYS B 1 147 ? 47.661 39.300 21.246 1.00 32.01 128 LYS B C 1
ATOM 3041 O O . LYS B 1 147 ? 47.940 38.328 21.952 1.00 32.38 128 LYS B O 1
ATOM 3047 N N . LEU B 1 148 ? 46.478 39.907 21.295 1.00 32.43 129 LEU B N 1
ATOM 3048 C CA . LEU B 1 148 ? 45.416 39.472 22.207 1.00 32.84 129 LEU B CA 1
ATOM 3049 C C . LEU B 1 148 ? 44.970 38.034 22.017 1.00 32.44 129 LEU B C 1
ATOM 3050 O O . LEU B 1 148 ? 44.635 37.355 22.994 1.00 32.90 129 LEU B O 1
ATOM 3055 N N . VAL B 1 149 ? 44.975 37.554 20.772 1.00 31.42 130 VAL B N 1
ATOM 3056 C CA . VAL B 1 149 ? 44.536 36.182 20.495 1.00 30.09 130 VAL B CA 1
ATOM 3057 C C . VAL B 1 149 ? 45.711 35.199 20.459 1.00 30.05 130 VAL B C 1
ATOM 3058 O O . VAL B 1 149 ? 45.547 34.033 20.114 1.00 30.50 130 VAL B O 1
ATOM 3062 N N . GLY B 1 150 ? 46.892 35.673 20.826 1.00 29.94 131 GLY B N 1
ATOM 3063 C CA . GLY B 1 150 ? 48.071 34.818 20.911 1.00 29.86 131 GLY B CA 1
ATOM 3064 C C . GLY B 1 150 ? 48.703 34.453 19.580 1.00 29.99 131 GLY B C 1
ATOM 3065 O O . GLY B 1 150 ? 49.457 33.483 19.503 1.00 29.84 131 GLY B O 1
ATOM 3074 N N . SER B 1 152 ? 50.550 36.722 17.350 1.00 28.49 133 SER B N 1
ATOM 3075 C CA . SER B 1 152 ? 51.584 37.671 16.873 1.00 28.71 133 SER B CA 1
ATOM 3076 C C . SER B 1 152 ? 52.719 37.018 16.093 1.00 28.26 133 SER B C 1
ATOM 3077 O O . SER B 1 152 ? 53.172 37.545 15.074 1.00 28.17 133 SER B O 1
ATOM 3080 N N . ALA B 1 153 ? 53.185 35.878 16.592 1.00 28.22 134 ALA B N 1
ATOM 3081 C CA . ALA B 1 153 ? 54.307 35.180 15.998 1.00 28.17 134 ALA B CA 1
ATOM 3082 C C . ALA B 1 153 ? 54.017 34.779 14.554 1.00 28.19 134 ALA B C 1
ATOM 3083 O O . ALA B 1 153 ? 54.935 34.702 13.743 1.00 28.11 134 ALA B O 1
ATOM 3085 N N . LYS B 1 154 ? 52.737 34.544 14.246 1.00 28.04 135 LYS B N 1
ATOM 3086 C CA . LYS B 1 154 ? 52.339 34.062 12.925 1.00 27.95 135 LYS B CA 1
ATOM 3087 C C . LYS B 1 154 ? 51.645 35.120 12.042 1.00 27.99 135 LYS B C 1
ATOM 3088 O O . LYS B 1 154 ? 50.946 34.777 11.074 1.00 27.36 135 LYS B O 1
ATOM 3094 N N . ALA B 1 155 ? 51.871 36.395 12.361 1.00 27.73 136 ALA B N 1
ATOM 3095 C CA . ALA B 1 155 ? 51.266 37.509 11.625 1.00 27.91 136 ALA B CA 1
ATOM 3096 C C . ALA B 1 155 ? 51.575 37.473 10.126 1.00 28.43 136 ALA B C 1
ATOM 3097 O O . ALA B 1 155 ? 50.713 37.782 9.305 1.00 28.56 136 ALA B O 1
ATOM 3099 N N . GLN B 1 156 ? 52.802 37.096 9.780 1.00 29.17 137 GLN B N 1
ATOM 3100 C CA . GLN B 1 156 ? 53.262 37.105 8.389 1.00 29.44 137 GLN B CA 1
ATOM 3101 C C . GLN B 1 156 ? 53.003 35.794 7.657 1.00 29.45 137 GLN B C 1
ATOM 3102 O O . GLN B 1 156 ? 53.398 35.643 6.497 1.00 29.73 137 GLN B O 1
ATOM 3108 N N . GLN B 1 157 ? 52.337 34.856 8.324 1.00 29.30 138 GLN B N 1
ATOM 3109 C CA A GLN B 1 157 ? 52.135 33.523 7.774 0.50 29.17 138 GLN B CA 1
ATOM 3110 C CA B GLN B 1 157 ? 52.149 33.514 7.767 0.50 29.55 138 GLN B CA 1
ATOM 3111 C C . GLN B 1 157 ? 50.894 33.403 6.907 1.00 29.18 138 GLN B C 1
ATOM 3112 O O . GLN B 1 157 ? 49.914 34.118 7.119 1.00 28.16 138 GLN B O 1
ATOM 3123 N N . TYR B 1 158 ? 50.967 32.503 5.926 1.00 29.20 139 TYR B N 1
ATOM 3124 C CA . TYR B 1 158 ? 49.839 32.150 5.086 1.00 29.29 139 TYR B CA 1
ATOM 3125 C C . TYR B 1 158 ? 48.852 31.407 5.960 1.00 29.35 139 TYR B C 1
ATOM 3126 O O . TYR B 1 158 ? 49.217 30.469 6.680 1.00 29.15 139 TYR B O 1
ATOM 3135 N N . ILE B 1 159 ? 47.599 31.833 5.905 1.00 29.31 140 ILE B N 1
ATOM 3136 C CA . ILE B 1 159 ? 46.579 31.253 6.761 1.00 29.95 140 ILE B CA 1
ATOM 3137 C C . ILE B 1 159 ? 46.445 29.736 6.536 1.00 30.18 140 ILE B C 1
ATOM 3138 O O . ILE B 1 159 ? 46.053 29.009 7.438 1.00 30.38 140 ILE B O 1
ATOM 3143 N N . GLY B 1 160 ? 46.814 29.271 5.347 1.00 30.64 141 GLY B N 1
ATOM 3144 C CA . GLY B 1 160 ? 46.799 27.839 5.019 1.00 31.54 141 GLY B CA 1
ATOM 3145 C C . GLY B 1 160 ? 47.674 26.950 5.902 1.00 31.59 141 GLY B C 1
ATOM 3146 O O . GLY B 1 160 ? 47.378 25.764 6.080 1.00 31.99 141 GLY B O 1
ATOM 3147 N N . TYR B 1 161 ? 48.737 27.521 6.467 1.00 30.88 142 TYR B N 1
ATOM 3148 C CA . TYR B 1 161 ? 49.652 26.765 7.326 1.00 30.40 142 TYR B CA 1
ATOM 3149 C C . TYR B 1 161 ? 49.179 26.667 8.774 1.00 30.37 142 TYR B C 1
ATOM 3150 O O . TYR B 1 161 ? 49.825 26.018 9.596 1.00 29.94 142 TYR B O 1
ATOM 3159 N N . LEU B 1 162 ? 48.062 27.317 9.085 1.00 29.67 143 LEU B N 1
ATOM 3160 C CA . LEU B 1 162 ? 47.562 27.363 10.452 1.00 30.00 143 LEU B CA 1
ATOM 3161 C C . LEU B 1 162 ? 46.676 26.170 10.798 1.00 30.14 143 LEU B C 1
ATOM 3162 O O . LEU B 1 162 ? 46.002 25.622 9.930 1.00 30.26 143 LEU B O 1
ATOM 3167 N N . SER B 1 163 ? 46.663 25.789 12.077 1.00 30.62 144 SER B N 1
ATOM 3168 C CA . SER B 1 163 ? 45.730 24.780 12.571 1.00 30.71 144 SER B CA 1
ATOM 3169 C C . SER B 1 163 ? 44.314 25.348 12.628 1.00 31.06 144 SER B C 1
ATOM 3170 O O . SER B 1 163 ? 44.127 26.563 12.593 1.00 31.10 144 SER B O 1
ATOM 3173 N N . THR B 1 164 ? 43.314 24.470 12.723 1.00 31.57 145 THR B N 1
ATOM 3174 C CA . THR B 1 164 ? 41.921 24.911 12.871 1.00 31.70 145 THR B CA 1
ATOM 3175 C C . THR B 1 164 ? 41.767 25.872 14.036 1.00 31.31 145 THR B C 1
ATOM 3176 O O . THR B 1 164 ? 41.118 26.923 13.899 1.00 31.26 145 THR B O 1
ATOM 3180 N N . GLY B 1 165 ? 42.368 25.515 15.174 1.00 30.71 146 GLY B N 1
ATOM 3181 C CA . GLY B 1 165 ? 42.323 26.358 16.374 1.00 30.57 146 GLY B CA 1
ATOM 3182 C C . GLY B 1 165 ? 42.977 27.715 16.144 1.00 30.00 146 GLY B C 1
ATOM 3183 O O . GLY B 1 165 ? 42.438 28.736 16.547 1.00 29.79 146 GLY B O 1
ATOM 3184 N N . GLU B 1 166 ? 44.133 27.721 15.480 1.00 29.88 147 GLU B N 1
ATOM 3185 C CA . GLU B 1 166 ? 44.820 28.974 15.133 1.00 29.21 147 GLU B CA 1
ATOM 3186 C C . GLU B 1 166 ? 43.984 29.841 14.180 1.00 29.06 147 GLU B C 1
ATOM 3187 O O . GLU B 1 166 ? 43.817 31.044 14.408 1.00 27.89 147 GLU B O 1
ATOM 3193 N N . LYS B 1 167 ? 43.444 29.219 13.133 1.00 29.05 148 LYS B N 1
ATOM 3194 C CA . LYS B 1 167 ? 42.461 29.887 12.252 1.00 29.41 148 LYS B CA 1
ATOM 3195 C C . LYS B 1 167 ? 41.294 30.546 12.992 1.00 29.79 148 LYS B C 1
ATOM 3196 O O . LYS B 1 167 ? 40.936 31.687 12.691 1.00 29.66 148 LYS B O 1
ATOM 3202 N N . GLN B 1 168 ? 40.697 29.843 13.955 1.00 30.02 149 GLN B N 1
ATOM 3203 C CA . GLN B 1 168 ? 39.636 30.428 14.766 1.00 30.53 149 GLN B CA 1
ATOM 3204 C C . GLN B 1 168 ? 40.108 31.657 15.517 1.00 30.01 149 GLN B C 1
ATOM 3205 O O . GLN B 1 168 ? 39.386 32.642 15.617 1.00 29.07 149 GLN B O 1
ATOM 3211 N N . ARG B 1 169 ? 41.325 31.598 16.045 1.00 29.91 150 ARG B N 1
ATOM 3212 C CA . ARG B 1 169 ? 41.858 32.736 16.779 1.00 29.76 150 ARG B CA 1
ATOM 3213 C C . ARG B 1 169 ? 42.050 33.971 15.886 1.00 28.83 150 ARG B C 1
ATOM 3214 O O . ARG B 1 169 ? 41.737 35.099 16.297 1.00 28.42 150 ARG B O 1
ATOM 3222 N N . VAL B 1 170 ? 42.495 33.732 14.653 1.00 27.37 151 VAL B N 1
ATOM 3223 C CA . VAL B 1 170 ? 42.616 34.786 13.634 1.00 26.80 151 VAL B CA 1
ATOM 3224 C C . VAL B 1 170 ? 41.245 35.397 13.290 1.00 26.69 151 VAL B C 1
ATOM 3225 O O . VAL B 1 170 ? 41.116 36.622 13.152 1.00 26.08 151 VAL B O 1
ATOM 3237 N N . ILE B 1 172 ? 38.696 35.587 15.248 1.00 25.66 153 ILE B N 1
ATOM 3238 C CA . ILE B 1 172 ? 38.258 36.387 16.390 1.00 25.98 153 ILE B CA 1
ATOM 3239 C C . ILE B 1 172 ? 38.898 37.768 16.310 1.00 25.72 153 ILE B C 1
ATOM 3240 O O . ILE B 1 172 ? 38.222 38.798 16.493 1.00 25.90 153 ILE B O 1
ATOM 3245 N N . ALA B 1 173 ? 40.198 37.789 16.015 1.00 25.09 154 ALA B N 1
ATOM 3246 C CA . ALA B 1 173 ? 40.933 39.040 15.851 1.00 25.16 154 ALA B CA 1
ATOM 3247 C C . ALA B 1 173 ? 40.291 39.878 14.748 1.00 25.58 154 ALA B C 1
ATOM 3248 O O . ALA B 1 173 ? 40.068 41.076 14.922 1.00 25.73 154 ALA B O 1
ATOM 3250 N N . ARG B 1 174 ? 39.986 39.230 13.623 1.00 25.46 155 ARG B N 1
ATOM 3251 C CA . ARG B 1 174 ? 39.322 39.893 12.492 1.00 26.05 155 ARG B CA 1
ATOM 3252 C C . ARG B 1 174 ? 37.961 40.459 12.902 1.00 26.23 155 ARG B C 1
ATOM 3253 O O . ARG B 1 174 ? 37.628 41.599 12.561 1.00 26.84 155 ARG B O 1
ATOM 3261 N N . ALA B 1 175 ? 37.189 39.662 13.637 1.00 26.72 156 ALA B N 1
ATOM 3262 C CA . ALA B 1 175 ? 35.850 40.062 14.076 1.00 27.40 156 ALA B CA 1
ATOM 3263 C C . ALA B 1 175 ? 35.869 41.297 14.974 1.00 27.97 156 ALA B C 1
ATOM 3264 O O . ALA B 1 175 ? 34.916 42.092 14.964 1.00 27.51 156 ALA B O 1
ATOM 3266 N N . LEU B 1 176 ? 36.952 41.456 15.738 1.00 27.94 157 LEU B N 1
ATOM 3267 C CA . LEU B 1 176 ? 37.089 42.568 16.685 1.00 28.87 157 LEU B CA 1
ATOM 3268 C C . LEU B 1 176 ? 37.618 43.869 16.081 1.00 28.84 157 LEU B C 1
ATOM 3269 O O . LEU B 1 176 ? 37.684 44.896 16.774 1.00 28.13 157 LEU B O 1
ATOM 3282 N N . GLY B 1 178 ? 37.430 47.272 14.183 1.00 31.27 159 GLY B N 1
ATOM 3283 C CA . GLY B 1 178 ? 36.359 48.280 14.186 1.00 32.29 159 GLY B CA 1
ATOM 3284 C C . GLY B 1 178 ? 35.525 48.354 15.462 1.00 33.01 159 GLY B C 1
ATOM 3285 O O . GLY B 1 178 ? 34.507 49.060 15.504 1.00 33.36 159 GLY B O 1
ATOM 3286 N N . GLN B 1 179 ? 35.952 47.624 16.494 1.00 32.79 160 GLN B N 1
ATOM 3287 C CA . GLN B 1 179 ? 35.374 47.719 17.839 1.00 32.99 160 GLN B CA 1
ATOM 3288 C C . GLN B 1 179 ? 33.854 47.481 17.838 1.00 31.58 160 GLN B C 1
ATOM 3289 O O . GLN B 1 179 ? 33.081 48.393 18.143 1.00 31.96 160 GLN B O 1
ATOM 3295 N N . PRO B 1 180 ? 33.424 46.254 17.473 1.00 30.30 161 PRO B N 1
ATOM 3296 C CA . PRO B 1 180 ? 32.001 45.912 17.533 1.00 29.27 161 PRO B CA 1
ATOM 3297 C C . PRO B 1 180 ? 31.552 45.957 18.979 1.00 28.83 161 PRO B C 1
ATOM 3298 O O . PRO B 1 180 ? 32.393 45.908 19.891 1.00 28.52 161 PRO B O 1
ATOM 3302 N N . GLN B 1 181 ? 30.245 46.050 19.192 1.00 28.11 162 GLN B N 1
ATOM 3303 C CA . GLN B 1 181 ? 29.704 46.109 20.549 1.00 27.56 162 GLN B CA 1
ATOM 3304 C C . GLN B 1 181 ? 29.380 44.715 21.069 1.00 26.45 162 GLN B C 1
ATOM 3305 O O . GLN B 1 181 ? 29.287 44.513 22.278 1.00 25.74 162 GLN B O 1
ATOM 3311 N N . VAL B 1 182 ? 29.184 43.773 20.146 1.00 26.61 163 VAL B N 1
ATOM 3312 C CA A VAL B 1 182 ? 28.892 42.374 20.474 0.50 26.37 163 VAL B CA 1
ATOM 3313 C CA B VAL B 1 182 ? 28.963 42.379 20.516 0.50 26.71 163 VAL B CA 1
ATOM 3314 C C . VAL B 1 182 ? 29.780 41.419 19.665 1.00 26.68 163 VAL B C 1
ATOM 3315 O O . VAL B 1 182 ? 29.920 41.583 18.448 1.00 27.47 163 VAL B O 1
ATOM 3322 N N . LEU B 1 183 ? 30.342 40.421 20.333 1.00 26.99 164 LEU B N 1
ATOM 3323 C CA . LEU B 1 183 ? 31.079 39.348 19.669 1.00 27.41 164 LEU B CA 1
ATOM 3324 C C . LEU B 1 183 ? 30.246 38.074 19.755 1.00 27.79 164 LEU B C 1
ATOM 3325 O O . LEU B 1 183 ? 29.963 37.580 20.854 1.00 28.17 164 LEU B O 1
ATOM 3330 N N . ILE B 1 184 ? 29.883 37.539 18.597 1.00 27.09 165 ILE B N 1
ATOM 3331 C CA . ILE B 1 184 ? 29.009 36.362 18.504 1.00 27.61 165 ILE B CA 1
ATOM 3332 C C . ILE B 1 184 ? 29.830 35.195 17.965 1.00 27.73 165 ILE B C 1
ATOM 3333 O O . ILE B 1 184 ? 30.443 35.290 16.885 1.00 27.34 165 ILE B O 1
ATOM 3338 N N . LEU B 1 185 ? 29.872 34.114 18.729 1.00 28.04 166 LEU B N 1
ATOM 3339 C CA . LEU B 1 185 ? 30.709 32.961 18.382 1.00 29.28 166 LEU B CA 1
ATOM 3340 C C . LEU B 1 185 ? 29.817 31.760 18.148 1.00 29.46 166 LEU B C 1
ATOM 3341 O O . LEU B 1 185 ? 29.213 31.243 19.081 1.00 29.37 166 LEU B O 1
ATOM 3346 N N . ASP B 1 186 ? 29.730 31.326 16.893 1.00 29.25 167 ASP B N 1
ATOM 3347 C CA . ASP B 1 186 ? 28.837 30.229 16.542 1.00 29.96 167 ASP B CA 1
ATOM 3348 C C . ASP B 1 186 ? 29.587 28.887 16.611 1.00 29.26 167 ASP B C 1
ATOM 3349 O O . ASP B 1 186 ? 30.323 28.516 15.694 1.00 28.77 167 ASP B O 1
ATOM 3354 N N . GLU B 1 187 ? 29.415 28.202 17.740 1.00 29.20 168 GLU B N 1
ATOM 3355 C CA . GLU B 1 187 ? 30.073 26.921 18.009 1.00 29.72 168 GLU B CA 1
ATOM 3356 C C . GLU B 1 187 ? 31.555 26.953 17.629 1.00 29.68 168 GLU B C 1
ATOM 3357 O O . GLU B 1 187 ? 32.000 26.172 16.765 1.00 29.65 168 GLU B O 1
ATOM 3363 N N . PRO B 1 188 ? 32.322 27.839 18.280 1.00 29.75 169 PRO B N 1
ATOM 3364 C CA . PRO B 1 188 ? 33.691 28.128 17.836 1.00 30.25 169 PRO B CA 1
ATOM 3365 C C . PRO B 1 188 ? 34.667 26.983 18.145 1.00 30.30 169 PRO B C 1
ATOM 3366 O O . PRO B 1 188 ? 35.737 26.908 17.548 1.00 30.60 169 PRO B O 1
ATOM 3370 N N . ALA B 1 189 ? 34.282 26.090 19.053 1.00 30.32 170 ALA B N 1
ATOM 3371 C CA . ALA B 1 189 ? 35.137 24.957 19.441 1.00 29.80 170 ALA B CA 1
ATOM 3372 C C . ALA B 1 189 ? 34.889 23.665 18.644 1.00 30.00 170 ALA B C 1
ATOM 3373 O O . ALA B 1 189 ? 35.534 22.637 18.902 1.00 28.99 170 ALA B O 1
ATOM 3375 N N . ALA B 1 190 ? 33.996 23.719 17.649 1.00 29.55 171 ALA B N 1
ATOM 3376 C CA . ALA B 1 190 ? 33.757 22.580 16.772 1.00 29.26 171 ALA B CA 1
ATOM 3377 C C . ALA B 1 190 ? 35.067 22.047 16.145 1.00 28.95 171 ALA B C 1
ATOM 3378 O O . ALA B 1 190 ? 35.870 22.796 15.558 1.00 28.69 171 ALA B O 1
ATOM 3380 N N . GLY B 1 191 ? 35.310 20.754 16.317 1.00 28.46 172 GLY B N 1
ATOM 3381 C CA . GLY B 1 191 ? 36.473 20.124 15.731 1.00 27.94 172 GLY B CA 1
ATOM 3382 C C . GLY B 1 191 ? 37.787 20.325 16.466 1.00 27.37 172 GLY B C 1
ATOM 3383 O O . GLY B 1 191 ? 38.787 19.752 16.059 1.00 27.30 172 GLY B O 1
ATOM 3384 N N . LEU B 1 192 ? 37.806 21.126 17.536 1.00 26.61 173 LEU B N 1
ATOM 3385 C CA . LEU B 1 192 ? 39.043 21.341 18.298 1.00 25.73 173 LEU B CA 1
ATOM 3386 C C . LEU B 1 192 ? 39.302 20.235 19.336 1.00 26.00 173 LEU B C 1
ATOM 3387 O O . LEU B 1 192 ? 38.370 19.771 19.990 1.00 26.08 173 LEU B O 1
ATOM 3392 N N . ASP B 1 193 ? 40.566 19.848 19.513 1.00 25.35 174 ASP B N 1
ATOM 3393 C CA . ASP B 1 193 ? 40.933 18.947 20.616 1.00 24.92 174 ASP B CA 1
ATOM 3394 C C . ASP B 1 193 ? 40.924 19.702 21.951 1.00 25.24 174 ASP B C 1
ATOM 3395 O O . ASP B 1 193 ? 40.601 20.888 21.979 1.00 25.50 174 ASP B O 1
ATOM 3400 N N . PHE B 1 194 ? 41.270 19.033 23.052 1.00 25.42 175 PHE B N 1
ATOM 3401 C CA . PHE B 1 194 ? 41.127 19.644 24.380 1.00 25.63 175 PHE B CA 1
ATOM 3402 C C . PHE B 1 194 ? 42.006 20.880 24.534 1.00 25.57 175 PHE B C 1
ATOM 3403 O O . PHE B 1 194 ? 41.550 21.918 25.034 1.00 25.49 175 PHE B O 1
ATOM 3411 N N . ILE B 1 195 ? 43.261 20.771 24.107 1.00 25.36 176 ILE B N 1
ATOM 3412 C CA . ILE B 1 195 ? 44.201 21.895 24.265 1.00 26.33 176 ILE B CA 1
ATOM 3413 C C . ILE B 1 195 ? 43.782 23.103 23.413 1.00 26.40 176 ILE B C 1
ATOM 3414 O O . ILE B 1 195 ? 43.769 24.234 23.912 1.00 26.59 176 ILE B O 1
ATOM 3419 N N . ALA B 1 196 ? 43.423 22.858 22.146 1.00 26.68 177 ALA B N 1
ATOM 3420 C CA . ALA B 1 196 ? 42.940 23.923 21.245 1.00 26.88 177 ALA B CA 1
ATOM 3421 C C . ALA B 1 196 ? 41.658 24.588 21.749 1.00 27.35 177 ALA B C 1
ATOM 3422 O O . ALA B 1 196 ? 41.529 25.830 21.717 1.00 27.02 177 ALA B O 1
ATOM 3424 N N . ARG B 1 197 ? 40.713 23.776 22.232 1.00 27.29 178 ARG B N 1
ATOM 3425 C CA . ARG B 1 197 ? 39.517 24.311 22.891 1.00 28.21 178 ARG B CA 1
ATOM 3426 C C . ARG B 1 197 ? 39.858 25.195 24.082 1.00 28.60 178 ARG B C 1
ATOM 3427 O O . ARG B 1 197 ? 39.363 26.324 24.181 1.00 28.00 178 ARG B O 1
ATOM 3435 N N . GLU B 1 198 ? 40.688 24.686 24.990 1.00 29.30 179 GLU B N 1
ATOM 3436 C CA . GLU B 1 198 ? 41.069 25.483 26.171 1.00 29.31 179 GLU B CA 1
ATOM 3437 C C . GLU B 1 198 ? 41.820 26.770 25.843 1.00 29.30 179 GLU B C 1
ATOM 3438 O O . GLU B 1 198 ? 41.621 27.797 26.515 1.00 28.80 179 GLU B O 1
ATOM 3444 N N . SER B 1 199 ? 42.662 26.727 24.810 1.00 29.21 180 SER B N 1
ATOM 3445 C CA . SER B 1 199 ? 43.362 27.913 24.318 1.00 29.85 180 SER B CA 1
ATOM 3446 C C . SER B 1 199 ? 42.361 28.970 23.839 1.00 29.83 180 SER B C 1
ATOM 3447 O O . SER B 1 199 ? 42.483 30.140 24.191 1.00 28.79 180 SER B O 1
ATOM 3450 N N . LEU B 1 200 ? 41.368 28.544 23.061 1.00 29.67 181 LEU B N 1
ATOM 3451 C CA . LEU B 1 200 ? 40.293 29.434 22.586 1.00 30.97 181 LEU B CA 1
ATOM 3452 C C . LEU B 1 200 ? 39.507 30.056 23.745 1.00 30.19 181 LEU B C 1
ATOM 3453 O O . LEU B 1 200 ? 39.280 31.271 23.781 1.00 30.09 181 LEU B O 1
ATOM 3458 N N . LEU B 1 201 ? 39.098 29.223 24.697 1.00 29.84 182 LEU B N 1
ATOM 3459 C CA . LEU B 1 201 ? 38.323 29.711 25.837 1.00 29.57 182 LEU B CA 1
ATOM 3460 C C . LEU B 1 201 ? 39.128 30.671 26.708 1.00 29.75 182 LEU B C 1
ATOM 3461 O O . LEU B 1 201 ? 38.579 31.662 27.213 1.00 29.35 182 LEU B O 1
ATOM 3466 N N . SER B 1 202 ? 40.419 30.376 26.881 1.00 29.68 183 SER B N 1
ATOM 3467 C CA . SER B 1 202 ? 41.323 31.253 27.622 1.00 30.76 183 SER B CA 1
ATOM 3468 C C . SER B 1 202 ? 41.470 32.615 26.931 1.00 30.24 183 SER B C 1
ATOM 3469 O O . SER B 1 202 ? 41.490 33.652 27.603 1.00 29.94 183 SER B O 1
ATOM 3472 N N . ILE B 1 203 ? 41.527 32.618 25.598 1.00 29.65 184 ILE B N 1
ATOM 3473 C CA . ILE B 1 203 ? 41.506 33.866 24.821 1.00 29.79 184 ILE B CA 1
ATOM 3474 C C . ILE B 1 203 ? 40.223 34.676 25.062 1.00 29.67 184 ILE B C 1
ATOM 3475 O O . ILE B 1 203 ? 40.278 35.888 25.274 1.00 28.42 184 ILE B O 1
ATOM 3480 N N . LEU B 1 204 ? 39.068 34.016 25.042 1.00 29.16 185 LEU B N 1
ATOM 3481 C CA . LEU B 1 204 ? 37.805 34.711 25.301 1.00 30.55 185 LEU B CA 1
ATOM 3482 C C . LEU B 1 204 ? 37.755 35.314 26.708 1.00 31.51 185 LEU B C 1
ATOM 3483 O O . LEU B 1 204 ? 37.230 36.408 26.899 1.00 31.39 185 LEU B O 1
ATOM 3488 N N . ASP B 1 205 ? 38.309 34.600 27.687 1.00 32.38 186 ASP B N 1
ATOM 3489 C CA . ASP B 1 205 ? 38.445 35.124 29.051 1.00 33.30 186 ASP B CA 1
ATOM 3490 C C . ASP B 1 205 ? 39.339 36.373 29.072 1.00 32.91 186 ASP B C 1
ATOM 3491 O O . ASP B 1 205 ? 39.001 37.383 29.703 1.00 32.18 186 ASP B O 1
ATOM 3496 N N . SER B 1 206 ? 40.479 36.293 28.389 1.00 32.73 187 SER B N 1
ATOM 3497 C CA . SER B 1 206 ? 41.384 37.440 28.249 1.00 33.65 187 SER B CA 1
ATOM 3498 C C . SER B 1 206 ? 40.686 38.630 27.599 1.00 33.83 187 SER B C 1
ATOM 3499 O O . SER B 1 206 ? 40.848 39.765 28.040 1.00 33.90 187 SER B O 1
ATOM 3502 N N . LEU B 1 207 ? 39.915 38.366 26.548 1.00 33.76 188 LEU B N 1
ATOM 3503 C CA . LEU B 1 207 ? 39.225 39.444 25.829 1.00 34.03 188 LEU B CA 1
ATOM 3504 C C . LEU B 1 207 ? 38.162 40.097 26.704 1.00 33.52 188 LEU B C 1
ATOM 3505 O O . LEU B 1 207 ? 37.934 41.309 26.622 1.00 34.34 188 LEU B O 1
ATOM 3510 N N . SER B 1 208 ? 37.544 39.294 27.559 1.00 32.71 189 SER B N 1
ATOM 3511 C CA . SER B 1 208 ? 36.546 39.759 28.500 1.00 32.93 189 SER B CA 1
ATOM 3512 C C . SER B 1 208 ? 37.140 40.680 29.588 1.00 32.15 189 SER B C 1
ATOM 3513 O O . SER B 1 208 ? 36.508 41.669 29.970 1.00 31.44 189 SER B O 1
ATOM 3516 N N . ASP B 1 209 ? 38.341 40.348 30.073 1.00 31.23 190 ASP B N 1
ATOM 3517 C CA . ASP B 1 209 ? 39.069 41.194 31.017 1.00 31.50 190 ASP B CA 1
ATOM 3518 C C . ASP B 1 209 ? 39.621 42.446 30.327 1.00 30.89 190 ASP B C 1
ATOM 3519 O O . ASP B 1 209 ? 39.678 43.516 30.926 1.00 30.42 190 ASP B O 1
ATOM 3524 N N . SER B 1 210 ? 40.029 42.292 29.065 1.00 30.42 191 SER B N 1
ATOM 3525 C CA . SER B 1 210 ? 40.589 43.398 28.285 1.00 30.27 191 SER B CA 1
ATOM 3526 C C . SER B 1 210 ? 39.496 44.402 27.898 1.00 29.72 191 SER B C 1
ATOM 3527 O O . SER B 1 210 ? 39.724 45.624 27.865 1.00 28.97 191 SER B O 1
ATOM 3530 N N . TYR B 1 211 ? 38.312 43.867 27.626 1.00 29.59 192 TYR B N 1
ATOM 3531 C CA . TYR B 1 211 ? 37.166 44.642 27.158 1.00 30.90 192 TYR B CA 1
ATOM 3532 C C . TYR B 1 211 ? 35.905 44.259 27.925 1.00 30.63 192 TYR B C 1
ATOM 3533 O O . TYR B 1 211 ? 35.026 43.604 27.375 1.00 30.29 192 TYR B O 1
ATOM 3542 N N . PRO B 1 212 ? 35.817 44.667 29.200 1.00 30.99 193 PRO B N 1
ATOM 3543 C CA . PRO B 1 212 ? 34.680 44.280 30.030 1.00 31.37 193 PRO B CA 1
ATOM 3544 C C . PRO B 1 212 ? 33.320 44.819 29.562 1.00 31.48 193 PRO B C 1
ATOM 3545 O O . PRO B 1 212 ? 32.300 44.244 29.933 1.00 33.01 193 PRO B O 1
ATOM 3549 N N . THR B 1 213 ? 33.303 45.882 28.755 1.00 30.14 194 THR B N 1
ATOM 3550 C CA . THR B 1 213 ? 32.043 46.394 28.195 1.00 29.34 194 THR B CA 1
ATOM 3551 C C . THR B 1 213 ? 31.595 45.648 26.928 1.00 28.98 194 THR B C 1
ATOM 3552 O O . THR B 1 213 ? 30.473 45.845 26.456 1.00 28.60 194 THR B O 1
ATOM 3556 N N . LEU B 1 214 ? 32.477 44.818 26.371 1.00 28.05 195 LEU B N 1
ATOM 3557 C CA . LEU B 1 214 ? 32.139 44.039 25.187 1.00 28.22 195 LEU B CA 1
ATOM 3558 C C . LEU B 1 214 ? 31.165 42.948 25.594 1.00 28.58 195 LEU B C 1
ATOM 3559 O O . LEU B 1 214 ? 31.439 42.178 26.521 1.00 28.78 195 LEU B O 1
ATOM 3564 N N . ALA B 1 215 ? 30.025 42.890 24.903 1.00 28.59 196 ALA B N 1
ATOM 3565 C CA . ALA B 1 215 ? 29.082 41.798 25.096 1.00 28.55 196 ALA B CA 1
ATOM 3566 C C . ALA B 1 215 ? 29.503 40.629 24.223 1.00 28.81 196 ALA B C 1
ATOM 3567 O O . ALA B 1 215 ? 30.087 40.812 23.149 1.00 28.93 196 ALA B O 1
ATOM 3577 N N . ILE B 1 217 ? 28.204 36.548 22.845 1.00 27.81 198 ILE B N 1
ATOM 3578 C CA . ILE B 1 217 ? 27.242 35.449 22.773 1.00 28.25 198 ILE B CA 1
ATOM 3579 C C . ILE B 1 217 ? 27.986 34.221 22.285 1.00 28.31 198 ILE B C 1
ATOM 3580 O O . ILE B 1 217 ? 28.496 34.205 21.157 1.00 28.60 198 ILE B O 1
ATOM 3585 N N . TYR B 1 218 ? 28.033 33.199 23.134 1.00 27.34 199 TYR B N 1
ATOM 3586 C CA . TYR B 1 218 ? 28.751 31.965 22.841 1.00 27.90 199 TYR B CA 1
ATOM 3587 C C . TYR B 1 218 ? 27.722 30.863 22.621 1.00 27.51 199 TYR B C 1
ATOM 3588 O O . TYR B 1 218 ? 26.997 30.473 23.551 1.00 28.14 199 TYR B O 1
ATOM 3597 N N . VAL B 1 219 ? 27.644 30.372 21.382 1.00 27.53 200 VAL B N 1
ATOM 3598 C CA . VAL B 1 219 ? 26.645 29.370 20.987 1.00 27.72 200 VAL B CA 1
ATOM 3599 C C . VAL B 1 219 ? 27.283 27.998 21.040 1.00 28.09 200 VAL B C 1
ATOM 3600 O O . VAL B 1 219 ? 28.315 27.769 20.406 1.00 28.34 200 VAL B O 1
ATOM 3604 N N . THR B 1 220 ? 26.657 27.072 21.764 1.00 28.22 201 THR B N 1
ATOM 3605 C CA . THR B 1 220 ? 27.263 25.764 21.980 1.00 28.92 201 THR B CA 1
ATOM 3606 C C . THR B 1 220 ? 26.223 24.719 22.321 1.00 28.71 201 THR B C 1
ATOM 3607 O O . THR B 1 220 ? 25.096 25.040 22.714 1.00 29.09 201 THR B O 1
ATOM 3611 N N . HIS B 1 221 ? 26.599 23.459 22.176 1.00 28.36 202 HIS B N 1
ATOM 3612 C CA . HIS B 1 221 ? 25.781 22.393 22.745 1.00 29.64 202 HIS B CA 1
ATOM 3613 C C . HIS B 1 221 ? 26.550 21.585 23.796 1.00 29.11 202 HIS B C 1
ATOM 3614 O O . HIS B 1 221 ? 26.141 20.492 24.144 1.00 29.33 202 HIS B O 1
ATOM 3621 N N . PHE B 1 222 ? 27.646 22.144 24.311 1.00 28.38 203 PHE B N 1
ATOM 3622 C CA . PHE B 1 222 ? 28.403 21.499 25.391 1.00 28.94 203 PHE B CA 1
ATOM 3623 C C . PHE B 1 222 ? 28.623 22.417 26.583 1.00 28.49 203 PHE B C 1
ATOM 3624 O O . PHE B 1 222 ? 29.317 23.423 26.469 1.00 27.70 203 PHE B O 1
ATOM 3632 N N . ILE B 1 223 ? 28.056 22.060 27.735 1.00 27.85 204 ILE B N 1
ATOM 3633 C CA . ILE B 1 223 ? 28.227 22.869 28.947 1.00 28.48 204 ILE B CA 1
ATOM 3634 C C . ILE B 1 223 ? 29.683 22.950 29.411 1.00 27.77 204 ILE B C 1
ATOM 3635 O O . ILE B 1 223 ? 30.045 23.875 30.118 1.00 28.03 204 ILE B O 1
ATOM 3640 N N . GLU B 1 224 ? 30.499 21.964 29.013 1.00 27.72 205 GLU B N 1
ATOM 3641 C CA . GLU B 1 224 ? 31.937 21.930 29.296 1.00 27.91 205 GLU B CA 1
ATOM 3642 C C . GLU B 1 224 ? 32.689 23.113 28.710 1.00 28.19 205 GLU B C 1
ATOM 3643 O O . GLU B 1 224 ? 33.807 23.420 29.153 1.00 27.80 205 GLU B O 1
ATOM 3649 N N . GLU B 1 225 ? 32.076 23.758 27.717 1.00 28.09 206 GLU B N 1
ATOM 3650 C CA . GLU B 1 225 ? 32.646 24.947 27.088 1.00 28.67 206 GLU B CA 1
ATOM 3651 C C . GLU B 1 225 ? 32.348 26.265 27.815 1.00 29.53 206 GLU B C 1
ATOM 3652 O O . GLU B 1 225 ? 32.847 27.315 27.404 1.00 30.33 206 GLU B O 1
ATOM 3658 N N . ILE B 1 226 ? 31.558 26.214 28.889 1.00 29.86 207 ILE B N 1
ATOM 3659 C CA . ILE B 1 226 ? 31.117 27.431 29.592 1.00 30.02 207 ILE B CA 1
ATOM 3660 C C . ILE B 1 226 ? 32.117 27.845 30.670 1.00 30.11 207 ILE B C 1
ATOM 3661 O O . ILE B 1 226 ? 32.307 27.133 31.657 1.00 29.89 207 ILE B O 1
ATOM 3666 N N . THR B 1 227 ? 32.787 28.975 30.453 1.00 30.46 208 THR B N 1
ATOM 3667 C CA . THR B 1 227 ? 33.768 29.453 31.420 1.00 31.23 208 THR B CA 1
ATOM 3668 C C . THR B 1 227 ? 33.082 30.371 32.425 1.00 31.15 208 THR B C 1
ATOM 3669 O O . THR B 1 227 ? 31.950 30.831 32.181 1.00 30.06 208 THR B O 1
ATOM 3673 N N . ALA B 1 228 ? 33.776 30.624 33.544 1.00 31.46 209 ALA B N 1
ATOM 3674 C CA . ALA B 1 228 ? 33.264 31.461 34.629 1.00 32.14 209 ALA B CA 1
ATOM 3675 C C . ALA B 1 228 ? 32.888 32.877 34.190 1.00 32.83 209 ALA B C 1
ATOM 3676 O O . ALA B 1 228 ? 32.000 33.476 34.797 1.00 32.67 209 ALA B O 1
ATOM 3678 N N . ASN B 1 229 ? 33.537 33.407 33.145 1.00 33.20 210 ASN B N 1
ATOM 3679 C CA . ASN B 1 229 ? 33.190 34.761 32.655 1.00 34.43 210 ASN B CA 1
ATOM 3680 C C . ASN B 1 229 ? 31.846 34.838 31.912 1.00 33.92 210 ASN B C 1
ATOM 3681 O O . ASN B 1 229 ? 31.289 35.923 31.732 1.00 34.81 210 ASN B O 1
ATOM 3686 N N . PHE B 1 230 ? 31.316 33.692 31.509 1.00 32.47 211 PHE B N 1
ATOM 3687 C CA . PHE B 1 230 ? 29.995 33.634 30.901 1.00 32.36 211 PHE B CA 1
ATOM 3688 C C . PHE B 1 230 ? 28.967 33.293 31.983 1.00 32.71 211 PHE B C 1
ATOM 3689 O O . PHE B 1 230 ? 28.869 32.145 32.429 1.00 34.10 211 PHE B O 1
ATOM 3697 N N . SER B 1 231 ? 28.214 34.309 32.387 1.00 31.71 212 SER B N 1
ATOM 3698 C CA . SER B 1 231 ? 27.397 34.266 33.593 1.00 31.20 212 SER B CA 1
ATOM 3699 C C . SER B 1 231 ? 25.903 34.198 33.288 1.00 30.41 212 SER B C 1
ATOM 3700 O O . SER B 1 231 ? 25.084 34.024 34.191 1.00 29.05 212 SER B O 1
ATOM 3703 N N . LYS B 1 232 ? 25.543 34.334 32.012 1.00 29.65 213 LYS B N 1
ATOM 3704 C CA . LYS B 1 232 ? 24.135 34.281 31.629 1.00 29.95 213 LYS B CA 1
ATOM 3705 C C . LYS B 1 232 ? 23.913 33.207 30.568 1.00 29.48 213 LYS B C 1
ATOM 3706 O O . LYS B 1 232 ? 24.807 32.920 29.779 1.00 30.08 213 LYS B O 1
ATOM 3712 N N . ILE B 1 233 ? 22.731 32.596 30.564 1.00 28.66 214 ILE B N 1
ATOM 3713 C CA . ILE B 1 233 ? 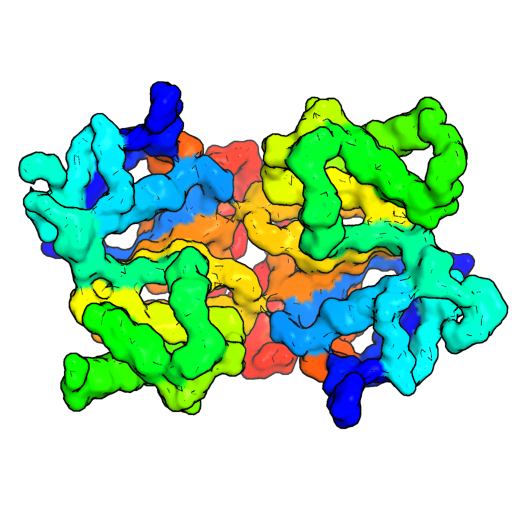22.441 31.509 29.628 1.00 27.75 214 ILE B CA 1
ATOM 3714 C C . ILE B 1 233 ? 20.979 31.525 29.175 1.00 27.72 214 ILE B C 1
ATOM 3715 O O . ILE B 1 233 ? 20.076 31.809 29.968 1.00 26.87 214 ILE B O 1
ATOM 3720 N N . LEU B 1 234 ? 20.768 31.226 27.892 1.00 27.74 215 LEU B N 1
ATOM 3721 C CA . LEU B 1 234 ? 19.440 31.029 27.334 1.00 27.41 215 LEU B CA 1
ATOM 3722 C C . LEU B 1 234 ? 19.362 29.594 26.850 1.00 27.37 215 LEU B C 1
ATOM 3723 O O . LEU B 1 234 ? 20.188 29.149 26.055 1.00 28.00 215 LEU B O 1
ATOM 3728 N N . LEU B 1 235 ? 18.377 28.865 27.359 1.00 27.32 216 LEU B N 1
ATOM 3729 C CA . LEU B 1 235 ? 18.133 27.482 26.965 1.00 27.43 216 LEU B CA 1
ATOM 3730 C C . LEU B 1 235 ? 17.088 27.433 25.863 1.00 27.47 216 LEU B C 1
ATOM 3731 O O . LEU B 1 235 ? 15.915 27.753 26.089 1.00 27.97 216 LEU B O 1
ATOM 3736 N N . LEU B 1 236 ? 17.517 27.009 24.681 1.00 27.60 217 LEU B N 1
ATOM 3737 C CA . LEU B 1 236 ? 16.642 26.907 23.518 1.00 28.02 217 LEU B CA 1
ATOM 3738 C C . LEU B 1 236 ? 16.304 25.456 23.160 1.00 28.22 217 LEU B C 1
ATOM 3739 O O . LEU B 1 236 ? 17.190 24.602 23.028 1.00 27.72 217 LEU B O 1
ATOM 3744 N N . LYS B 1 237 ? 15.017 25.193 22.993 1.00 28.32 218 LYS B N 1
A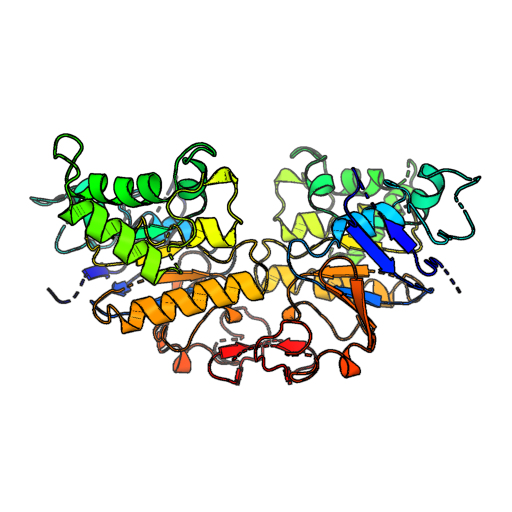TOM 3745 C CA . LYS B 1 237 ? 14.519 23.860 22.676 1.00 29.18 218 LYS B CA 1
ATOM 3746 C C . LYS B 1 237 ? 13.351 24.015 21.719 1.00 29.78 218 LYS B C 1
ATOM 3747 O O . LYS B 1 237 ? 12.366 24.695 22.035 1.00 29.57 218 LYS B O 1
ATOM 3753 N N . ASP B 1 238 ? 13.471 23.410 20.542 1.00 30.93 219 ASP B N 1
ATOM 3754 C CA . ASP B 1 238 ? 12.396 23.428 19.553 1.00 31.81 219 ASP B CA 1
ATOM 3755 C C . ASP B 1 238 ? 11.918 24.856 19.243 1.00 31.83 219 ASP B C 1
ATOM 3756 O O . ASP B 1 238 ? 10.715 25.119 19.202 1.00 32.09 219 ASP B O 1
ATOM 3761 N N . GLY B 1 239 ? 12.864 25.771 19.042 1.00 31.79 220 GLY B N 1
ATOM 3762 C CA . GLY B 1 239 ? 12.545 27.160 18.674 1.00 31.77 220 GLY B CA 1
ATOM 3763 C C . GLY B 1 239 ? 12.012 28.041 19.795 1.00 32.11 220 GLY B C 1
ATOM 3764 O O . GLY B 1 239 ? 11.541 29.156 19.548 1.00 31.95 220 GLY B O 1
ATOM 3765 N N . GLN B 1 240 ? 12.085 27.555 21.029 1.00 31.97 221 GLN B N 1
ATOM 3766 C CA . GLN B 1 240 ? 11.523 28.286 22.163 1.00 32.48 221 GLN B CA 1
ATOM 3767 C C . GLN B 1 240 ? 12.551 28.457 23.257 1.00 32.47 221 GLN B C 1
ATOM 3768 O O . GLN B 1 240 ? 13.373 27.575 23.482 1.00 31.47 221 GLN B O 1
ATOM 3774 N N . SER B 1 241 ? 12.504 29.607 23.923 1.00 33.01 222 SER B N 1
ATOM 3775 C CA . SER B 1 241 ? 13.334 29.867 25.086 1.00 33.74 222 SER B CA 1
ATOM 3776 C C . SER B 1 241 ? 12.674 29.220 26.302 1.00 33.89 222 SER B C 1
ATOM 3777 O O . SER B 1 241 ? 11.634 29.681 26.778 1.00 34.12 222 SER B O 1
ATOM 3780 N N . ILE B 1 242 ? 13.280 28.142 26.792 1.00 34.13 223 ILE B N 1
ATOM 3781 C CA . ILE B 1 242 ? 12.729 27.393 27.923 1.00 33.90 223 ILE B CA 1
ATOM 3782 C C . ILE B 1 242 ? 13.023 28.111 29.239 1.00 33.92 223 ILE B C 1
ATOM 3783 O O . ILE B 1 242 ? 12.127 28.326 30.061 1.00 34.06 223 ILE B O 1
ATOM 3788 N N . GLN B 1 243 ? 14.281 28.495 29.419 1.00 33.39 224 GLN B N 1
ATOM 3789 C CA . GLN B 1 243 ? 14.692 29.230 30.594 1.00 33.12 224 GLN B CA 1
ATOM 3790 C C . GLN B 1 243 ? 15.785 30.186 30.206 1.00 32.57 224 GLN B C 1
ATOM 3791 O O . GLN B 1 243 ? 16.542 29.922 29.270 1.00 31.64 224 GLN B O 1
ATOM 3797 N N . GLN B 1 244 ? 15.872 31.290 30.934 1.00 32.15 225 GLN B N 1
ATOM 3798 C CA . GLN B 1 244 ? 17.030 32.170 30.816 1.00 33.21 225 GLN B CA 1
ATOM 3799 C C . GLN B 1 244 ? 17.329 32.879 32.130 1.00 32.63 225 GLN B C 1
ATOM 3800 O O . GLN B 1 244 ? 16.420 33.134 32.938 1.00 32.61 225 GLN B O 1
ATOM 3806 N N . GLY B 1 245 ? 18.607 33.156 32.366 1.00 32.22 226 GLY B N 1
ATOM 3807 C CA . GLY B 1 245 ? 19.042 33.789 33.620 1.00 31.70 226 GLY B CA 1
ATOM 3808 C C . GLY B 1 245 ? 20.480 33.442 33.949 1.00 31.35 226 GLY B C 1
ATOM 3809 O O . GLY B 1 245 ? 21.275 33.129 33.051 1.00 30.25 226 GLY B O 1
ATOM 3810 N N . ALA B 1 246 ? 20.810 33.478 35.239 1.00 30.88 227 ALA B N 1
ATOM 3811 C CA . ALA B 1 246 ? 22.168 33.215 35.696 1.00 31.39 227 ALA B CA 1
ATOM 3812 C C . ALA B 1 246 ? 22.532 31.750 35.490 1.00 31.93 227 ALA B C 1
ATOM 3813 O O . ALA B 1 246 ? 21.726 30.859 35.781 1.00 31.44 227 ALA B O 1
ATOM 3815 N N . VAL B 1 247 ? 23.742 31.508 34.986 1.00 32.23 228 VAL B N 1
ATOM 3816 C CA . VAL B 1 247 ? 24.241 30.142 34.762 1.00 33.12 228 VAL B CA 1
ATOM 3817 C C . VAL B 1 247 ? 24.184 29.294 36.047 1.00 33.34 228 VAL B C 1
ATOM 3818 O O . VAL B 1 247 ? 23.700 28.163 36.023 1.00 33.53 228 VAL B O 1
ATOM 3822 N N . GLU B 1 248 ? 24.659 29.856 37.155 1.00 33.93 229 GLU B N 1
ATOM 3823 C CA . GLU B 1 248 ? 24.587 29.212 38.481 1.00 35.20 229 GLU B CA 1
ATOM 3824 C C . GLU B 1 248 ? 23.178 28.696 38.832 1.00 34.49 229 GLU B C 1
ATOM 3825 O O . GLU B 1 248 ? 23.037 27.637 39.456 1.00 34.48 229 GLU B O 1
ATOM 3831 N N . ASP B 1 249 ? 22.152 29.451 38.423 1.00 33.60 230 ASP B N 1
ATOM 3832 C CA . ASP B 1 249 ? 20.753 29.149 38.724 1.00 33.22 230 ASP B CA 1
ATOM 3833 C C . ASP B 1 249 ? 20.157 28.121 37.763 1.00 32.65 230 ASP B C 1
ATOM 3834 O O . ASP B 1 249 ? 19.313 27.318 38.149 1.00 32.06 230 ASP B O 1
ATOM 3839 N N . ILE B 1 250 ? 20.598 28.157 36.509 1.00 31.75 231 ILE B N 1
ATOM 3840 C CA . ILE B 1 250 ? 19.965 27.358 35.467 1.00 31.26 231 ILE B CA 1
ATOM 3841 C C . ILE B 1 250 ? 20.656 26.021 35.265 1.00 30.61 231 ILE B C 1
ATOM 3842 O O . ILE B 1 250 ? 19.992 25.009 35.064 1.00 30.54 231 ILE B O 1
ATOM 3847 N N . LEU B 1 251 ? 21.983 26.015 35.342 1.00 29.89 232 LEU B N 1
ATOM 3848 C CA . LEU B 1 251 ? 22.749 24.787 35.135 1.00 29.58 232 LEU B CA 1
ATOM 3849 C C . LEU B 1 251 ? 22.792 23.939 36.392 1.00 28.86 232 LEU B C 1
ATOM 3850 O O . LEU B 1 251 ? 23.789 23.920 37.116 1.00 29.01 232 LEU B O 1
ATOM 3855 N N . THR B 1 252 ? 21.684 23.247 36.639 1.00 28.13 233 THR B N 1
ATOM 3856 C CA . THR B 1 252 ? 21.556 22.337 37.759 1.00 27.55 233 THR B CA 1
ATOM 3857 C C . THR B 1 252 ? 20.993 21.019 37.246 1.00 27.53 233 THR B C 1
ATOM 3858 O O . THR B 1 252 ? 20.323 20.993 36.205 1.00 27.01 233 THR B O 1
ATOM 3862 N N . SER B 1 253 ? 21.239 19.948 37.996 1.00 27.43 234 SER B N 1
ATOM 3863 C CA . SER B 1 253 ? 20.715 18.618 37.687 1.00 27.65 234 SER B CA 1
ATOM 3864 C C . SER B 1 253 ? 19.206 18.652 37.422 1.00 28.50 234 SER B C 1
ATOM 3865 O O . SER B 1 253 ? 18.742 18.106 36.419 1.00 28.30 234 SER B O 1
ATOM 3868 N N . GLU B 1 254 ? 18.455 19.307 38.313 1.00 29.04 235 GLU B N 1
ATOM 3869 C CA . GLU B 1 254 ? 16.989 19.392 38.205 1.00 30.25 235 GLU B CA 1
ATOM 3870 C C . GLU B 1 254 ? 16.525 20.100 36.929 1.00 29.71 235 GLU B C 1
ATOM 3871 O O . GLU B 1 254 ? 15.660 19.590 36.222 1.00 29.64 235 GLU B O 1
ATOM 3877 N N . ASN B 1 255 ? 17.098 21.273 36.641 1.00 29.58 236 ASN B N 1
ATOM 3878 C CA . ASN B 1 255 ? 16.707 22.061 35.481 1.00 29.38 236 ASN B CA 1
ATOM 3879 C C . ASN B 1 255 ? 17.068 21.397 34.165 1.00 28.97 236 ASN B C 1
ATOM 3880 O O . ASN B 1 255 ? 16.284 21.403 33.220 1.00 28.84 236 ASN B O 1
ATOM 3893 N N . SER B 1 257 ? 17.688 18.195 33.713 1.00 27.10 238 SER B N 1
ATOM 3894 C CA . SER B 1 257 ? 16.871 16.981 33.605 1.00 26.92 238 SER B CA 1
ATOM 3895 C C . SER B 1 257 ? 15.506 17.303 32.990 1.00 27.48 238 SER B C 1
ATOM 3896 O O . SER B 1 257 ? 15.072 16.620 32.061 1.00 27.51 238 SER B O 1
ATOM 3899 N N . ARG B 1 258 ? 14.854 18.355 33.488 1.00 27.71 239 ARG B N 1
ATOM 3900 C CA . ARG B 1 258 ? 13.599 18.837 32.913 1.00 28.33 239 ARG B CA 1
ATOM 3901 C C . ARG B 1 258 ? 13.741 19.303 31.458 1.00 27.76 239 ARG B C 1
ATOM 3902 O O . ARG B 1 258 ? 12.865 19.053 30.640 1.00 27.54 239 ARG B O 1
ATOM 3910 N N . PHE B 1 259 ? 14.836 19.994 31.151 1.00 27.95 240 PHE B N 1
ATOM 3911 C CA . PHE B 1 259 ? 15.124 20.460 29.790 1.00 27.83 240 PHE B CA 1
ATOM 3912 C C . PHE B 1 259 ? 15.168 19.293 28.790 1.00 27.68 240 PHE B C 1
ATOM 3913 O O . PHE B 1 259 ? 14.594 19.379 27.695 1.00 26.93 240 PHE B O 1
ATOM 3921 N N . PHE B 1 260 ? 15.851 18.210 29.172 1.00 27.60 241 PHE B N 1
ATOM 3922 C CA . PHE B 1 260 ? 16.079 17.071 28.280 1.00 27.25 241 PHE B CA 1
ATOM 3923 C C . PHE B 1 260 ? 14.981 16.012 28.362 1.00 27.82 241 PHE B C 1
ATOM 3924 O O . PHE B 1 260 ? 14.849 15.163 27.466 1.00 27.75 241 PHE B O 1
ATOM 3932 N N . GLN B 1 261 ? 14.210 16.063 29.448 1.00 28.21 242 GLN B N 1
ATOM 3933 C CA . GLN B 1 261 ? 13.306 14.978 29.839 1.00 28.85 242 GLN B CA 1
ATOM 3934 C C . GLN B 1 261 ? 14.079 13.666 30.006 1.00 29.35 242 GLN B C 1
ATOM 3935 O O . GLN B 1 261 ? 13.633 12.597 29.585 1.00 29.25 242 GLN B O 1
ATOM 3941 N N . LYS B 1 262 ? 15.252 13.781 30.628 1.00 29.89 243 LYS B N 1
ATOM 3942 C CA . LYS B 1 262 ? 16.167 12.664 30.851 1.00 30.63 243 LYS B CA 1
ATOM 3943 C C . LYS B 1 262 ? 16.962 12.950 32.122 1.00 30.00 243 LYS B C 1
ATOM 3944 O O . LYS B 1 262 ? 17.307 14.102 32.397 1.00 30.24 243 LYS B O 1
ATOM 3950 N N . ASN B 1 263 ? 17.260 11.908 32.895 1.00 29.66 244 ASN B N 1
ATOM 3951 C CA . ASN B 1 263 ? 17.979 12.087 34.158 1.00 29.15 244 ASN B CA 1
ATOM 3952 C C . ASN B 1 263 ? 19.469 12.345 33.994 1.00 28.77 244 ASN B C 1
ATOM 3953 O O . ASN B 1 263 ? 20.236 11.462 33.602 1.00 28.52 244 ASN B O 1
ATOM 3958 N N . VAL B 1 264 ? 19.857 13.581 34.292 1.00 28.47 245 VAL B N 1
ATOM 3959 C CA . VAL B 1 264 ? 21.245 14.015 34.192 1.00 28.41 245 VAL B CA 1
ATOM 3960 C C . VAL B 1 264 ? 21.710 14.632 35.513 1.00 28.65 245 VAL B C 1
ATOM 3961 O O . VAL B 1 264 ? 20.892 15.084 36.319 1.00 28.21 245 VAL B O 1
ATOM 3965 N N . ALA B 1 265 ? 23.019 14.624 35.732 1.00 28.93 246 ALA B N 1
ATOM 3966 C CA . ALA B 1 265 ? 23.602 15.253 36.911 1.00 29.50 246 ALA B CA 1
ATOM 3967 C C . ALA B 1 265 ? 24.589 16.316 36.468 1.00 29.94 246 ALA B C 1
ATOM 3968 O O . ALA B 1 265 ? 25.459 16.058 35.629 1.00 30.04 246 ALA B O 1
ATOM 3970 N N . VAL B 1 266 ? 24.448 17.509 37.035 1.00 30.09 247 VAL B N 1
ATOM 3971 C CA . VAL B 1 266 ? 25.325 18.633 36.719 1.00 30.67 247 VAL B CA 1
ATOM 3972 C C . VAL B 1 266 ? 26.107 19.030 37.970 1.00 31.56 247 VAL B C 1
ATOM 3973 O O . VAL B 1 266 ? 25.560 19.054 39.077 1.00 31.13 247 VAL B O 1
ATOM 3977 N N . GLN B 1 267 ? 27.387 19.331 37.790 1.00 32.69 248 GLN B N 1
ATOM 3978 C CA . GLN B 1 267 ? 28.195 19.853 38.883 1.00 34.47 248 GLN B CA 1
ATOM 3979 C C . GLN B 1 267 ? 29.054 21.002 38.372 1.00 34.95 248 GLN B C 1
ATOM 3980 O O . GLN B 1 267 ? 29.471 21.002 37.215 1.00 34.60 248 GLN B O 1
ATOM 3986 N N . ARG B 1 268 ? 29.288 21.988 39.233 1.00 35.83 249 ARG B N 1
ATOM 3987 C CA . ARG B 1 268 ? 30.317 22.987 38.992 1.00 37.17 249 ARG B CA 1
ATOM 3988 C C . ARG B 1 268 ? 31.538 22.524 39.777 1.00 36.95 249 ARG B C 1
ATOM 3989 O O . ARG B 1 268 ? 31.468 22.288 40.990 1.00 36.49 249 ARG B O 1
ATOM 3997 N N . TRP B 1 269 ? 32.649 22.360 39.073 1.00 36.76 250 TRP B N 1
ATOM 3998 C CA . TRP B 1 269 ? 33.873 21.854 39.669 1.00 37.26 250 TRP B CA 1
ATOM 3999 C C . TRP B 1 269 ? 35.028 22.551 38.971 1.00 37.00 250 TRP B C 1
ATOM 4000 O O . TRP B 1 269 ? 35.065 22.604 37.746 1.00 36.40 250 TRP B O 1
ATOM 4011 N N . ASN B 1 270 ? 35.947 23.110 39.758 1.00 36.80 251 ASN B N 1
ATOM 4012 C CA . ASN B 1 270 ? 37.059 23.920 39.236 1.00 36.73 251 ASN B CA 1
ATOM 4013 C C . ASN B 1 270 ? 36.614 25.020 38.252 1.00 36.04 251 ASN B C 1
ATOM 4014 O O . ASN B 1 270 ? 37.236 25.225 37.194 1.00 36.54 251 ASN B O 1
ATOM 4019 N N . ASN B 1 271 ? 35.531 25.715 38.611 1.00 34.78 252 ASN B N 1
ATOM 4020 C CA . ASN B 1 271 ? 35.005 26.858 37.850 1.00 33.81 252 ASN B CA 1
ATOM 4021 C C . ASN B 1 271 ? 34.459 26.492 36.458 1.00 32.75 252 ASN B C 1
ATOM 4022 O O . ASN B 1 271 ? 34.317 27.337 35.590 1.00 32.38 252 ASN B O 1
ATOM 4027 N N . ARG B 1 272 ? 34.169 25.214 36.263 1.00 31.57 253 ARG B N 1
ATOM 4028 C CA . ARG B 1 272 ? 33.654 24.707 34.997 1.00 30.82 253 ARG B CA 1
ATOM 4029 C C . ARG B 1 272 ? 32.536 23.730 35.315 1.00 30.79 253 ARG B C 1
ATOM 4030 O O . ARG B 1 272 ? 32.446 23.231 36.443 1.00 30.83 253 ARG B O 1
ATOM 4038 N N . PHE B 1 273 ? 31.694 23.448 34.328 1.00 30.16 254 PHE B N 1
ATOM 4039 C CA . PHE B 1 273 ? 30.560 22.558 34.543 1.00 30.33 254 PHE B CA 1
ATOM 4040 C C . PHE B 1 273 ? 30.801 21.196 33.945 1.00 30.63 254 PHE B C 1
ATOM 4041 O O . PHE B 1 273 ? 31.380 21.080 32.871 1.00 30.00 254 PHE B O 1
ATOM 4049 N N . SER B 1 274 ? 30.357 20.175 34.667 1.00 31.16 255 SER B N 1
ATOM 4050 C CA . SER B 1 274 ? 30.323 18.822 34.150 1.00 32.29 255 SER B CA 1
ATOM 4051 C C . SER B 1 274 ? 28.871 18.336 34.141 1.00 31.87 255 SER B C 1
ATOM 4052 O O . SER B 1 274 ? 28.049 18.796 34.933 1.00 31.25 255 SER B O 1
ATOM 4063 N N . ALA B 1 276 ? 26.644 14.577 33.495 1.00 32.61 257 ALA B N 1
ATOM 4064 C CA . ALA B 1 276 ? 26.684 13.151 33.252 1.00 33.16 257 ALA B CA 1
ATOM 4065 C C . ALA B 1 276 ? 25.279 12.614 33.068 1.00 33.42 257 ALA B C 1
ATOM 4066 O O . ALA B 1 276 ? 24.367 12.941 33.830 1.00 33.09 257 ALA B O 1
ATOM 4076 N N . LEU B 1 278 ? 22.655 9.891 33.548 1.00 34.13 259 LEU B N 1
ATOM 4077 C CA . LEU B 1 278 ? 22.438 8.915 34.625 1.00 34.44 259 LEU B CA 1
ATOM 4078 C C . LEU B 1 278 ? 21.732 7.651 34.132 1.00 34.77 259 LEU B C 1
ATOM 4079 O O . LEU B 1 278 ? 20.975 7.693 33.162 1.00 35.15 259 LEU B O 1
#

CATH classification: 3.40.50.300

Secondary structure (DSSP, 8-state):
--EEEEEEE--TT--SS-SEEEEE-TT--EEEE--TTSSHHHHHHHHTTSS--SEEEEEETT-----HHHHHTTEEEE-HHHHTTS-TTSBHHHHHHTT---HHHHHHHHHHHHHT--TTTTSBGGGS-HHHHHH--TTT----SEEEEESTTTT--HHHHHHHHHHHHHHHHH-TT---EEES-GGG--TT--EEEEEETTEEEEEEEHHHH-SS---TTTTS-----EETTEE---/---EEEEEEE--TT--SSBSEEEEE-TT--EEEE--TTSSHHHHHHHHTTSS--SEEEEEETT---STT--HHHHHTTEEEE-HHHHTTS-TTSBHHHHHHTTTHHHH-SSS---HHHHHHHHHHHHHT--TTTTSBGGGS-HHHHHH--TTT----SEEEEESTTTT--HHHHHHHHHHHHHHHHH-TT---EEES-GGG--TT--EEEEEETTEEEEEEEHHHHSSS---TTTTS-----EETTEE---

Sequence (489 aa):
HLIQQLDQIGRKQGKTILKKIISWQIAKGDKWILYGLNGAGKTTLLNILNAYEPATTSGTVNLFGKPGYSAETVRQHIGFVSHSLLEKKFQQEGERVIDVVISGAIDDEIRNEAHQLLKLVGSAKAQQYIGYLSTGEKQRVIARALGGQQPQVVLILDEPAAGLDFIARESSLLSILDSSLSDSYPTLAIYVTHHFIEEITANFSKILLLKDGQSIQQGAVEDILTSENSRFFQKNVAVQRWNNRFSALSHLIQLDQIIGRKQGKTILKKIISWQIAKGDKWILYGLNGAGKTTLLNIILNAYEPATSGTVNLFGKPGKVGYSAETVRQHIGFVSHSLLEKFQEGERVIDVVISGAFKSIGVYQDIDDEIRNEAHQLLKLVGSAKAQQQYIGYLSTGEKQRVIARALGQPQVVLILDEPAAGLDFIARESLLSILDSLSDSYPTLAIYVTHFIEEITANFSKILLLKDGQSIQQGAVEDILTSENSRFFQKNVAVQRWNNRFSAL

Foldseek 3Di:
DFKWWAQFWADPPDTQAGGDTDDWFFLAEEEEAEDVSLNPVVVVCCQLVVDDTPDTDIAGRNAPCDDSVVSNLQEQEQDPVVLPVDDQADFLLVLLLVLADDPVSSVLLQVLCVLLPRPRRGPGPNPDDLLNSLSSLSSSDNPHQEYEYAASCPPPDPVSLVSRLVSVVSVCVVRSRRYYYYDHAQQSDALSNFWYFYTGSNYTPDIDGCVVCQAQVVVVSVVHRFGWDQDPRGIDGD/DQWKWWAQFWADPPDTQAGGDTDDWGFLAAEEEAEDVSLNVVVVVCCQLVVDDTPDTDIAGGNQVVDPPDDSLVSNLQEQEQDPVVLVVDDQQDFLLVLLLVLCCSPVNDPDDCDPVSSVLLCVLCVLLPRPRRGPRLNVDDLLNSLSSLSSSANPHQEYEYAASCPPPDPVSLVSRLVSVVSVCVVRSRRYYYYHHDQQSDALSNFKYFYGGSNYGPDIDGCVVCQAQVVVVSVVHRDGWDQDPRGIDGD

B-factor: mean 32.85, std 6.2, range [18.23, 57.99]

InterPro domains:
  IPR003439 ABC transporter-like, ATP-binding domain [PF00005] (18-170)
  IPR003439 ABC transporter-like, ATP-binding domain [PS50893] (3-244)
  IPR003593 AAA+ ATPase domain [SM00382] (27-221)
  IPR015856 ABC transporter, CbiO/EcfA subunit [cd03225] (12-221)
  IPR027417 P-loop containing nucleoside triphosphate hydrolase [G3DSA:3.40.50.300] (1-260)
  IPR027417 P-loop containing nucleoside triphosphate hydrolase [SSF52540] (2-239)
  IPR050086 Methionine import ATP-binding protein MetN-like [PTHR43166] (2-238)

Organism: Staphylococcus aureus (strain COL) (NCBI:txid93062)

Radius of gyration: 24.8 Å; Cα contacts (8 Å, |Δi|>4): 973; chains: 2; bounding box: 59×71×41 Å